Protein AF-H0EBG9-F1 (afdb_monomer)

Mean predicted aligned error: 19.07 Å

pLDDT: mean 79.38, std 17.19, range [32.97, 98.62]

Structure (mmCIF, N/CA/C/O backbone):
data_AF-H0EBG9-F1
#
_entry.id   AF-H0EBG9-F1
#
loop_
_atom_site.group_PDB
_atom_site.id
_atom_site.type_symbol
_atom_site.label_atom_id
_atom_site.label_alt_id
_atom_site.label_comp_id
_atom_site.label_asym_id
_atom_site.label_entity_id
_atom_site.label_seq_id
_atom_site.pdbx_PDB_ins_code
_atom_site.Cartn_x
_atom_site.Cartn_y
_atom_site.Cartn_z
_atom_site.occupancy
_atom_site.B_iso_or_equiv
_atom_site.auth_seq_id
_atom_site.auth_comp_id
_atom_site.auth_asym_id
_atom_site.auth_atom_id
_atom_site.pdbx_PDB_model_num
ATOM 1 N N . MET A 1 1 ? 38.542 3.034 49.130 1.00 46.50 1 MET A N 1
ATOM 2 C CA . MET A 1 1 ? 38.252 2.934 47.683 1.00 46.50 1 MET A CA 1
ATOM 3 C C . MET A 1 1 ? 37.625 4.247 47.239 1.00 46.50 1 MET A C 1
ATOM 5 O O . MET A 1 1 ? 36.569 4.598 47.739 1.00 46.50 1 MET A O 1
ATOM 9 N N . SER A 1 2 ? 38.348 5.032 46.435 1.00 40.81 2 SER A N 1
ATOM 10 C CA . SER A 1 2 ? 38.033 6.435 46.120 1.00 40.81 2 SER A CA 1
ATOM 11 C C . SER A 1 2 ? 37.365 6.543 44.747 1.00 40.81 2 SER A C 1
ATOM 13 O O . SER A 1 2 ? 37.958 6.170 43.734 1.00 40.81 2 SER A O 1
ATOM 15 N N . THR A 1 3 ? 36.125 7.029 44.707 1.00 46.25 3 THR A N 1
ATOM 16 C CA . THR A 1 3 ? 35.341 7.212 43.479 1.00 46.25 3 THR A CA 1
ATOM 17 C C . THR A 1 3 ? 35.641 8.572 42.847 1.00 46.25 3 THR A C 1
ATOM 19 O O . THR A 1 3 ? 35.152 9.610 43.297 1.00 46.25 3 THR A O 1
ATOM 22 N N . LYS A 1 4 ? 36.442 8.570 41.775 1.00 51.06 4 LYS A N 1
ATOM 23 C CA . LYS A 1 4 ? 36.721 9.745 40.932 1.00 51.06 4 LYS A CA 1
ATOM 24 C C . LYS A 1 4 ? 35.490 10.117 40.091 1.00 51.06 4 LYS A C 1
ATOM 26 O O . LYS A 1 4 ? 35.133 9.406 39.155 1.00 51.06 4 LYS A O 1
ATOM 31 N N . LYS A 1 5 ? 34.887 11.276 40.382 1.00 52.47 5 LYS A N 1
ATOM 32 C CA . LYS A 1 5 ? 33.926 11.967 39.504 1.00 52.47 5 LYS A CA 1
ATOM 33 C C . LYS A 1 5 ? 34.646 12.481 38.250 1.00 52.47 5 LYS A C 1
ATOM 35 O O . LYS A 1 5 ? 35.583 13.268 38.348 1.00 52.47 5 LYS A O 1
ATOM 40 N N . ARG A 1 6 ? 34.196 12.047 37.070 1.00 52.25 6 ARG A N 1
ATOM 41 C CA . ARG A 1 6 ? 34.634 12.557 35.760 1.00 52.25 6 ARG A CA 1
ATOM 42 C C . ARG A 1 6 ? 33.792 13.781 35.381 1.00 52.25 6 ARG A C 1
ATOM 44 O O . ARG A 1 6 ? 32.588 13.660 35.174 1.00 52.25 6 ARG A O 1
ATOM 51 N N . ASN A 1 7 ? 34.439 14.942 35.275 1.00 49.53 7 ASN A N 1
ATOM 52 C CA . ASN A 1 7 ? 33.859 16.171 34.731 1.00 49.53 7 ASN A CA 1
ATOM 53 C C . ASN A 1 7 ? 33.652 16.040 33.213 1.00 49.53 7 ASN A C 1
ATOM 55 O O . ASN A 1 7 ? 34.585 15.709 32.482 1.00 49.53 7 ASN A O 1
ATOM 59 N N . LYS A 1 8 ? 32.431 16.319 32.741 1.00 51.19 8 LYS A N 1
ATOM 60 C CA . LYS A 1 8 ? 32.075 16.392 31.315 1.00 51.19 8 LYS A CA 1
ATOM 61 C C . LYS A 1 8 ? 32.338 17.817 30.813 1.00 51.19 8 LYS A C 1
ATOM 63 O O . LYS A 1 8 ? 31.763 18.771 31.332 1.00 51.19 8 LYS A O 1
ATOM 68 N N . ALA A 1 9 ? 33.213 17.953 29.821 1.00 51.00 9 ALA A N 1
ATOM 69 C CA . ALA A 1 9 ? 33.536 19.222 29.176 1.00 51.00 9 ALA A CA 1
ATOM 70 C C . ALA A 1 9 ? 32.355 19.740 28.329 1.00 51.00 9 ALA A C 1
ATOM 72 O O . ALA A 1 9 ? 31.751 18.984 27.565 1.00 51.00 9 ALA A O 1
ATOM 73 N N . LYS A 1 10 ? 32.039 21.035 28.462 1.00 49.53 10 LYS A N 1
ATOM 74 C CA . LYS A 1 10 ? 31.090 21.769 27.607 1.00 49.53 10 LYS A CA 1
ATOM 75 C C . LYS A 1 10 ? 31.705 21.965 26.215 1.00 49.53 10 LYS A C 1
ATOM 77 O O . LYS A 1 10 ? 32.796 22.517 26.109 1.00 49.53 10 LYS A O 1
ATOM 82 N N . ARG A 1 11 ? 31.005 21.532 25.159 1.00 53.53 11 ARG A N 1
ATOM 83 C CA . ARG A 1 11 ? 31.353 21.844 23.758 1.00 53.53 11 ARG A CA 1
ATOM 84 C C . ARG A 1 11 ? 30.996 23.312 23.447 1.00 53.53 11 ARG A C 1
ATOM 86 O O . ARG A 1 11 ? 29.971 23.777 23.949 1.00 53.53 11 ARG A O 1
ATOM 93 N N . PRO A 1 12 ? 31.809 24.031 22.652 1.00 54.47 12 PRO A N 1
ATOM 94 C CA . PRO A 1 12 ? 31.533 25.408 22.254 1.00 54.47 12 PRO A CA 1
ATOM 95 C C . PRO A 1 12 ? 30.400 25.465 21.218 1.00 54.47 12 PRO A C 1
ATOM 97 O O . PRO A 1 12 ? 30.189 24.523 20.455 1.00 54.47 12 PRO A O 1
ATOM 100 N N . GLY A 1 13 ? 29.648 26.566 21.264 1.00 44.16 13 GLY A N 1
ATOM 101 C CA . GLY A 1 13 ? 28.402 26.787 20.536 1.00 44.16 13 GLY A CA 1
ATOM 102 C C . GLY A 1 13 ? 28.537 26.786 19.013 1.00 44.16 13 GLY A C 1
ATOM 103 O O . GLY A 1 13 ? 29.534 27.233 18.452 1.00 44.16 13 GLY A O 1
ATOM 104 N N . SER A 1 14 ? 27.481 26.288 18.370 1.00 43.62 14 SER A N 1
ATOM 105 C CA . SER A 1 14 ? 27.272 26.334 16.924 1.00 43.62 14 SER A CA 1
ATOM 106 C C . SER A 1 14 ? 26.961 27.768 16.472 1.00 43.62 14 SER A C 1
ATOM 108 O O . SER A 1 14 ? 26.198 28.454 17.160 1.00 43.62 14 SER A O 1
ATOM 110 N N . PRO A 1 15 ? 27.502 28.230 15.332 1.00 55.72 15 PRO A N 1
ATOM 111 C CA . PRO A 1 15 ? 27.234 29.561 14.808 1.00 55.72 15 PRO A CA 1
ATOM 112 C C . PRO A 1 15 ? 25.783 29.689 14.327 1.00 55.72 15 PRO A C 1
ATOM 114 O O . PRO A 1 15 ? 25.187 28.766 13.773 1.00 55.72 15 PRO A O 1
ATOM 117 N N . THR A 1 16 ? 25.218 30.863 14.578 1.00 47.03 16 THR A N 1
ATOM 118 C CA . THR A 1 16 ? 23.862 31.281 14.237 1.00 47.03 16 THR A CA 1
ATOM 119 C C . THR A 1 16 ? 23.699 31.432 12.724 1.00 47.03 16 THR A C 1
ATOM 121 O O . THR A 1 16 ? 24.185 32.387 12.120 1.00 47.03 16 THR A O 1
ATOM 124 N N . HIS A 1 17 ? 22.965 30.514 12.094 1.00 44.41 17 HIS A N 1
ATOM 125 C CA . HIS A 1 17 ? 22.485 30.714 10.729 1.00 44.41 17 HIS A CA 1
ATOM 126 C C . HIS A 1 17 ? 21.377 31.775 10.727 1.00 44.41 17 HIS A C 1
ATOM 128 O O . HIS A 1 17 ? 20.272 31.549 11.224 1.00 44.41 17 HIS A O 1
ATOM 134 N N . LYS A 1 18 ? 21.687 32.951 10.167 1.00 47.31 18 LYS A N 1
ATOM 135 C CA . LYS A 1 18 ? 20.694 33.958 9.781 1.00 47.31 18 LYS A CA 1
ATOM 136 C C . LYS A 1 18 ? 19.796 33.360 8.698 1.00 47.31 18 LYS A C 1
ATOM 138 O O . LYS A 1 18 ? 20.269 32.978 7.631 1.00 47.31 18 LYS A O 1
ATOM 143 N N . ARG A 1 19 ? 18.506 33.263 9.007 1.00 45.19 19 ARG A N 1
ATOM 144 C CA . ARG A 1 19 ? 17.447 32.819 8.099 1.00 45.19 19 ARG A CA 1
ATOM 145 C C . ARG A 1 19 ? 17.197 33.933 7.064 1.00 45.19 19 ARG A C 1
ATOM 147 O O . ARG A 1 19 ? 17.037 35.074 7.493 1.00 45.19 19 ARG A O 1
ATOM 154 N N . PRO A 1 20 ? 17.188 33.653 5.751 1.00 50.00 20 PRO A N 1
ATOM 155 C CA . PRO A 1 20 ? 16.813 34.651 4.755 1.00 50.00 20 PRO A CA 1
ATOM 156 C C . PRO A 1 20 ? 15.316 34.968 4.869 1.00 50.00 20 PRO A C 1
ATOM 158 O O . PRO A 1 20 ? 14.500 34.069 5.089 1.00 50.00 20 PRO A O 1
ATOM 161 N N . GLU A 1 21 ? 14.973 36.252 4.754 1.00 43.03 21 GLU A N 1
ATOM 162 C CA . GLU A 1 21 ? 13.586 36.710 4.692 1.00 43.03 21 GLU A CA 1
ATOM 163 C C . GLU A 1 21 ? 12.931 36.222 3.390 1.00 43.03 21 GLU A C 1
ATOM 165 O O . GLU A 1 21 ? 13.517 36.393 2.317 1.00 43.03 21 GLU A O 1
ATOM 170 N N . PRO A 1 22 ? 11.739 35.602 3.446 1.00 51.53 22 PRO A N 1
ATOM 171 C CA . PRO A 1 22 ? 11.028 35.221 2.240 1.00 51.53 22 PRO A CA 1
ATOM 172 C C . PRO A 1 22 ? 10.450 36.461 1.552 1.00 51.53 22 PRO A C 1
ATOM 174 O O . PRO A 1 22 ? 9.765 37.280 2.167 1.00 51.53 22 PRO A O 1
ATOM 177 N N . ALA A 1 23 ? 10.717 36.560 0.251 1.00 45.38 23 ALA A N 1
ATOM 178 C CA . ALA A 1 23 ? 10.122 37.541 -0.636 1.00 45.38 23 ALA A CA 1
ATOM 179 C C . ALA A 1 23 ? 8.586 37.442 -0.620 1.00 45.38 23 ALA A C 1
ATOM 181 O O . ALA A 1 23 ? 8.003 36.358 -0.630 1.00 45.38 23 ALA A O 1
ATOM 182 N N . SER A 1 24 ? 7.957 38.616 -0.597 1.00 47.62 24 SER A N 1
ATOM 183 C CA . SER A 1 24 ? 6.517 38.862 -0.637 1.00 47.62 24 SER A CA 1
ATOM 184 C C . SER A 1 24 ? 5.857 38.220 -1.866 1.00 47.62 24 SER A C 1
ATOM 186 O O . SER A 1 24 ? 5.798 38.829 -2.934 1.00 47.62 24 SER A O 1
ATOM 188 N N . ALA A 1 25 ? 5.317 37.012 -1.704 1.00 43.31 25 ALA A N 1
ATOM 189 C CA . ALA A 1 25 ? 4.398 36.402 -2.659 1.00 43.31 25 ALA A CA 1
ATOM 190 C C . ALA A 1 25 ? 2.977 36.935 -2.418 1.00 43.31 25 ALA A C 1
ATOM 192 O O . ALA A 1 25 ? 2.470 36.913 -1.293 1.00 43.31 25 ALA A O 1
ATOM 193 N N . ALA A 1 26 ? 2.349 37.434 -3.483 1.00 45.28 26 ALA A N 1
ATOM 194 C CA . ALA A 1 26 ? 0.981 37.927 -3.480 1.00 45.28 26 ALA A CA 1
ATOM 195 C C . ALA A 1 26 ? 0.015 36.834 -2.988 1.00 45.28 26 ALA A C 1
ATOM 197 O O . ALA A 1 26 ? -0.062 35.746 -3.556 1.00 45.28 26 ALA A O 1
ATOM 198 N N . ARG A 1 27 ? -0.711 37.130 -1.905 1.00 38.06 27 ARG A N 1
ATOM 199 C CA . ARG A 1 27 ? -1.770 36.273 -1.366 1.00 38.06 27 ARG A CA 1
ATOM 200 C C . ARG A 1 27 ? -2.948 36.267 -2.336 1.00 38.06 27 ARG A C 1
ATOM 202 O O . ARG A 1 27 ? -3.623 37.282 -2.476 1.00 38.06 27 ARG A O 1
ATOM 209 N N . ALA A 1 28 ? -3.221 35.120 -2.948 1.00 41.22 28 ALA A N 1
ATOM 210 C CA . ALA A 1 28 ? -4.543 34.839 -3.482 1.00 41.22 28 ALA A CA 1
ATOM 211 C C . ALA A 1 28 ? -5.514 34.718 -2.295 1.00 41.22 28 ALA A C 1
ATOM 213 O O . ALA A 1 28 ? -5.368 33.831 -1.450 1.00 41.22 28 ALA A O 1
ATOM 214 N N . GLU A 1 29 ? -6.463 35.647 -2.191 1.00 33.59 29 GLU A N 1
ATOM 215 C CA . GLU A 1 29 ? -7.595 35.537 -1.273 1.00 33.59 29 GLU A CA 1
ATOM 216 C C . GLU A 1 29 ? -8.476 34.369 -1.721 1.00 33.59 29 GLU A C 1
ATOM 218 O O . GLU A 1 29 ? -9.303 34.491 -2.622 1.00 33.59 29 GLU A O 1
ATOM 223 N N . VAL A 1 30 ? -8.300 33.214 -1.080 1.00 37.69 30 VAL A N 1
ATOM 224 C CA . VAL A 1 30 ? -9.325 32.172 -1.086 1.00 37.69 30 VAL A CA 1
ATOM 225 C C . VAL A 1 30 ? -10.453 32.672 -0.189 1.00 37.69 30 VAL A C 1
ATOM 227 O O . VAL A 1 30 ? -10.355 32.644 1.040 1.00 37.69 30 VAL A O 1
ATOM 230 N N . VAL A 1 31 ? -11.508 33.187 -0.817 1.00 32.97 31 VAL A N 1
ATOM 231 C CA . VAL A 1 31 ? -12.769 33.524 -0.157 1.00 32.97 31 VAL A CA 1
ATOM 232 C C . VAL A 1 31 ? -13.438 32.208 0.231 1.00 32.97 31 VAL A C 1
ATOM 234 O O . VAL A 1 31 ? -14.165 31.603 -0.548 1.00 32.97 31 VAL A O 1
ATOM 237 N N . PHE A 1 32 ? -13.147 31.727 1.437 1.00 37.56 32 PHE A N 1
ATOM 238 C CA . PHE A 1 32 ? -14.024 30.773 2.099 1.00 37.56 32 PHE A CA 1
ATOM 239 C C . PHE A 1 32 ? -15.287 31.533 2.484 1.00 37.56 32 PHE A C 1
ATOM 241 O O . PHE A 1 32 ? -15.201 32.499 3.251 1.00 37.56 32 PHE A O 1
ATOM 248 N N . ASP A 1 33 ? -16.437 31.107 1.958 1.00 44.72 33 ASP A N 1
ATOM 249 C CA . ASP A 1 33 ? -17.735 31.556 2.448 1.00 44.72 33 ASP A CA 1
ATOM 250 C C . ASP A 1 33 ? -17.757 31.340 3.959 1.00 44.72 33 ASP A C 1
ATOM 252 O O . ASP A 1 33 ? -17.757 30.218 4.475 1.00 44.72 33 ASP A O 1
ATOM 256 N N . ARG A 1 34 ? -17.655 32.455 4.684 1.00 45.50 34 ARG A N 1
ATOM 257 C CA . ARG A 1 34 ? -17.678 32.472 6.137 1.00 45.50 34 ARG A CA 1
ATOM 258 C C . ARG A 1 34 ? -19.066 32.011 6.535 1.00 45.50 34 ARG A C 1
ATOM 260 O O . ARG A 1 34 ? -19.999 32.808 6.497 1.00 45.50 34 ARG A O 1
ATOM 267 N N . ILE A 1 35 ? -19.178 30.753 6.956 1.00 49.94 35 ILE A N 1
ATOM 268 C CA . ILE A 1 35 ? -20.297 30.305 7.782 1.00 49.94 35 ILE A CA 1
ATOM 269 C C . ILE A 1 35 ? -20.419 31.349 8.893 1.00 49.94 35 ILE A C 1
ATOM 271 O O . ILE A 1 35 ? -19.482 31.568 9.670 1.00 49.94 35 ILE A O 1
ATOM 275 N N . GLY A 1 36 ? -21.515 32.106 8.871 1.00 62.75 36 GLY A N 1
ATOM 276 C CA . GLY A 1 36 ? -21.681 33.241 9.761 1.00 62.75 36 GLY A CA 1
ATOM 277 C C . GLY A 1 36 ? -21.609 32.766 11.209 1.00 62.75 36 GLY A C 1
ATOM 278 O O . GLY A 1 36 ? -22.071 31.673 11.528 1.00 62.75 36 GLY A O 1
ATOM 279 N N . ARG A 1 37 ? -21.088 33.603 12.116 1.00 57.38 37 ARG A N 1
ATOM 280 C CA . ARG A 1 37 ? -21.174 33.359 13.572 1.00 57.38 37 ARG A CA 1
ATOM 281 C C . ARG A 1 37 ? -22.546 32.829 14.033 1.00 57.38 37 ARG A C 1
ATOM 283 O O . ARG A 1 37 ? -22.543 31.904 14.835 1.00 57.38 37 ARG A O 1
ATOM 290 N N . PRO A 1 38 ? -23.694 33.311 13.506 1.00 66.06 38 PRO A N 1
ATOM 291 C CA . PRO A 1 38 ? -25.001 32.773 13.884 1.00 66.06 38 PRO A CA 1
ATOM 292 C C . PRO A 1 38 ? -25.193 31.291 13.539 1.00 66.06 38 PRO A C 1
ATOM 294 O O . PRO A 1 38 ? -25.897 30.579 14.247 1.00 66.06 38 PRO A O 1
ATOM 297 N N . GLU A 1 39 ? -24.575 30.823 12.459 1.00 61.94 39 GLU A N 1
ATOM 298 C CA . GLU A 1 39 ? -24.715 29.461 11.952 1.00 61.94 39 GLU A CA 1
ATOM 299 C C . GLU A 1 39 ? -23.739 28.506 12.650 1.00 61.94 39 GLU A C 1
ATOM 301 O O . GLU A 1 39 ? -24.121 27.391 12.997 1.00 61.94 39 GLU A O 1
ATOM 306 N N . ILE A 1 40 ? -22.549 28.992 13.024 1.00 58.47 40 ILE A N 1
ATOM 307 C CA . ILE A 1 40 ? -21.655 28.297 13.966 1.00 58.47 40 ILE A CA 1
ATOM 308 C C . ILE A 1 40 ? -22.323 28.170 15.346 1.00 58.47 40 ILE A C 1
ATOM 310 O O . ILE A 1 40 ? -22.340 27.084 15.917 1.00 58.47 40 ILE A O 1
ATOM 314 N N . ASP A 1 41 ? -22.947 29.235 15.857 1.00 53.22 41 ASP A N 1
ATOM 315 C CA . ASP A 1 41 ? -23.661 29.213 17.142 1.00 53.22 41 ASP A CA 1
ATOM 316 C C . ASP A 1 41 ? -24.912 28.320 17.1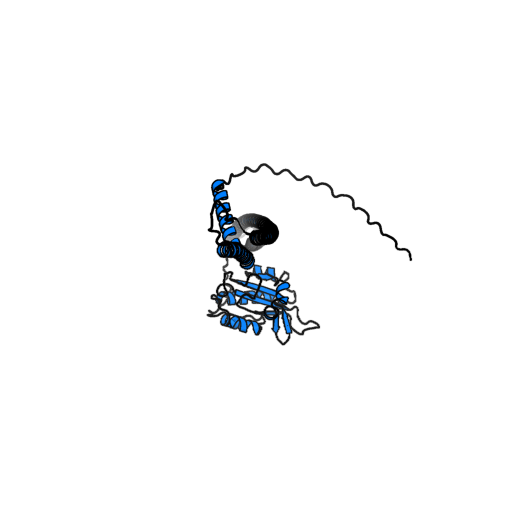14 1.00 53.22 41 ASP A C 1
ATOM 318 O O . ASP A 1 41 ? -25.315 27.797 18.159 1.00 53.22 41 ASP A O 1
ATOM 322 N N . ARG A 1 42 ? -25.538 28.137 15.941 1.00 75.12 42 ARG A N 1
ATOM 323 C CA . ARG A 1 42 ? -26.649 27.193 15.749 1.00 75.12 42 ARG A CA 1
ATOM 324 C C . ARG A 1 42 ? -26.150 25.752 15.749 1.00 75.12 42 ARG A C 1
ATOM 326 O O . ARG A 1 42 ? -26.684 24.949 16.505 1.00 75.12 42 ARG A O 1
ATOM 333 N N . ILE A 1 43 ? -25.098 25.451 14.983 1.00 67.38 43 ILE A N 1
ATOM 334 C CA . ILE A 1 43 ? -24.486 24.113 14.927 1.00 67.38 43 ILE A CA 1
ATOM 335 C C . ILE A 1 43 ? -23.954 23.712 16.306 1.00 67.38 43 ILE A C 1
ATOM 337 O O . ILE A 1 43 ? -24.178 22.587 16.744 1.00 67.38 43 ILE A O 1
ATOM 341 N N . LEU A 1 44 ? -23.321 24.635 17.036 1.00 57.53 44 LEU A N 1
ATOM 342 C CA . LEU A 1 44 ? -22.858 24.381 18.399 1.00 57.53 44 LEU A CA 1
ATOM 343 C C . LEU A 1 44 ? -24.024 24.176 19.371 1.00 57.53 44 LEU A C 1
ATOM 345 O O . LEU A 1 44 ? -23.953 23.266 20.186 1.00 57.53 44 LEU A O 1
ATOM 349 N N . ARG A 1 45 ? -25.124 24.939 19.280 1.00 60.47 45 ARG A N 1
ATOM 350 C CA . ARG A 1 45 ? -26.318 24.694 20.114 1.00 60.47 45 ARG A CA 1
ATOM 351 C C . ARG A 1 45 ? -27.012 23.373 19.791 1.00 60.47 45 ARG A C 1
ATOM 353 O O . ARG A 1 45 ? -27.441 22.692 20.716 1.00 60.47 45 ARG A O 1
ATOM 360 N N . GLU A 1 46 ? -27.088 22.989 18.521 1.00 69.12 46 GLU A N 1
ATOM 361 C CA . GLU A 1 46 ? -27.654 21.706 18.089 1.00 69.12 46 GLU A CA 1
ATOM 362 C C . GLU A 1 46 ? -26.764 20.530 18.519 1.00 69.12 46 GLU A C 1
ATOM 364 O O . GLU A 1 46 ? -27.272 19.539 19.039 1.00 69.12 46 GLU A O 1
ATOM 369 N N . GLN A 1 47 ? -25.436 20.648 18.402 1.00 66.25 47 GLN A N 1
ATOM 370 C CA . GLN A 1 47 ? -24.500 19.621 18.870 1.00 66.25 47 GLN A CA 1
ATOM 371 C C . GLN A 1 47 ? -24.424 19.540 20.397 1.00 66.25 47 GLN A C 1
ATOM 373 O O . GLN A 1 47 ? -24.384 18.437 20.937 1.00 66.25 47 GLN A O 1
ATOM 378 N N . ILE A 1 48 ? -24.447 20.669 21.112 1.00 62.34 48 ILE A N 1
ATOM 379 C CA . ILE A 1 48 ? -24.508 20.693 22.581 1.00 62.34 48 ILE A CA 1
ATOM 380 C C . ILE A 1 48 ? -25.850 20.124 23.050 1.00 62.34 48 ILE A C 1
ATOM 382 O O . ILE A 1 48 ? -25.855 19.318 23.972 1.00 62.34 48 ILE A O 1
ATOM 386 N N . GLY A 1 49 ? -26.963 20.461 22.391 1.00 61.00 49 GLY A N 1
ATOM 387 C CA . GLY A 1 49 ? -28.291 19.917 22.685 1.00 61.00 49 GLY A CA 1
ATOM 388 C C . GLY A 1 49 ? -28.380 18.407 22.457 1.00 61.00 49 GLY A C 1
ATOM 389 O O . GLY A 1 49 ? -28.868 17.691 23.327 1.00 61.00 49 GLY A O 1
ATOM 390 N N . MET A 1 50 ? -27.835 17.899 21.346 1.00 54.34 50 MET A N 1
ATOM 391 C CA . MET A 1 50 ? -27.749 16.456 21.087 1.00 54.34 50 MET A CA 1
ATOM 392 C C . MET A 1 50 ? -26.795 15.751 22.054 1.00 54.34 50 MET A C 1
ATOM 394 O O . MET A 1 50 ? -27.108 14.669 22.535 1.00 54.34 50 MET A O 1
ATOM 398 N N . SER A 1 51 ? -25.659 16.361 22.396 1.00 50.06 51 SER A N 1
ATOM 399 C CA . SER A 1 51 ? -24.708 15.781 23.348 1.00 50.06 51 SER A CA 1
ATOM 400 C C . SER A 1 51 ? -25.248 15.795 24.784 1.00 50.06 51 SER A C 1
ATOM 402 O O . SER A 1 51 ? -24.984 14.856 25.530 1.00 50.06 51 SER A O 1
ATOM 404 N N . LEU A 1 52 ? -26.065 16.789 25.165 1.00 46.91 52 LEU A N 1
ATOM 405 C CA . LEU A 1 52 ? -26.809 16.803 26.429 1.00 46.91 52 LEU A CA 1
ATOM 406 C C . LEU A 1 52 ? -27.940 15.775 26.432 1.00 46.91 52 LEU A C 1
ATOM 408 O O . LEU A 1 52 ? -28.048 15.046 27.404 1.00 46.91 52 LEU A O 1
ATOM 412 N N . ALA A 1 53 ? -28.730 15.655 25.363 1.00 50.47 53 ALA A N 1
ATOM 413 C CA . ALA A 1 53 ? -29.782 14.640 25.262 1.00 50.47 53 ALA A CA 1
ATOM 414 C C . ALA A 1 53 ? -29.201 13.217 25.331 1.00 50.47 53 ALA A C 1
ATOM 416 O O . ALA A 1 53 ? -29.655 12.403 26.129 1.00 50.47 53 ALA A O 1
ATOM 417 N N . ILE A 1 54 ? -28.110 12.956 24.602 1.00 52.50 54 ILE A N 1
ATOM 418 C CA . ILE A 1 54 ? -27.382 11.680 24.645 1.00 52.50 54 ILE A CA 1
ATOM 419 C C . ILE A 1 54 ? -26.684 11.490 25.999 1.00 52.50 54 ILE A C 1
ATOM 421 O O . ILE A 1 54 ? -26.583 10.368 26.487 1.00 52.50 54 ILE A O 1
ATOM 425 N N . SER A 1 55 ? -26.199 12.560 26.638 1.00 49.78 55 SER A N 1
ATOM 426 C CA . SER A 1 55 ? -25.610 12.483 27.981 1.00 49.78 55 SER A CA 1
ATOM 427 C C . SER A 1 55 ? -26.647 12.340 29.087 1.00 49.78 55 SER A C 1
ATOM 429 O O . SER A 1 55 ? -26.265 11.837 30.131 1.00 49.78 55 SER A O 1
ATOM 431 N N . VAL A 1 56 ? -27.907 12.725 28.880 1.00 49.19 56 VAL A N 1
ATOM 432 C CA . VAL A 1 56 ? -29.040 12.461 29.782 1.00 49.19 56 VAL A CA 1
ATOM 433 C C . VAL A 1 56 ? -29.558 11.034 29.571 1.00 49.19 56 VAL A C 1
ATOM 435 O O . VAL A 1 56 ? -29.793 10.324 30.541 1.00 49.19 56 VAL A O 1
ATOM 438 N N . GLU A 1 57 ? -29.605 10.547 28.326 1.00 50.47 57 GLU A N 1
ATOM 439 C CA . GLU A 1 57 ? -29.873 9.130 28.021 1.00 50.47 57 GLU A CA 1
ATOM 440 C C . GLU A 1 57 ? -28.752 8.189 28.501 1.00 50.47 57 GLU A C 1
ATOM 442 O O . GLU A 1 57 ? -28.998 7.016 28.782 1.00 50.47 57 GLU A O 1
ATOM 447 N N .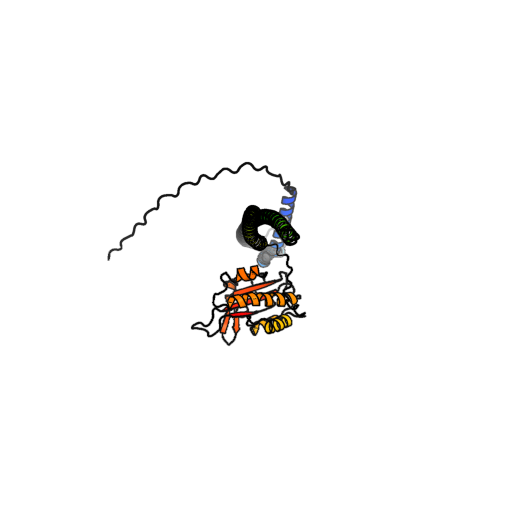 ARG A 1 58 ? -27.506 8.677 28.604 1.00 47.97 58 ARG A N 1
ATOM 448 C CA . ARG A 1 58 ? -26.330 7.894 29.039 1.00 47.97 58 ARG A CA 1
ATOM 449 C C . ARG A 1 58 ? -25.773 8.283 30.407 1.00 47.97 58 ARG A C 1
ATOM 451 O O . ARG A 1 58 ? -24.810 7.657 30.864 1.00 47.97 58 ARG A O 1
ATOM 458 N N . SER A 1 59 ? -26.314 9.299 31.078 1.00 47.16 59 SER A N 1
ATOM 459 C CA . SER A 1 59 ? -26.029 9.544 32.491 1.00 47.16 59 SER A CA 1
ATOM 460 C C . SER A 1 59 ? -26.702 8.414 33.232 1.00 47.16 59 SER A C 1
ATOM 462 O O . SER A 1 59 ? -27.922 8.388 33.325 1.00 47.16 59 SER A O 1
ATOM 464 N N . SER A 1 60 ? -25.881 7.443 33.630 1.00 50.09 60 SER A N 1
ATOM 465 C CA . SER A 1 60 ? -26.216 6.241 34.383 1.00 50.09 60 SER A CA 1
ATOM 466 C C . SER A 1 60 ? -27.632 6.294 34.956 1.00 50.09 60 SER A C 1
ATOM 468 O O . SER A 1 60 ? -27.851 6.976 35.958 1.00 50.09 60 SER A O 1
ATOM 470 N N . VAL A 1 61 ? -28.548 5.545 34.335 1.00 57.97 61 VAL A N 1
ATOM 471 C CA . VAL A 1 61 ? -29.892 5.233 34.847 1.00 57.97 61 VAL A CA 1
ATOM 472 C C . VAL A 1 61 ? -29.915 5.104 36.384 1.00 57.97 61 VAL A C 1
ATOM 474 O O . VAL A 1 61 ? -30.806 5.683 36.986 1.00 57.97 61 VAL A O 1
ATOM 477 N N . PRO A 1 62 ? -28.903 4.507 37.057 1.00 59.56 62 PRO A N 1
ATOM 478 C CA . PRO A 1 62 ? -28.828 4.480 38.520 1.00 59.56 62 PRO A CA 1
ATOM 479 C C . PRO A 1 62 ? -28.822 5.829 39.258 1.00 59.56 62 PRO A C 1
ATOM 481 O O . PRO A 1 62 ? -29.394 5.908 40.333 1.00 59.56 62 PRO A O 1
ATOM 484 N N . ALA A 1 63 ? -28.170 6.877 38.746 1.00 52.62 63 ALA A N 1
ATOM 485 C CA . ALA A 1 63 ? -28.070 8.165 39.448 1.00 52.62 63 ALA A CA 1
ATOM 486 C C . ALA A 1 63 ? -29.360 8.987 39.318 1.00 52.62 63 ALA A C 1
ATOM 488 O O . ALA A 1 63 ? -29.774 9.645 40.266 1.00 52.62 63 ALA A O 1
ATOM 489 N N . VAL A 1 64 ? -30.003 8.908 38.149 1.00 59.25 64 VAL A N 1
ATOM 490 C CA . VAL A 1 64 ? -31.329 9.493 37.911 1.00 59.25 64 VAL A CA 1
ATOM 491 C C . VAL A 1 64 ? -32.390 8.711 38.685 1.00 59.25 64 VAL A C 1
ATOM 493 O O . VAL A 1 64 ? -33.221 9.321 39.342 1.00 59.25 64 VAL A O 1
ATOM 496 N N . GLN A 1 65 ? -32.315 7.377 38.695 1.00 69.12 65 GLN A N 1
ATOM 497 C CA . GLN A 1 65 ? -33.216 6.534 39.480 1.00 69.12 65 GLN A CA 1
ATOM 498 C C . GLN A 1 65 ? -33.054 6.781 40.985 1.00 69.12 65 GLN A C 1
ATOM 500 O O . GLN A 1 65 ? -34.042 7.019 41.656 1.00 69.12 65 GLN A O 1
ATOM 505 N N . ALA A 1 66 ? -31.825 6.854 41.507 1.00 63.03 66 ALA A N 1
ATOM 506 C CA . ALA A 1 66 ? -31.587 7.160 42.921 1.00 63.03 66 ALA A CA 1
ATOM 507 C C . ALA A 1 66 ? -32.082 8.559 43.334 1.00 63.03 66 ALA A C 1
ATOM 509 O O . ALA A 1 66 ? -32.402 8.778 44.499 1.00 63.03 66 ALA A O 1
ATOM 510 N N . PHE A 1 67 ? -32.121 9.511 42.397 1.00 58.94 67 PHE A N 1
ATOM 511 C CA . PHE A 1 67 ? -32.730 10.823 42.613 1.00 58.94 67 PHE A CA 1
ATOM 512 C C . PHE A 1 67 ? -34.262 10.731 42.664 1.00 58.94 67 PHE A C 1
ATOM 514 O O . PHE A 1 67 ? -34.867 11.309 43.560 1.00 58.94 67 PHE A O 1
ATOM 521 N N . VAL A 1 68 ? -34.875 9.973 41.748 1.00 70.81 68 VAL A N 1
ATOM 522 C CA . VAL A 1 68 ? -36.324 9.708 41.740 1.00 70.81 68 VAL A CA 1
ATOM 523 C C . VAL A 1 68 ? -36.754 8.988 43.021 1.00 70.81 68 VAL A C 1
ATOM 525 O O . VAL A 1 68 ? -37.641 9.476 43.709 1.00 70.81 68 VAL A O 1
ATOM 528 N N . ASP A 1 69 ? -36.053 7.922 43.411 1.00 72.44 69 ASP A N 1
ATOM 529 C CA . ASP A 1 69 ? -36.332 7.162 44.636 1.00 72.44 69 ASP A CA 1
ATOM 530 C C . ASP A 1 69 ? -36.222 8.045 45.903 1.00 72.44 69 ASP A C 1
ATOM 532 O O . ASP A 1 69 ? -36.915 7.829 46.896 1.00 72.44 69 ASP A O 1
ATOM 536 N N . ALA A 1 70 ? -35.338 9.054 45.895 1.00 62.97 70 ALA A N 1
ATOM 537 C CA . ALA A 1 70 ? -35.189 9.992 47.009 1.00 62.97 70 ALA A CA 1
ATOM 538 C C . ALA A 1 70 ? -36.339 11.009 47.094 1.00 62.97 70 ALA A C 1
ATOM 540 O O . ALA A 1 70 ? -36.717 11.378 48.204 1.00 62.97 70 ALA A O 1
ATOM 541 N N . LEU A 1 71 ? -36.886 11.438 45.951 1.00 63.72 71 LEU A N 1
ATOM 542 C CA . LEU A 1 71 ? -38.072 12.298 45.897 1.00 63.72 71 LEU A CA 1
ATOM 543 C C . LEU A 1 71 ? -39.329 11.544 46.344 1.00 63.72 71 LEU A C 1
ATOM 545 O O . LEU A 1 71 ? -40.127 12.084 47.102 1.00 63.72 71 LEU A O 1
ATOM 549 N N . GLU A 1 72 ? -39.473 10.278 45.945 1.00 75.44 72 GLU A N 1
ATOM 550 C CA . GLU A 1 72 ? -40.587 9.428 46.390 1.00 75.44 72 GLU A CA 1
ATOM 551 C C . GLU A 1 72 ? -40.586 9.249 47.921 1.00 75.44 72 GLU A C 1
ATOM 553 O O . GLU A 1 72 ? -41.629 9.346 48.564 1.00 75.44 72 GLU A O 1
ATOM 558 N N . ALA A 1 73 ? -39.408 9.105 48.540 1.00 70.12 73 ALA A N 1
ATOM 559 C CA . ALA A 1 73 ? -39.286 9.031 49.998 1.00 70.12 73 ALA A CA 1
ATOM 560 C C . ALA A 1 73 ? -39.660 10.343 50.729 1.00 70.12 73 ALA A C 1
ATOM 562 O O . ALA A 1 73 ? -40.004 10.313 51.915 1.00 70.12 73 ALA A O 1
ATOM 563 N N . GLU A 1 74 ? -39.565 11.494 50.058 1.00 67.38 74 GLU A N 1
ATOM 564 C CA . GLU A 1 74 ? -39.993 12.790 50.595 1.00 67.38 74 GLU A CA 1
ATOM 565 C C . GLU A 1 74 ? -41.525 12.914 50.572 1.00 67.38 74 GLU A C 1
ATOM 567 O O . GLU A 1 74 ? -42.124 13.295 51.582 1.00 67.38 74 GLU A O 1
ATOM 572 N N . ASP A 1 75 ? -42.164 12.483 49.481 1.00 71.56 75 ASP A N 1
ATOM 573 C CA . ASP A 1 75 ? -43.628 12.405 49.364 1.00 71.56 75 ASP A CA 1
ATOM 574 C C . ASP A 1 75 ? -44.244 11.447 50.404 1.00 71.56 75 ASP A C 1
ATOM 576 O O . ASP A 1 75 ? -45.282 11.754 51.006 1.00 71.56 75 ASP A O 1
ATOM 580 N N . ASP A 1 76 ? -43.576 10.330 50.706 1.00 70.75 76 ASP A N 1
ATOM 581 C CA . ASP A 1 76 ? -43.979 9.410 51.777 1.00 70.75 76 ASP A CA 1
ATOM 582 C C . ASP A 1 76 ? -43.933 10.076 53.166 1.00 70.75 76 ASP A C 1
ATOM 584 O O . ASP A 1 76 ? -44.806 9.853 54.011 1.00 70.75 76 ASP A O 1
ATOM 588 N N . ALA A 1 77 ? -42.934 10.929 53.424 1.00 61.59 77 ALA A N 1
ATOM 589 C CA . ALA A 1 77 ? -42.816 11.650 54.692 1.00 61.59 77 ALA A CA 1
ATOM 590 C C . ALA A 1 77 ? -43.917 12.710 54.855 1.00 61.59 77 ALA A C 1
ATOM 592 O O . ALA A 1 77 ? -44.497 12.824 55.936 1.00 61.59 77 ALA A O 1
ATOM 593 N N . VAL A 1 78 ? -44.244 13.434 53.779 1.00 69.62 78 VAL A N 1
ATOM 594 C CA . VAL A 1 78 ? -45.369 14.384 53.745 1.00 69.62 78 VAL A CA 1
ATOM 595 C C . VAL A 1 78 ? -46.701 13.660 53.965 1.00 69.62 78 VAL A C 1
ATOM 597 O O . VAL A 1 78 ? -47.579 14.165 54.665 1.00 69.62 78 VAL A O 1
ATOM 600 N N . THR A 1 79 ? -46.849 12.456 53.412 1.00 74.69 79 THR A N 1
ATOM 601 C CA . THR A 1 79 ? -48.053 11.632 53.584 1.00 74.69 79 THR A CA 1
ATOM 602 C C . THR A 1 79 ? -48.230 11.182 55.037 1.00 74.69 79 THR A C 1
ATOM 604 O O . THR A 1 79 ? -49.326 11.308 55.576 1.00 74.69 79 THR A O 1
ATOM 607 N N . ALA A 1 80 ? -47.159 10.763 55.716 1.00 66.50 80 ALA A N 1
ATOM 608 C CA . ALA A 1 80 ? -47.218 10.351 57.121 1.00 66.50 80 ALA A CA 1
ATOM 609 C C . ALA A 1 80 ? -47.627 11.492 58.077 1.00 66.50 80 ALA A C 1
ATOM 611 O O . ALA A 1 80 ? -48.353 11.260 59.043 1.00 66.50 80 ALA A O 1
ATOM 612 N N . VAL A 1 81 ? -47.196 12.731 57.812 1.00 64.62 81 VAL A N 1
ATOM 613 C CA . VAL A 1 81 ? -47.623 13.908 58.596 1.00 64.62 81 VAL A CA 1
ATOM 614 C C . VAL A 1 81 ? -49.113 14.175 58.396 1.00 64.62 81 VAL A C 1
ATOM 616 O O . VAL A 1 81 ? -49.839 14.327 59.375 1.00 64.62 81 VAL A O 1
ATOM 619 N N . ARG A 1 82 ? -49.597 14.105 57.150 1.00 75.00 82 ARG A N 1
ATOM 620 C CA . ARG A 1 82 ? -51.029 14.240 56.834 1.00 75.00 82 ARG A CA 1
ATOM 621 C C . ARG A 1 82 ? -51.894 13.153 57.473 1.00 75.00 82 ARG A C 1
ATOM 623 O O . ARG A 1 82 ? -53.028 13.425 57.857 1.00 75.00 82 ARG A O 1
ATOM 630 N N . GLU A 1 83 ? -51.383 11.930 57.601 1.00 74.88 83 GLU A N 1
ATOM 631 C CA . GLU A 1 83 ? -52.076 10.857 58.325 1.00 74.88 83 GLU A CA 1
ATOM 632 C C . GLU A 1 83 ? -52.213 11.183 59.819 1.00 74.88 83 GLU A C 1
ATOM 634 O O . GLU A 1 83 ? -53.296 11.018 60.379 1.00 74.88 83 GLU A O 1
ATOM 639 N N . VAL A 1 84 ? -51.163 11.717 60.456 1.00 69.81 84 VAL A N 1
ATOM 640 C CA . VAL A 1 84 ? -51.206 12.147 61.866 1.00 69.81 84 VAL A CA 1
ATOM 641 C C . VAL A 1 84 ? -52.145 13.342 62.063 1.00 69.81 84 VAL A C 1
ATOM 643 O O . VAL A 1 84 ? -52.901 13.361 63.033 1.00 69.81 84 VAL A O 1
ATOM 646 N N . GLU A 1 85 ? -52.143 14.314 61.149 1.00 71.56 85 GLU A N 1
ATOM 647 C CA . GLU A 1 85 ? -53.111 15.422 61.144 1.00 71.56 85 GLU A CA 1
ATOM 648 C C . GLU A 1 85 ? -54.553 14.898 61.046 1.00 71.56 85 GLU A C 1
ATOM 650 O O . GLU A 1 85 ? -55.422 15.315 61.816 1.00 71.56 85 GLU A O 1
ATOM 655 N N . GLY A 1 86 ? -54.790 13.915 60.171 1.00 76.19 86 GLY A N 1
ATOM 656 C CA . GLY A 1 86 ? -56.077 13.236 60.028 1.00 76.19 86 GLY A CA 1
ATOM 657 C C . GLY A 1 86 ? -56.514 12.473 61.285 1.00 76.19 86 GLY A C 1
ATOM 658 O O . GLY A 1 86 ? -57.673 12.579 61.686 1.00 76.19 86 GLY A O 1
ATOM 659 N N . GLU A 1 87 ? -55.601 11.754 61.953 1.00 79.50 87 GLU A N 1
ATOM 660 C CA . GLU A 1 87 ? -55.862 11.092 63.245 1.00 79.50 87 GLU A CA 1
ATOM 661 C C . GLU A 1 87 ? -56.262 12.087 64.344 1.00 79.50 87 GLU A C 1
ATOM 663 O O . GLU A 1 87 ? -57.061 11.757 65.223 1.00 79.50 87 GLU A O 1
ATOM 668 N N . LEU A 1 88 ? -55.700 13.297 64.302 1.00 72.94 88 LEU A N 1
ATOM 669 C CA . LEU A 1 88 ? -55.971 14.373 65.254 1.00 72.94 88 LEU A CA 1
ATOM 670 C C . LEU A 1 88 ? -57.207 15.210 64.885 1.00 72.94 88 LEU A C 1
ATOM 672 O O . LEU A 1 88 ? -57.589 16.092 65.651 1.00 72.94 88 LEU A O 1
ATOM 676 N N . GLY A 1 89 ? -57.853 14.930 63.748 1.00 76.06 89 GLY A N 1
ATOM 677 C CA . GLY A 1 89 ? -59.027 15.667 63.276 1.00 76.06 89 GLY A CA 1
ATOM 678 C C . GLY A 1 89 ? -58.712 17.080 62.780 1.00 76.06 89 GLY A C 1
ATOM 679 O O . GLY A 1 89 ? -59.601 17.930 62.755 1.00 76.06 89 GLY A O 1
ATOM 680 N N . ILE A 1 90 ? -57.459 17.344 62.406 1.00 74.06 90 ILE A N 1
ATOM 681 C CA . ILE A 1 90 ? -57.027 18.624 61.846 1.00 74.06 90 ILE A CA 1
ATOM 682 C C . ILE A 1 90 ? -57.315 18.584 60.345 1.00 74.06 90 ILE A C 1
ATOM 684 O O . ILE A 1 90 ? -56.702 17.817 59.603 1.00 74.06 90 ILE A O 1
ATOM 688 N N . GLU A 1 91 ? -58.275 19.390 59.883 1.00 73.38 91 GLU A N 1
ATOM 689 C CA . GLU A 1 91 ? -58.543 19.483 58.448 1.00 73.38 91 GLU A CA 1
ATOM 690 C C . GLU A 1 91 ? -57.408 20.236 57.726 1.00 73.38 91 GLU A C 1
ATOM 692 O O . GLU A 1 91 ? -56.988 21.307 58.185 1.00 73.38 91 GLU A O 1
ATOM 697 N N . PRO A 1 92 ? -56.932 19.732 56.571 1.00 66.25 92 PRO A N 1
ATOM 698 C CA . PRO A 1 92 ? -55.893 20.396 55.793 1.00 66.25 92 PRO A CA 1
ATOM 699 C C . PRO A 1 92 ? -56.307 21.828 55.423 1.00 66.25 92 PRO A C 1
ATOM 701 O O . PRO A 1 92 ? -57.266 22.036 54.678 1.00 66.25 92 PRO A O 1
ATOM 704 N N . GLY A 1 93 ? -55.567 22.827 55.912 1.00 65.75 93 GLY A N 1
ATOM 705 C CA . GLY A 1 93 ? -55.813 24.242 55.605 1.00 65.75 93 GLY A CA 1
ATOM 706 C C . GLY A 1 93 ? -56.745 24.991 56.569 1.00 65.75 93 GLY A C 1
ATOM 707 O O . GLY A 1 93 ? -57.143 26.115 56.254 1.00 65.75 93 GLY A O 1
ATOM 708 N N . ALA A 1 94 ? -57.076 24.427 57.734 1.00 64.00 94 ALA A N 1
ATOM 709 C CA . ALA A 1 94 ? -57.749 25.170 58.800 1.00 64.00 94 ALA A CA 1
ATOM 710 C C . ALA A 1 94 ? -56.869 26.336 59.306 1.00 64.00 94 ALA A C 1
ATOM 712 O O . ALA A 1 94 ? -55.701 26.151 59.640 1.00 64.00 94 ALA A O 1
ATOM 713 N N . GLN A 1 95 ? -57.421 27.555 59.351 1.00 59.12 95 GLN A N 1
ATOM 714 C CA . GLN A 1 95 ? -56.697 28.759 59.802 1.00 59.12 95 GLN A CA 1
ATOM 715 C C . GLN A 1 95 ? -56.586 28.870 61.327 1.00 59.12 95 GLN A C 1
ATOM 717 O O . GLN A 1 95 ? -55.699 29.560 61.823 1.00 59.12 95 GLN A O 1
ATOM 722 N N . GLU A 1 96 ? -57.466 28.189 62.058 1.00 54.06 96 GLU A N 1
ATOM 723 C CA . GLU A 1 96 ? -57.428 28.089 63.513 1.00 54.06 96 GLU A CA 1
ATOM 724 C C . GLU A 1 96 ? -57.335 26.610 63.876 1.00 54.06 96 GLU A C 1
ATOM 726 O O . GLU A 1 96 ? -58.238 25.822 63.584 1.00 54.06 96 GLU A O 1
ATOM 731 N N . LEU A 1 97 ? -56.196 26.233 64.456 1.00 61.09 97 LEU A N 1
ATOM 732 C CA . LEU A 1 97 ? -55.982 24.891 64.975 1.00 61.09 97 LEU A CA 1
ATOM 733 C C . LEU A 1 97 ? -56.917 24.682 66.176 1.00 61.09 97 LEU A C 1
ATOM 735 O O . LEU A 1 97 ? -57.026 25.584 67.013 1.00 61.09 97 LEU A O 1
ATOM 739 N N . PRO A 1 98 ? -57.591 23.525 66.284 1.00 70.31 98 PRO A N 1
ATOM 740 C CA . PRO A 1 98 ? -58.325 23.191 67.498 1.00 70.31 98 PRO A CA 1
ATOM 741 C C . PRO A 1 98 ? -57.374 23.249 68.704 1.00 70.31 98 PRO A C 1
ATOM 743 O O . PRO A 1 98 ? -56.187 22.960 68.561 1.00 70.31 98 PRO A O 1
ATOM 746 N N . GLU A 1 99 ? -57.873 23.631 69.886 1.00 75.94 99 GLU A N 1
ATOM 747 C CA . GLU A 1 99 ? -57.081 23.558 71.121 1.00 75.94 99 GLU A CA 1
ATOM 748 C C . GLU A 1 99 ? -56.700 22.093 71.359 1.00 75.94 99 GLU A C 1
ATOM 750 O O . GLU A 1 99 ? -57.529 21.264 71.739 1.00 75.94 99 GLU A O 1
ATOM 755 N N . LEU A 1 100 ? -55.450 21.768 71.039 1.00 80.19 100 LEU A N 1
ATOM 756 C CA . LEU A 1 100 ? -54.888 20.439 71.196 1.00 80.19 100 LEU A CA 1
ATOM 757 C C . LEU A 1 100 ? -54.498 20.234 72.655 1.00 80.19 100 LEU A C 1
ATOM 759 O O . LEU A 1 100 ? -53.969 21.132 73.312 1.00 80.19 100 LEU A O 1
ATOM 763 N N . GLU A 1 101 ? -54.704 19.020 73.151 1.00 88.25 101 GLU A N 1
ATOM 764 C CA . GLU A 1 101 ? -54.153 18.642 74.446 1.00 88.25 101 GLU A CA 1
ATOM 765 C C . GLU A 1 101 ? -52.611 18.686 74.374 1.00 88.25 101 GLU A C 1
ATOM 767 O O . GLU A 1 101 ? -52.036 18.328 73.338 1.00 88.25 101 GLU A O 1
ATOM 772 N N . PRO A 1 102 ? -51.898 19.051 75.458 1.00 87.69 102 PRO A N 1
ATOM 773 C CA . PRO A 1 102 ? -50.438 19.215 75.443 1.00 87.69 102 PRO A CA 1
ATOM 774 C C . PRO A 1 102 ? -49.661 17.995 74.915 1.00 87.69 102 PRO A C 1
ATOM 776 O O . PRO A 1 102 ? -48.573 18.123 74.356 1.00 87.69 102 PRO A O 1
ATOM 779 N N . GLU A 1 103 ? -50.210 16.789 75.080 1.00 83.44 103 GLU A N 1
ATOM 780 C CA . GLU A 1 103 ? -49.620 15.554 74.552 1.00 83.44 103 GLU A CA 1
ATOM 781 C C . GLU A 1 103 ? -49.705 15.458 73.019 1.00 83.44 103 GLU A C 1
ATOM 783 O O . GLU A 1 103 ? -48.788 14.936 72.381 1.00 83.44 103 GLU A O 1
ATOM 788 N N . GLN A 1 104 ? -50.779 15.979 72.419 1.00 83.00 104 GLN A N 1
ATOM 789 C CA . GLN A 1 104 ? -50.981 16.021 70.969 1.00 83.00 104 GLN A CA 1
ATOM 790 C C . GLN A 1 104 ? -50.082 17.081 70.325 1.00 83.00 104 GLN A C 1
ATOM 792 O O . GLN A 1 104 ? -49.456 16.809 69.302 1.00 83.00 104 GLN A O 1
ATOM 797 N N . GLU A 1 105 ? -49.938 18.241 70.971 1.00 81.94 105 GLU A N 1
ATOM 798 C CA . GLU A 1 105 ? -49.002 19.290 70.551 1.00 81.94 105 GLU A CA 1
ATOM 799 C C . GLU A 1 105 ? -47.549 18.783 70.583 1.00 81.94 105 GLU A C 1
ATOM 801 O O . GLU A 1 105 ? -46.793 18.954 69.626 1.00 81.94 105 GLU A O 1
ATOM 806 N N . LEU A 1 106 ? -47.168 18.042 71.632 1.00 84.44 106 LEU A N 1
ATOM 807 C CA . LEU A 1 106 ? -45.854 17.399 71.715 1.00 84.44 106 LEU A CA 1
ATOM 808 C C . LEU A 1 106 ? -45.653 16.316 70.633 1.00 84.44 106 LEU A C 1
ATOM 810 O O . LEU A 1 106 ? -44.526 16.119 70.172 1.00 84.44 106 LEU A O 1
ATOM 814 N N . LYS A 1 107 ? -46.713 15.591 70.240 1.00 82.19 107 LYS A N 1
ATOM 815 C CA . LYS A 1 107 ? -46.670 14.582 69.162 1.00 82.19 107 LYS A CA 1
ATOM 816 C C . LYS A 1 107 ? -46.428 15.248 67.802 1.00 82.19 107 LYS A C 1
ATOM 818 O O . LYS A 1 107 ? -45.569 14.768 67.066 1.00 82.19 107 LYS A O 1
ATOM 823 N N . LEU A 1 108 ? -47.113 16.355 67.513 1.00 78.81 108 LEU A N 1
ATOM 824 C CA . LEU A 1 108 ? -46.921 17.151 66.293 1.00 78.81 108 LEU A CA 1
ATOM 825 C C . LEU A 1 108 ? -45.524 17.773 66.229 1.00 78.81 108 LEU A C 1
ATOM 827 O O . LEU A 1 108 ? -44.807 17.539 65.264 1.00 78.81 108 LEU A O 1
ATOM 831 N N . LEU A 1 109 ? -45.067 18.436 67.297 1.00 82.25 109 LEU A N 1
ATOM 832 C CA . LEU A 1 109 ? -43.720 19.023 67.343 1.00 82.25 109 LEU A CA 1
ATOM 833 C C . LEU A 1 109 ? -42.609 17.986 67.114 1.00 82.25 109 LEU A C 1
ATOM 835 O O . LEU A 1 109 ? -41.586 18.289 66.507 1.00 82.25 109 LEU A O 1
ATOM 839 N N . ARG A 1 110 ? -42.784 16.749 67.598 1.00 85.88 110 ARG A N 1
ATOM 840 C CA . ARG A 1 110 ? -41.836 15.657 67.319 1.00 85.88 110 ARG A CA 1
ATOM 841 C C . ARG A 1 110 ? -41.883 15.213 65.858 1.00 85.88 110 ARG A C 1
ATOM 843 O O . ARG A 1 110 ? -40.823 14.957 65.296 1.00 85.88 110 ARG A O 1
ATOM 850 N N . ALA A 1 111 ? -43.074 15.131 65.264 1.00 80.56 111 ALA A N 1
ATOM 851 C CA . ALA A 1 111 ? -43.241 14.787 63.855 1.00 80.56 111 ALA A CA 1
ATOM 852 C C . ALA A 1 111 ? -42.603 15.842 62.934 1.00 80.56 111 ALA A C 1
ATOM 854 O O . ALA A 1 111 ? -41.872 15.467 62.020 1.00 80.56 111 ALA A O 1
ATOM 855 N N . ASP A 1 112 ? -42.778 17.132 63.236 1.00 81.88 112 ASP A N 1
ATOM 856 C CA . ASP A 1 112 ? -42.169 18.240 62.489 1.00 81.88 112 ASP A CA 1
ATOM 857 C C . ASP A 1 112 ? -40.638 18.204 62.567 1.00 81.88 112 ASP A C 1
ATOM 859 O O . ASP A 1 112 ? -39.954 18.272 61.546 1.00 81.88 112 ASP A O 1
ATOM 863 N N . VAL A 1 113 ? -40.073 18.018 63.767 1.00 87.88 113 VAL A N 1
ATOM 864 C CA . VAL A 1 113 ? -38.613 17.901 63.947 1.00 87.88 113 VAL A CA 1
ATOM 865 C C . VAL A 1 113 ? -38.054 16.686 63.197 1.00 87.88 113 VAL A C 1
ATOM 867 O O . VAL A 1 113 ? -36.975 16.761 62.599 1.00 87.88 113 VAL A O 1
ATOM 870 N N . ASP A 1 114 ? -38.776 15.563 63.196 1.00 85.31 114 ASP A N 1
ATOM 871 C CA . ASP A 1 114 ? -38.392 14.381 62.426 1.00 85.31 114 ASP A CA 1
ATOM 872 C C . ASP A 1 114 ? -38.498 14.625 60.908 1.00 85.31 114 ASP A C 1
ATOM 874 O O . ASP A 1 114 ? -37.635 14.151 60.161 1.00 85.31 114 ASP A O 1
ATOM 878 N N . GLN A 1 115 ? -39.492 15.389 60.439 1.00 83.25 115 GLN A N 1
ATOM 879 C CA . GLN A 1 115 ? -39.626 15.788 59.035 1.00 83.25 115 GLN A CA 1
ATOM 880 C C . GLN A 1 115 ? -38.484 16.716 58.604 1.00 83.25 115 GLN A C 1
ATOM 882 O O . GLN A 1 115 ? -37.825 16.432 57.604 1.00 83.25 115 GLN A O 1
ATOM 887 N N . GLU A 1 116 ? -38.188 17.774 59.363 1.00 86.56 116 GLU A N 1
ATOM 888 C CA . GLU A 1 116 ? -37.069 18.683 59.079 1.00 86.56 116 GLU A CA 1
ATOM 889 C C . GLU A 1 116 ? -35.740 17.925 59.007 1.00 86.56 116 GLU A C 1
ATOM 891 O O . GLU A 1 116 ? -34.915 18.158 58.118 1.00 86.56 116 GLU A O 1
ATOM 896 N N . ARG A 1 117 ? -35.540 16.954 59.907 1.00 89.81 117 ARG A N 1
ATOM 897 C CA . ARG A 1 117 ? -34.361 16.090 59.880 1.00 89.81 117 ARG A CA 1
ATOM 898 C C . ARG A 1 117 ? -34.303 15.237 58.610 1.00 89.81 117 ARG A C 1
ATOM 900 O O . ARG A 1 117 ? -33.221 15.109 58.035 1.00 89.81 117 ARG A O 1
ATOM 907 N N . ARG A 1 118 ? -35.426 14.661 58.166 1.00 83.19 118 ARG A N 1
ATOM 908 C CA . ARG A 1 118 ? -35.493 13.885 56.914 1.00 83.19 118 ARG A CA 1
ATOM 909 C C . ARG A 1 118 ? -35.187 14.759 55.698 1.00 83.19 118 ARG A C 1
ATOM 911 O O . ARG A 1 118 ? -34.347 14.361 54.896 1.00 83.19 118 ARG A O 1
ATOM 918 N N . ILE A 1 119 ? -35.771 15.955 55.611 1.00 81.19 119 ILE A N 1
ATOM 919 C CA . ILE A 1 119 ? -35.503 16.923 54.532 1.00 81.19 119 ILE A CA 1
ATOM 920 C C . ILE A 1 119 ? -34.009 17.278 54.501 1.00 81.19 119 ILE A C 1
ATOM 922 O O . ILE A 1 119 ? -33.363 17.163 53.462 1.00 81.19 119 ILE A O 1
ATOM 926 N N . ALA A 1 120 ? -33.408 17.597 55.652 1.00 86.00 120 ALA A N 1
ATOM 927 C CA . ALA A 1 120 ? -31.978 17.903 55.732 1.00 86.00 120 ALA A CA 1
ATOM 928 C C . ALA A 1 120 ? -31.079 16.716 55.314 1.00 86.00 120 ALA A C 1
ATOM 930 O O . ALA A 1 120 ? -29.999 16.909 54.743 1.00 86.00 120 ALA A O 1
ATOM 931 N N . GLU A 1 121 ? -31.495 15.476 55.595 1.00 86.38 121 GLU A N 1
ATOM 932 C CA . GLU A 1 121 ? -30.796 14.271 55.139 1.00 86.38 121 GLU A CA 1
ATOM 933 C C . GLU A 1 121 ? -30.918 14.066 53.617 1.00 86.38 121 GLU A C 1
ATOM 935 O O . GLU A 1 121 ? -29.916 13.706 52.986 1.00 86.38 121 GLU A O 1
ATOM 940 N N . VAL A 1 122 ? -32.088 14.334 53.023 1.00 82.94 122 VAL A N 1
ATOM 941 C CA . VAL A 1 122 ? -32.309 14.312 51.564 1.00 82.94 122 VAL A CA 1
ATOM 942 C C . VAL A 1 122 ? -31.460 15.383 50.879 1.00 82.94 122 VAL A C 1
ATOM 944 O O . VAL A 1 122 ? -30.653 15.043 50.013 1.00 82.94 122 VAL A O 1
ATOM 947 N N . ASP A 1 123 ? -31.511 16.635 51.338 1.00 84.50 123 ASP A N 1
ATOM 948 C CA . ASP A 1 123 ? -30.707 17.746 50.807 1.00 84.50 123 ASP A CA 1
ATOM 949 C C . ASP A 1 123 ? -29.210 17.430 50.807 1.00 84.50 123 ASP A C 1
ATOM 951 O O . ASP A 1 123 ? -28.489 17.656 49.828 1.00 84.50 123 ASP A O 1
ATOM 955 N N . LYS A 1 124 ? -28.714 16.846 51.902 1.00 89.12 124 LYS A N 1
ATOM 956 C CA . LYS A 1 124 ? -27.313 16.433 52.005 1.00 89.12 124 LYS A CA 1
ATOM 957 C C . LYS A 1 124 ? -26.954 15.367 50.966 1.00 89.12 124 LYS A C 1
ATOM 959 O O . LYS A 1 124 ? -25.854 15.424 50.408 1.00 89.12 124 LYS A O 1
ATOM 964 N N . ARG A 1 125 ? -27.843 14.401 50.706 1.00 82.75 125 ARG A N 1
ATOM 965 C CA . ARG A 1 125 ? -27.645 13.374 49.667 1.00 82.75 125 ARG A CA 1
ATOM 966 C C . ARG A 1 125 ? -27.680 13.994 48.271 1.00 82.75 125 ARG A C 1
ATOM 968 O O . ARG A 1 125 ? -26.768 13.728 47.490 1.00 82.75 125 ARG A O 1
ATOM 975 N N . LEU A 1 126 ? -28.641 14.877 47.993 1.00 80.62 126 LEU A N 1
ATOM 976 C CA . LEU A 1 126 ? -28.762 15.596 46.721 1.00 80.62 126 LEU A CA 1
ATOM 977 C C . LEU A 1 126 ? -27.514 16.426 46.411 1.00 80.62 126 LEU A C 1
ATOM 979 O O . LEU A 1 126 ? -26.945 16.320 45.324 1.00 80.62 126 LEU A O 1
ATOM 983 N N . LEU A 1 127 ? -27.010 17.187 47.386 1.00 86.81 127 LEU A N 1
ATOM 984 C CA . LEU A 1 127 ? -25.759 17.935 47.241 1.00 86.81 127 LEU A CA 1
ATOM 985 C C . LEU A 1 127 ? -24.554 17.015 46.990 1.00 86.81 127 LEU A C 1
ATOM 987 O O . LEU A 1 127 ? -23.642 17.394 46.251 1.00 86.81 127 LEU A O 1
ATOM 991 N N . GLY A 1 128 ? -24.539 15.818 47.585 1.00 87.94 128 GLY A N 1
ATOM 992 C CA . GLY A 1 128 ? -23.537 14.786 47.311 1.00 87.94 128 GLY A CA 1
ATOM 993 C C . GLY A 1 128 ? -23.567 14.326 45.852 1.00 87.94 128 GLY A C 1
ATOM 994 O O . GLY A 1 128 ? -22.549 14.418 45.165 1.00 87.94 128 GLY A O 1
ATOM 995 N N . ILE A 1 129 ? -24.746 13.932 45.362 1.00 82.31 129 ILE A N 1
ATOM 996 C CA . ILE A 1 129 ? -24.966 13.489 43.975 1.00 82.31 129 ILE A CA 1
ATOM 997 C C . ILE A 1 129 ? -24.578 14.594 42.985 1.00 82.31 129 ILE A C 1
ATOM 999 O O . ILE A 1 129 ? -23.826 14.346 42.041 1.00 82.31 129 ILE A O 1
ATOM 1003 N N . CYS A 1 130 ? -25.010 15.836 43.223 1.00 81.56 130 CYS A N 1
ATOM 1004 C CA . CYS A 1 130 ? -24.670 16.978 42.371 1.00 81.56 130 CYS A CA 1
ATOM 1005 C C . CYS A 1 130 ? -23.155 17.223 42.301 1.00 81.56 130 CYS A C 1
ATOM 1007 O O . CYS A 1 130 ? -22.617 17.467 41.219 1.00 81.56 130 CYS A O 1
ATOM 1009 N N . ARG A 1 131 ? -22.433 17.125 43.427 1.00 90.94 131 ARG A N 1
ATOM 1010 C CA . ARG A 1 131 ? -20.965 17.267 43.441 1.00 90.94 131 ARG A CA 1
ATOM 1011 C C . ARG A 1 131 ? -20.275 16.145 42.668 1.00 90.94 131 ARG A C 1
ATOM 1013 O O . ARG A 1 131 ? -19.352 16.420 41.905 1.00 90.94 131 ARG A O 1
ATOM 1020 N N . GLU A 1 132 ? -20.711 14.900 42.836 1.00 87.75 132 GLU A N 1
ATOM 1021 C CA . GLU A 1 132 ? -20.155 13.757 42.100 1.00 87.75 132 GLU A CA 1
ATOM 1022 C C . GLU A 1 132 ? -20.425 13.849 40.592 1.00 87.75 132 GLU A C 1
ATOM 1024 O O . GLU A 1 132 ? -19.535 13.566 39.779 1.00 87.75 132 GLU A O 1
ATOM 1029 N N . ALA A 1 133 ? -21.618 14.312 40.209 1.00 81.31 133 ALA A N 1
ATOM 1030 C CA . ALA A 1 133 ? -21.975 14.574 38.822 1.00 81.31 133 ALA A CA 1
ATOM 1031 C C . ALA A 1 133 ? -21.078 15.661 38.208 1.00 81.31 133 ALA A C 1
ATOM 1033 O O . ALA A 1 133 ? -20.518 15.441 37.132 1.00 81.31 133 ALA A O 1
ATOM 1034 N N . LEU A 1 134 ? -20.857 16.780 38.911 1.00 87.12 134 LEU A N 1
ATOM 1035 C CA . LEU A 1 134 ? -19.958 17.851 38.462 1.00 87.12 134 LEU A CA 1
ATOM 1036 C C . LEU A 1 134 ? -18.518 17.353 38.270 1.00 87.12 134 LEU A C 1
ATOM 1038 O O . LEU A 1 134 ? -17.934 17.568 37.213 1.00 87.12 134 LEU A O 1
ATOM 1042 N N . VAL A 1 135 ? -17.969 16.594 39.226 1.00 91.94 135 VAL A N 1
ATOM 1043 C CA . VAL A 1 135 ? -16.617 16.010 39.097 1.00 91.94 135 VAL A CA 1
ATOM 1044 C C . VAL A 1 135 ? -16.532 15.045 37.910 1.00 91.94 135 VAL A C 1
ATOM 1046 O O . VAL A 1 135 ? -15.509 14.969 37.223 1.00 91.94 135 VAL A O 1
ATOM 1049 N N . THR A 1 136 ? -17.595 14.284 37.652 1.00 85.69 136 THR A N 1
ATOM 1050 C CA . THR A 1 136 ? -17.653 13.360 36.515 1.00 85.69 136 THR A CA 1
ATOM 1051 C C . THR A 1 136 ? -17.716 14.112 35.186 1.00 85.69 136 THR A C 1
ATOM 1053 O O . THR A 1 136 ? -17.030 13.715 34.239 1.00 85.69 136 THR A O 1
ATOM 1056 N N . LEU A 1 137 ? -18.483 15.203 35.113 1.00 84.25 137 LEU A N 1
ATOM 1057 C CA . LEU A 1 137 ? -18.552 16.077 33.942 1.00 84.25 137 LEU A CA 1
ATOM 1058 C C . LEU A 1 137 ? -17.211 16.765 33.671 1.00 84.25 137 LEU A C 1
ATOM 1060 O O . LEU A 1 137 ? -16.737 16.691 32.540 1.00 84.25 137 LEU A O 1
ATOM 1064 N N . ASP A 1 138 ? -16.538 17.301 34.690 1.00 91.56 138 ASP A N 1
ATOM 1065 C CA . ASP A 1 138 ? -15.204 17.900 34.547 1.00 91.56 138 ASP A CA 1
ATOM 1066 C C . ASP A 1 138 ? -14.185 16.885 34.017 1.00 91.56 138 ASP A C 1
ATOM 1068 O O . ASP A 1 138 ? -13.434 17.152 33.077 1.00 91.56 138 ASP A O 1
ATOM 1072 N N . ARG A 1 139 ? -14.189 15.657 34.555 1.00 91.69 139 ARG A N 1
ATOM 1073 C CA . ARG A 1 139 ? -13.316 14.581 34.057 1.00 91.69 139 ARG A CA 1
ATOM 1074 C C . ARG A 1 139 ? -13.607 14.225 32.600 1.00 91.69 139 ARG A C 1
ATOM 1076 O O . ARG A 1 139 ? -12.676 13.876 31.874 1.00 91.69 139 ARG A O 1
ATOM 1083 N N . ARG A 1 140 ? -14.873 14.265 32.175 1.00 85.31 140 ARG A N 1
ATOM 1084 C CA . ARG A 1 140 ? -15.262 14.032 30.776 1.00 85.31 140 ARG A CA 1
ATOM 1085 C C . ARG A 1 140 ? -14.830 15.190 29.880 1.00 85.31 140 ARG A C 1
ATOM 1087 O O . ARG A 1 140 ? -14.276 14.918 28.821 1.00 85.31 140 ARG A O 1
ATOM 1094 N N . ALA A 1 141 ? -14.995 16.435 30.322 1.00 88.69 141 ALA A N 1
ATOM 1095 C CA . ALA A 1 141 ? -14.547 17.622 29.598 1.00 88.69 141 ALA A CA 1
ATOM 1096 C C . ALA A 1 141 ? -13.032 17.581 29.344 1.00 88.69 141 ALA A C 1
ATOM 1098 O O . ALA A 1 141 ? -12.603 17.676 28.200 1.00 88.69 141 ALA A O 1
ATOM 1099 N N . VAL A 1 142 ? -12.229 17.283 30.372 1.00 93.94 142 VAL A N 1
ATOM 1100 C CA . VAL A 1 142 ? -10.765 17.148 30.235 1.00 93.94 142 VAL A CA 1
ATOM 1101 C C . VAL A 1 142 ? -10.372 16.020 29.270 1.00 93.94 142 VAL A C 1
ATOM 1103 O O . VAL A 1 142 ? -9.407 16.148 28.514 1.00 93.94 142 VAL A O 1
ATOM 1106 N N . ARG A 1 143 ? -11.098 14.892 29.266 1.00 91.00 143 ARG A N 1
ATOM 1107 C CA . ARG A 1 143 ? -10.857 13.811 28.290 1.00 91.00 143 ARG A CA 1
ATOM 1108 C C . ARG A 1 143 ? -11.190 14.257 26.868 1.00 91.00 143 ARG A C 1
ATOM 1110 O O . ARG A 1 143 ? -10.375 14.028 25.981 1.00 91.00 143 ARG A O 1
ATOM 1117 N N . ALA A 1 144 ? -12.329 14.919 26.675 1.00 85.31 144 ALA A N 1
ATOM 1118 C CA . ALA A 1 144 ? -12.749 15.431 25.376 1.00 85.31 144 ALA A CA 1
ATOM 1119 C C . ALA A 1 144 ? -11.770 16.486 24.830 1.00 85.31 144 ALA A C 1
ATOM 1121 O O . ALA A 1 144 ? -11.401 16.429 23.660 1.00 85.31 144 ALA A O 1
ATOM 1122 N N . GLU A 1 145 ? -11.272 17.392 25.677 1.00 93.25 145 GLU A N 1
ATOM 1123 C CA . GLU A 1 145 ? -10.227 18.356 25.305 1.00 93.25 145 GLU A CA 1
ATOM 1124 C C . GLU A 1 145 ? -8.943 17.654 24.852 1.00 93.25 145 GLU A C 1
ATOM 1126 O O . GLU A 1 145 ? -8.377 17.993 23.813 1.00 93.25 145 GLU A O 1
ATOM 1131 N N . LYS A 1 146 ? -8.509 16.621 25.584 1.00 94.25 146 LYS A N 1
ATOM 1132 C CA . LYS A 1 146 ? -7.321 15.837 25.223 1.00 94.25 146 LYS A CA 1
ATOM 1133 C C . LYS A 1 146 ? -7.503 15.074 23.908 1.00 94.25 146 LYS A C 1
ATOM 1135 O O . LYS A 1 146 ? -6.558 14.966 23.128 1.00 94.25 146 LYS A O 1
ATOM 1140 N N . GLU A 1 147 ? -8.688 14.526 23.658 1.00 87.19 147 GLU A N 1
ATOM 1141 C CA . GLU A 1 147 ? -9.021 13.861 22.393 1.00 87.19 147 GLU A CA 1
ATOM 1142 C C . GLU A 1 147 ? -9.028 14.853 21.223 1.00 87.19 147 GLU A C 1
ATOM 1144 O O . GLU A 1 147 ? -8.454 14.558 20.172 1.00 87.19 147 GLU A O 1
ATOM 1149 N N . LEU A 1 148 ? -9.585 16.052 21.423 1.00 90.19 148 LEU A N 1
ATOM 1150 C CA . LEU A 1 148 ? -9.567 17.129 20.434 1.00 90.19 148 LEU A CA 1
ATOM 1151 C C . LEU A 1 148 ? -8.133 17.579 20.118 1.00 90.19 148 LEU A C 1
ATOM 1153 O O . LEU A 1 148 ? -7.773 17.692 18.947 1.00 90.19 148 LEU A O 1
ATOM 1157 N N . GLU A 1 149 ? -7.290 17.763 21.136 1.00 95.25 149 GLU A N 1
ATOM 1158 C CA . GLU A 1 149 ? -5.875 18.114 20.963 1.00 95.25 149 GLU A CA 1
ATOM 1159 C C . GLU A 1 149 ? -5.118 17.029 20.174 1.00 95.25 149 GLU A C 1
ATOM 1161 O O . GLU A 1 149 ? -4.319 17.323 19.281 1.00 95.25 149 GLU A O 1
ATOM 1166 N N . GLN A 1 150 ? -5.381 15.748 20.456 1.00 90.81 150 GLN A N 1
ATOM 1167 C CA . GLN A 1 150 ? -4.793 14.640 19.699 1.00 90.81 150 GLN A CA 1
ATOM 1168 C C . GLN A 1 150 ? -5.272 14.612 18.246 1.00 90.81 150 GLN A C 1
ATOM 1170 O O . GLN A 1 150 ? -4.464 14.364 17.347 1.00 90.81 150 GLN A O 1
ATOM 1175 N N . ALA A 1 151 ? -6.557 14.870 18.002 1.00 79.06 151 ALA A N 1
ATOM 1176 C CA . ALA A 1 151 ? -7.107 14.959 16.656 1.00 79.06 151 ALA A CA 1
ATOM 1177 C C . ALA A 1 151 ? -6.462 16.112 15.870 1.00 79.06 151 ALA A C 1
ATOM 1179 O O . ALA A 1 151 ? -6.001 15.895 14.748 1.00 79.06 151 ALA A O 1
ATOM 1180 N N . GLN A 1 152 ? -6.319 17.288 16.487 1.00 93.31 152 GLN A N 1
ATOM 1181 C CA . GLN A 1 152 ? -5.635 18.442 15.895 1.00 93.31 152 GLN A CA 1
ATOM 1182 C C . GLN A 1 152 ? -4.187 18.105 15.517 1.00 93.31 152 GLN A C 1
ATOM 1184 O O . GLN A 1 152 ? -3.793 18.275 14.362 1.00 93.31 152 GLN A O 1
ATOM 1189 N N . ARG A 1 153 ? -3.417 17.498 16.430 1.00 94.00 153 ARG A N 1
ATOM 1190 C CA . ARG A 1 153 ? -2.039 17.061 16.141 1.00 94.00 153 ARG A CA 1
ATOM 1191 C C . ARG A 1 153 ? -1.961 16.073 14.976 1.00 94.00 153 ARG A C 1
ATOM 1193 O O . ARG A 1 153 ? -1.055 16.173 14.152 1.00 94.00 153 ARG A O 1
ATOM 1200 N N . ARG A 1 154 ? -2.903 15.127 14.873 1.00 82.50 154 ARG A N 1
ATOM 1201 C CA . ARG A 1 154 ? -2.970 14.194 13.732 1.00 82.50 154 ARG A CA 1
ATOM 1202 C C . ARG A 1 154 ? -3.249 14.930 12.422 1.00 82.50 154 ARG A C 1
ATOM 1204 O O . ARG A 1 154 ? -2.610 14.621 11.420 1.00 82.50 154 ARG A O 1
ATOM 1211 N N . THR A 1 155 ? -4.148 15.916 12.426 1.00 83.50 155 THR A N 1
ATOM 1212 C CA . THR A 1 155 ? -4.430 16.720 11.226 1.00 83.50 155 THR A CA 1
ATOM 1213 C C . THR A 1 155 ? -3.232 17.566 10.793 1.00 83.50 155 THR A C 1
ATOM 1215 O O . THR A 1 155 ? -2.904 17.577 9.610 1.00 83.50 155 THR A O 1
ATOM 1218 N N . GLU A 1 156 ? -2.504 18.184 11.727 1.00 93.69 156 GLU A N 1
ATOM 1219 C CA . GLU A 1 156 ? -1.280 18.948 11.432 1.00 93.69 156 GLU A CA 1
ATOM 1220 C C . GLU A 1 156 ? -0.162 18.058 10.866 1.00 93.69 156 GLU A C 1
ATOM 1222 O O . GLU A 1 156 ? 0.535 18.431 9.915 1.00 93.69 156 GLU A O 1
ATOM 1227 N N . GLN A 1 157 ? 0.004 16.852 11.421 1.00 88.44 157 GLN A N 1
ATOM 1228 C CA . GLN A 1 157 ? 0.953 15.861 10.910 1.00 88.44 157 GLN A CA 1
ATOM 1229 C C . GLN A 1 157 ? 0.583 15.413 9.494 1.00 88.44 157 GLN A C 1
ATOM 1231 O O . GLN A 1 157 ? 1.455 15.385 8.624 1.00 88.44 157 GLN A O 1
ATOM 1236 N N . ALA A 1 158 ? -0.697 15.124 9.246 1.00 73.94 158 ALA A N 1
ATOM 1237 C CA . ALA A 1 158 ? -1.192 14.746 7.927 1.00 73.94 158 ALA A CA 1
ATOM 1238 C C . ALA A 1 158 ? -0.987 15.868 6.896 1.00 73.94 158 ALA A C 1
ATOM 1240 O O . ALA A 1 158 ? -0.501 15.604 5.800 1.00 73.94 158 ALA A O 1
ATOM 1241 N N . GLN A 1 159 ? -1.264 17.125 7.258 1.00 89.25 159 GLN A N 1
ATOM 1242 C CA . GLN A 1 159 ? -1.008 18.289 6.401 1.00 89.25 159 GLN A CA 1
ATOM 1243 C C . GLN A 1 159 ? 0.485 18.467 6.103 1.00 89.25 159 GLN A C 1
ATOM 1245 O O . GLN A 1 159 ? 0.875 18.690 4.958 1.00 89.25 159 GLN A O 1
ATOM 1250 N N . THR A 1 160 ? 1.343 18.308 7.114 1.00 89.81 160 THR A N 1
ATOM 1251 C CA . THR A 1 160 ? 2.800 18.371 6.929 1.00 89.81 160 THR A CA 1
ATOM 1252 C C . THR A 1 160 ? 3.288 17.261 6.000 1.00 89.81 160 THR A C 1
ATOM 1254 O O . THR A 1 160 ? 4.163 17.490 5.165 1.00 89.81 160 THR A O 1
ATOM 1257 N N . GLN A 1 161 ? 2.741 16.053 6.138 1.00 77.12 161 GLN A N 1
ATOM 1258 C CA . GLN A 1 161 ? 3.077 14.924 5.280 1.00 77.12 161 GLN A CA 1
ATOM 1259 C C . GLN A 1 161 ? 2.594 15.155 3.843 1.00 77.12 161 GLN A C 1
ATOM 1261 O O . GLN A 1 161 ? 3.385 14.979 2.918 1.00 77.12 161 GLN A O 1
ATOM 1266 N N . ALA A 1 162 ? 1.355 15.614 3.653 1.00 77.69 162 ALA A N 1
ATOM 1267 C CA . ALA A 1 162 ? 0.811 15.980 2.348 1.00 77.69 162 ALA A CA 1
ATOM 1268 C C . ALA A 1 162 ? 1.688 17.029 1.648 1.00 77.69 162 ALA A C 1
ATOM 1270 O O . ALA A 1 162 ? 2.129 16.794 0.527 1.00 77.69 162 ALA A O 1
ATOM 1271 N N . GLY A 1 163 ? 2.072 18.103 2.348 1.00 90.00 163 GLY A N 1
ATOM 1272 C CA . GLY A 1 163 ? 2.962 19.126 1.791 1.00 90.00 163 GLY A CA 1
ATOM 1273 C C . GLY A 1 163 ? 4.365 18.610 1.436 1.00 90.00 163 GLY A C 1
ATOM 1274 O O . GLY A 1 163 ? 5.003 19.128 0.524 1.00 90.00 163 GLY A O 1
ATOM 127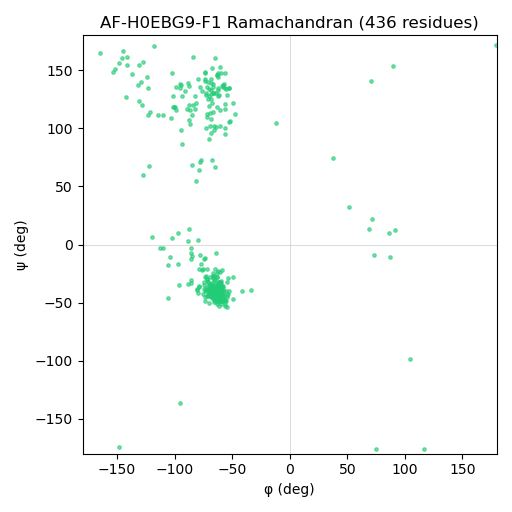5 N N . ARG A 1 164 ? 4.874 17.569 2.113 1.00 87.25 164 ARG A N 1
ATOM 1276 C CA . ARG A 1 164 ? 6.127 16.898 1.704 1.00 87.25 164 ARG A CA 1
ATOM 1277 C C . ARG A 1 164 ? 5.941 16.053 0.447 1.00 87.25 164 ARG A C 1
ATOM 1279 O O . ARG A 1 164 ? 6.852 16.004 -0.373 1.00 87.25 164 ARG A O 1
ATOM 1286 N N . HIS A 1 165 ? 4.807 15.367 0.312 1.00 72.38 165 HIS A N 1
ATOM 1287 C CA . HIS A 1 165 ? 4.506 14.577 -0.881 1.00 72.38 165 HIS A CA 1
ATOM 1288 C C . HIS A 1 165 ? 4.287 15.463 -2.107 1.00 72.38 165 HIS A C 1
ATOM 1290 O O . HIS A 1 165 ? 4.796 15.124 -3.169 1.00 72.38 165 HIS A O 1
ATOM 1296 N N . GLU A 1 166 ? 3.614 16.601 -1.941 1.00 85.88 166 GLU A N 1
ATOM 1297 C CA . GLU A 1 166 ? 3.421 17.603 -2.991 1.00 85.88 166 GLU A CA 1
ATOM 1298 C C . GLU A 1 166 ? 4.765 18.132 -3.504 1.00 85.88 166 GLU A C 1
ATOM 1300 O O . GLU A 1 166 ? 5.052 17.995 -4.687 1.00 85.88 166 GLU A O 1
ATOM 1305 N N . ARG A 1 167 ? 5.667 18.569 -2.612 1.00 90.12 167 ARG A N 1
ATOM 1306 C CA . ARG A 1 167 ? 7.021 19.004 -3.011 1.00 90.12 167 ARG A CA 1
ATOM 1307 C C . ARG A 1 167 ? 7.810 17.922 -3.742 1.00 90.12 167 ARG A C 1
ATOM 1309 O O . ARG A 1 167 ? 8.443 18.202 -4.747 1.00 90.12 167 ARG A O 1
ATOM 1316 N N . ARG A 1 168 ? 7.750 16.669 -3.277 1.00 84.62 168 ARG A N 1
ATOM 1317 C CA . ARG A 1 168 ? 8.402 15.540 -3.969 1.00 84.62 168 ARG A CA 1
ATOM 1318 C C . ARG A 1 168 ? 7.775 15.239 -5.331 1.00 84.62 168 ARG A C 1
ATOM 1320 O O . ARG A 1 168 ? 8.433 14.663 -6.191 1.00 84.62 168 ARG A O 1
ATOM 1327 N N . ALA A 1 169 ? 6.488 15.522 -5.512 1.00 79.44 169 ALA A N 1
ATOM 1328 C CA . ALA A 1 169 ? 5.832 15.386 -6.806 1.00 79.44 169 ALA A CA 1
ATOM 1329 C C . ALA A 1 169 ? 6.280 16.510 -7.749 1.00 79.44 169 ALA A C 1
ATOM 1331 O O . ALA A 1 169 ? 6.663 16.219 -8.875 1.00 79.44 169 ALA A O 1
ATOM 1332 N N . GLU A 1 170 ? 6.325 17.755 -7.270 1.00 89.75 170 GLU A N 1
ATOM 1333 C CA . GLU A 1 170 ? 6.853 18.903 -8.018 1.00 89.75 170 GLU A CA 1
ATOM 1334 C C . GLU A 1 170 ? 8.318 18.697 -8.431 1.00 89.75 170 GLU A C 1
ATOM 1336 O O . GLU A 1 170 ? 8.659 18.908 -9.592 1.00 89.75 170 GLU A O 1
ATOM 1341 N N . GLU A 1 171 ? 9.170 18.219 -7.516 1.00 88.94 171 GLU A N 1
ATOM 1342 C CA . GLU A 1 171 ? 10.575 17.883 -7.791 1.00 88.94 171 GLU A CA 1
ATOM 1343 C C . GLU A 1 171 ? 10.696 16.829 -8.901 1.00 88.94 171 GLU A C 1
ATOM 1345 O O . GLU A 1 171 ? 11.455 17.028 -9.847 1.00 88.94 171 GLU A O 1
ATOM 1350 N N . ARG A 1 172 ? 9.896 15.755 -8.848 1.00 83.38 172 ARG A N 1
ATOM 1351 C CA . ARG A 1 172 ? 9.887 14.710 -9.888 1.00 83.38 172 ARG A CA 1
ATOM 1352 C C . ARG A 1 172 ? 9.366 15.209 -11.233 1.00 83.38 172 ARG A C 1
ATOM 1354 O O . ARG A 1 172 ? 9.892 14.824 -12.272 1.00 83.38 172 ARG A O 1
ATOM 1361 N N . VAL A 1 173 ? 8.352 16.075 -11.237 1.00 86.62 173 VAL A N 1
ATOM 1362 C CA . VAL A 1 173 ? 7.859 16.703 -12.473 1.00 86.62 173 VAL A CA 1
ATOM 1363 C C . VAL A 1 173 ? 8.940 17.600 -13.081 1.00 86.62 173 VAL A C 1
ATOM 1365 O O . VAL A 1 173 ? 9.159 17.544 -14.290 1.00 86.62 173 VAL A O 1
ATOM 1368 N N . ALA A 1 174 ? 9.646 18.387 -12.265 1.00 90.50 174 ALA A N 1
ATOM 1369 C CA . ALA A 1 174 ? 10.749 19.225 -12.728 1.00 90.50 174 ALA A CA 1
ATOM 1370 C C . ALA A 1 174 ? 11.921 18.389 -13.275 1.00 90.50 174 ALA A C 1
ATOM 1372 O O . ALA A 1 174 ? 12.470 18.723 -14.323 1.00 90.50 174 ALA A O 1
ATOM 1373 N N . GLU A 1 175 ? 12.276 17.289 -12.608 1.00 85.19 175 GLU A N 1
ATOM 1374 C CA . GLU A 1 175 ? 13.301 16.343 -13.069 1.00 85.19 175 GLU A CA 1
ATOM 1375 C C . GLU A 1 175 ? 12.912 15.689 -14.403 1.00 85.19 175 GLU A C 1
ATOM 1377 O O . GLU A 1 175 ? 13.693 15.714 -15.353 1.00 85.19 175 GLU A O 1
ATOM 1382 N N . SER A 1 176 ? 11.671 15.209 -14.532 1.00 85.50 176 SER A N 1
ATOM 1383 C CA . SER A 1 176 ? 11.148 14.656 -15.788 1.00 85.50 176 SER A CA 1
ATOM 1384 C C . SER A 1 176 ? 11.176 15.682 -16.928 1.00 85.50 176 SER A C 1
ATOM 1386 O O . SER A 1 176 ? 11.600 15.364 -18.038 1.00 85.50 176 SER A O 1
ATOM 1388 N N . GLN A 1 177 ? 10.806 16.942 -16.666 1.00 92.06 177 GLN A N 1
ATOM 1389 C CA . GLN A 1 177 ? 10.909 18.017 -17.661 1.00 92.06 177 GLN A CA 1
ATOM 1390 C C . GLN A 1 177 ? 12.360 18.281 -18.087 1.00 92.06 177 GLN A C 1
ATOM 1392 O O . GLN A 1 177 ? 12.616 18.521 -19.267 1.00 92.06 177 GLN A O 1
ATOM 1397 N N . GLN A 1 178 ? 13.316 18.220 -17.155 1.00 91.06 178 GLN A N 1
ATOM 1398 C CA . GLN A 1 178 ? 14.738 18.354 -17.479 1.00 91.06 178 GLN A CA 1
ATOM 1399 C C . GLN A 1 178 ? 15.241 17.188 -18.333 1.00 91.06 178 GLN A C 1
ATOM 1401 O O . GLN A 1 178 ? 15.973 17.426 -19.293 1.00 91.06 178 GLN A O 1
ATOM 1406 N N . LEU A 1 179 ? 14.846 15.952 -18.015 1.00 86.50 179 LEU A N 1
ATOM 1407 C CA . LEU A 1 179 ? 15.205 14.767 -18.796 1.00 86.50 179 LEU A CA 1
ATOM 1408 C C . LEU A 1 179 ? 14.618 14.822 -20.209 1.00 86.50 179 LEU A C 1
ATOM 1410 O O . LEU A 1 179 ? 15.371 14.657 -21.166 1.00 86.50 179 LEU A O 1
ATOM 1414 N N . ARG A 1 180 ? 13.339 15.193 -20.358 1.00 88.38 180 ARG A N 1
ATOM 1415 C CA . ARG A 1 180 ? 12.717 15.433 -21.673 1.00 88.38 180 ARG A CA 1
ATOM 1416 C C . ARG A 1 180 ? 13.479 16.477 -22.485 1.00 88.38 180 ARG A C 1
ATOM 1418 O O . ARG A 1 180 ? 13.865 16.213 -23.612 1.00 88.38 180 ARG A O 1
ATOM 1425 N N . GLY A 1 181 ? 13.823 17.614 -21.878 1.00 91.62 181 GLY A N 1
ATOM 1426 C CA . GLY A 1 181 ? 14.614 18.640 -22.563 1.00 91.62 181 GLY A CA 1
ATOM 1427 C C . GLY A 1 181 ? 16.042 18.203 -22.933 1.00 91.62 181 GLY A C 1
ATOM 1428 O O . GLY A 1 181 ? 16.656 18.810 -23.810 1.00 91.62 181 GLY A O 1
ATOM 1429 N N . ARG A 1 182 ? 16.608 17.181 -22.273 1.00 90.94 182 ARG A N 1
ATOM 1430 C CA . ARG A 1 182 ? 17.882 16.556 -22.677 1.00 90.94 182 ARG A CA 1
ATOM 1431 C C . ARG A 1 182 ? 17.680 15.560 -23.814 1.00 90.94 182 ARG A C 1
ATOM 1433 O O . ARG A 1 182 ? 18.522 15.519 -24.705 1.00 90.94 182 ARG A O 1
ATOM 1440 N N . LEU A 1 183 ? 16.588 14.803 -23.780 1.00 88.75 183 LEU A N 1
ATOM 1441 C CA . LEU A 1 183 ? 16.198 13.875 -24.833 1.00 88.75 183 LEU A CA 1
ATOM 1442 C C . LEU A 1 183 ? 15.949 14.618 -26.151 1.00 88.75 183 LEU A C 1
ATOM 1444 O O . LEU A 1 183 ? 16.600 14.289 -27.135 1.00 88.75 183 LEU A O 1
ATOM 1448 N N . ASP A 1 184 ? 15.167 15.703 -26.136 1.00 91.44 184 ASP A N 1
ATOM 1449 C CA . ASP A 1 184 ? 14.907 16.534 -27.324 1.00 91.44 184 ASP A CA 1
ATOM 1450 C C . ASP A 1 184 ? 16.211 17.049 -27.966 1.00 91.44 184 ASP A C 1
ATOM 1452 O O . ASP A 1 184 ? 16.367 17.084 -29.187 1.00 91.44 184 ASP A O 1
ATOM 1456 N N . LYS A 1 185 ? 17.189 17.446 -27.138 1.00 92.56 185 LYS A N 1
ATOM 1457 C CA . LYS A 1 185 ? 18.508 17.894 -27.615 1.00 92.56 185 LYS A CA 1
ATOM 1458 C C . LYS A 1 185 ? 19.313 16.755 -28.230 1.00 92.56 185 LYS A C 1
ATOM 1460 O O . LYS A 1 185 ? 19.905 16.947 -29.287 1.00 92.56 185 LYS A O 1
ATOM 1465 N N . ALA A 1 186 ? 19.334 15.593 -27.581 1.00 87.56 186 ALA A N 1
ATOM 1466 C CA . ALA A 1 186 ? 20.042 14.421 -28.082 1.00 87.56 186 ALA A CA 1
ATOM 1467 C C . ALA A 1 186 ? 19.434 13.920 -29.404 1.00 87.56 186 ALA A C 1
ATOM 1469 O O . ALA A 1 186 ? 20.169 13.553 -30.317 1.00 87.56 186 ALA A O 1
ATOM 1470 N N . GLU A 1 187 ? 18.107 13.957 -29.545 1.00 88.56 187 GLU A N 1
ATOM 1471 C CA . GLU A 1 187 ? 17.419 13.625 -30.796 1.00 88.56 187 GLU A CA 1
ATOM 1472 C C . GLU A 1 187 ? 17.784 14.594 -31.928 1.00 88.56 187 GLU A C 1
ATOM 1474 O O . GLU A 1 187 ? 18.097 14.145 -33.033 1.00 88.56 187 GLU A O 1
ATOM 1479 N N . ALA A 1 188 ? 17.838 15.902 -31.649 1.00 93.06 188 ALA A N 1
ATOM 1480 C CA . ALA A 1 188 ? 18.270 16.904 -32.624 1.00 93.06 188 ALA A CA 1
ATOM 1481 C C . ALA A 1 188 ? 19.741 16.721 -33.054 1.00 93.06 188 ALA A C 1
ATOM 1483 O O . ALA A 1 188 ? 20.066 16.840 -34.238 1.00 93.06 188 ALA A O 1
ATOM 1484 N N . GLU A 1 189 ? 20.639 16.395 -32.118 1.00 90.50 189 GLU A N 1
ATOM 1485 C CA . GLU A 1 189 ? 22.037 16.061 -32.427 1.00 90.50 189 GLU A CA 1
ATOM 1486 C C . GLU A 1 189 ? 22.129 14.810 -33.313 1.00 90.50 189 GLU A C 1
ATOM 1488 O O . GLU A 1 189 ? 22.867 14.792 -34.301 1.00 90.50 189 GLU A O 1
ATOM 1493 N N . LEU A 1 190 ? 21.328 13.785 -33.015 1.00 88.44 190 LEU A N 1
ATOM 1494 C CA . LEU A 1 190 ? 21.269 12.548 -33.787 1.00 88.44 190 LEU A CA 1
ATOM 1495 C C . LEU A 1 190 ? 20.786 12.812 -35.222 1.00 88.44 190 LEU A C 1
ATOM 1497 O O . LEU A 1 190 ? 21.370 12.296 -36.179 1.00 88.44 190 LEU A O 1
ATOM 1501 N N . GLU A 1 191 ? 19.753 13.637 -35.395 1.00 94.00 191 GLU A N 1
ATOM 1502 C CA . GLU A 1 191 ? 19.273 14.052 -36.715 1.00 94.00 191 GLU A CA 1
ATOM 1503 C C . GLU A 1 191 ? 20.353 14.807 -37.507 1.00 94.00 191 GLU A C 1
ATOM 1505 O O . GLU A 1 191 ? 20.581 14.495 -38.680 1.00 94.00 191 GLU A O 1
ATOM 1510 N N . SER A 1 192 ? 21.084 15.720 -36.859 1.00 93.00 192 SER A N 1
ATOM 1511 C CA . SER A 1 192 ? 22.204 16.439 -37.478 1.00 93.00 192 SER A CA 1
ATOM 1512 C C . SER A 1 192 ? 23.302 15.486 -37.960 1.00 93.00 192 SER A C 1
ATOM 1514 O O . SER A 1 192 ? 23.711 15.553 -39.121 1.00 93.00 192 SER A O 1
ATOM 1516 N N . VAL A 1 193 ? 23.736 14.546 -37.111 1.00 90.44 193 VAL A N 1
ATOM 1517 C CA . VAL A 1 193 ? 24.766 13.553 -37.467 1.00 90.44 193 VAL A CA 1
ATOM 1518 C C . VAL A 1 193 ? 24.287 12.641 -38.599 1.00 90.44 193 VAL A C 1
ATOM 1520 O O . VAL A 1 193 ? 25.046 12.358 -39.525 1.00 90.44 193 VAL A O 1
ATOM 1523 N N . ARG A 1 194 ? 23.014 12.212 -38.598 1.00 90.44 194 ARG A N 1
ATOM 1524 C CA . ARG A 1 194 ? 22.435 11.436 -39.714 1.00 90.44 194 ARG A CA 1
ATOM 1525 C C . ARG A 1 194 ? 22.479 12.208 -41.029 1.00 90.44 194 ARG A C 1
ATOM 1527 O O . ARG A 1 194 ? 22.808 11.622 -42.062 1.00 90.44 194 ARG A O 1
ATOM 1534 N N . ALA A 1 195 ? 22.146 13.496 -41.002 1.00 93.00 195 ALA A N 1
ATOM 1535 C CA . ALA A 1 195 ? 22.168 14.341 -42.189 1.00 93.00 195 ALA A CA 1
ATOM 1536 C C . ALA A 1 195 ? 23.595 14.530 -42.730 1.00 93.00 195 ALA A C 1
ATOM 1538 O O . ALA A 1 195 ? 23.800 14.481 -43.943 1.00 93.00 195 ALA A O 1
ATOM 1539 N N . GLU A 1 196 ? 24.587 14.708 -41.856 1.00 91.25 196 GLU A N 1
ATOM 1540 C CA . GLU A 1 196 ? 26.001 14.775 -42.247 1.00 91.25 196 GLU A CA 1
ATOM 1541 C C . GLU A 1 196 ? 26.493 13.456 -42.845 1.00 91.25 196 GLU A C 1
ATOM 1543 O O . GLU A 1 196 ? 27.062 13.451 -43.936 1.00 91.25 196 GLU A O 1
ATOM 1548 N N . LEU A 1 197 ? 26.180 12.331 -42.202 1.00 88.00 197 LEU A N 1
ATOM 1549 C CA . LEU A 1 197 ? 26.541 10.999 -42.678 1.00 88.00 197 LEU A CA 1
ATOM 1550 C C . LEU A 1 197 ? 25.943 10.719 -44.068 1.00 88.00 197 LEU A C 1
ATOM 1552 O O . LEU A 1 197 ? 26.631 10.209 -44.951 1.00 88.00 197 LEU A O 1
ATOM 1556 N N . SER A 1 198 ? 24.692 11.126 -44.307 1.00 92.56 198 SER A N 1
ATOM 1557 C CA . SER A 1 198 ? 24.065 11.029 -45.631 1.00 92.56 198 SER A CA 1
ATOM 1558 C C . SER A 1 198 ? 24.796 11.850 -46.699 1.00 92.56 198 SER A C 1
ATOM 1560 O O . SER A 1 198 ? 24.896 11.392 -47.835 1.00 92.56 198 SER A O 1
ATOM 1562 N N . LYS A 1 199 ? 25.301 13.045 -46.364 1.00 93.62 199 LYS A N 1
ATOM 1563 C CA . LYS A 1 199 ? 26.070 13.879 -47.305 1.00 93.62 199 LYS A CA 1
ATOM 1564 C C . LYS A 1 199 ? 27.426 13.257 -47.625 1.00 93.62 199 LYS A C 1
ATOM 1566 O O . LYS A 1 199 ? 27.812 13.234 -48.790 1.00 93.62 199 LYS A O 1
ATOM 1571 N N . VAL A 1 200 ? 28.124 12.737 -46.613 1.00 90.19 200 VAL A N 1
ATOM 1572 C CA . VAL A 1 200 ? 29.420 12.061 -46.791 1.00 90.19 200 VAL A CA 1
ATOM 1573 C C . VAL A 1 200 ? 29.260 10.809 -47.654 1.00 90.19 200 VAL A C 1
ATOM 1575 O O . VAL A 1 200 ? 30.036 10.624 -48.586 1.00 90.19 200 VAL A O 1
ATOM 1578 N N . ARG A 1 201 ? 28.217 9.997 -47.420 1.00 88.38 201 ARG A N 1
ATOM 1579 C CA . ARG A 1 201 ? 27.914 8.826 -48.263 1.00 88.38 201 ARG A CA 1
ATOM 1580 C C . ARG A 1 201 ? 27.653 9.208 -49.720 1.00 88.38 201 ARG A C 1
ATOM 1582 O O . ARG A 1 201 ? 28.292 8.645 -50.598 1.00 88.38 201 ARG A O 1
ATOM 1589 N N . ALA A 1 202 ? 26.803 10.206 -49.970 1.00 90.62 202 ALA A N 1
ATOM 1590 C CA . ALA A 1 202 ? 26.526 10.675 -51.330 1.00 90.62 202 ALA A CA 1
ATOM 1591 C C . ALA A 1 202 ? 27.787 11.208 -52.039 1.00 90.62 202 ALA A C 1
ATOM 1593 O O . ALA A 1 202 ? 27.986 10.965 -53.225 1.00 90.62 202 ALA A O 1
ATOM 1594 N N . HIS A 1 203 ? 28.666 11.909 -51.314 1.00 88.31 203 HIS A N 1
ATOM 1595 C CA . HIS A 1 203 ? 29.936 12.373 -51.872 1.00 88.31 203 HIS A CA 1
ATOM 1596 C C . HIS A 1 203 ? 30.906 11.219 -52.174 1.00 88.31 203 HIS A C 1
ATOM 1598 O O . HIS A 1 203 ? 31.600 11.249 -53.188 1.00 88.31 203 HIS A O 1
ATOM 1604 N N . GLY A 1 204 ? 30.939 10.195 -51.315 1.00 85.25 204 GLY A N 1
ATOM 1605 C CA . GLY A 1 204 ? 31.711 8.973 -51.540 1.00 85.25 204 GLY A CA 1
ATOM 1606 C C . GLY A 1 204 ? 31.245 8.202 -52.777 1.00 85.25 204 GLY A C 1
ATOM 1607 O O . GLY A 1 204 ? 32.081 7.795 -53.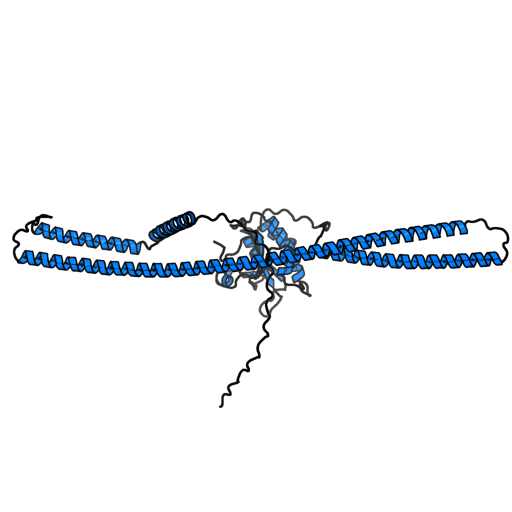578 1.00 85.25 204 GLY A O 1
ATOM 1608 N N . GLU A 1 205 ? 29.930 8.069 -52.972 1.00 88.12 205 GLU A N 1
ATOM 1609 C CA . GLU A 1 205 ? 29.332 7.476 -54.180 1.00 88.12 205 GLU A CA 1
ATOM 1610 C C . GLU A 1 205 ? 29.703 8.278 -55.438 1.00 88.12 205 GLU A C 1
ATOM 1612 O O . GLU A 1 205 ? 30.201 7.708 -56.402 1.00 88.12 205 GLU A O 1
ATOM 1617 N N . GLU A 1 206 ? 29.593 9.611 -55.404 1.00 89.06 206 GLU A N 1
ATOM 1618 C CA . GLU A 1 206 ? 29.982 10.469 -56.534 1.00 89.06 206 GLU A CA 1
ATOM 1619 C C . GLU A 1 206 ? 31.475 10.331 -56.898 1.00 89.06 206 GLU A C 1
ATOM 1621 O O . GLU A 1 206 ? 31.855 10.395 -58.070 1.00 89.06 206 GLU A O 1
ATOM 1626 N N . LEU A 1 207 ? 32.352 10.173 -55.900 1.00 82.88 207 LEU A N 1
ATOM 1627 C CA . LEU A 1 207 ? 33.778 9.929 -56.126 1.00 82.88 207 LEU A CA 1
ATOM 1628 C C . LEU A 1 207 ? 34.042 8.533 -56.701 1.00 82.88 207 LEU A C 1
ATOM 1630 O O . LEU A 1 207 ? 34.919 8.403 -57.557 1.00 82.88 207 LEU A O 1
ATOM 1634 N N . ALA A 1 208 ? 33.297 7.520 -56.253 1.00 81.38 208 ALA A N 1
ATOM 1635 C CA . ALA A 1 208 ? 33.394 6.155 -56.761 1.00 81.38 208 ALA A CA 1
ATOM 1636 C C . ALA A 1 208 ? 32.947 6.066 -58.229 1.00 81.38 208 ALA A C 1
ATOM 1638 O O . ALA A 1 208 ? 33.702 5.549 -59.052 1.00 81.38 208 ALA A O 1
ATOM 1639 N N . ASP A 1 209 ? 31.806 6.668 -58.580 1.00 83.75 209 ASP A N 1
ATOM 1640 C CA . ASP A 1 209 ? 31.300 6.718 -59.960 1.00 83.75 209 ASP A CA 1
ATOM 1641 C C . ASP A 1 209 ? 32.314 7.397 -60.900 1.00 83.75 209 ASP A C 1
ATOM 1643 O O . ASP A 1 209 ? 32.632 6.889 -61.975 1.00 83.75 209 ASP A O 1
ATOM 1647 N N . LYS A 1 210 ? 32.921 8.514 -60.464 1.00 81.44 210 LYS A N 1
ATOM 1648 C CA . LYS A 1 210 ? 33.970 9.209 -61.236 1.00 81.44 210 LYS A CA 1
ATOM 1649 C C . LYS A 1 210 ? 35.216 8.352 -61.471 1.00 81.44 210 LYS A C 1
ATOM 1651 O O . LYS A 1 210 ? 35.888 8.541 -62.483 1.00 81.44 210 LYS A O 1
ATOM 1656 N N . LEU A 1 211 ? 35.565 7.467 -60.536 1.00 76.69 211 LEU A N 1
ATOM 1657 C CA . LEU A 1 211 ? 36.697 6.550 -60.693 1.00 76.69 211 LEU A CA 1
ATOM 1658 C C . LEU A 1 211 ? 36.372 5.417 -61.668 1.00 76.69 211 LEU A C 1
ATOM 1660 O O . LEU A 1 211 ? 37.236 5.040 -62.458 1.00 76.69 211 LEU A O 1
ATOM 1664 N N . GLU A 1 212 ? 35.145 4.897 -61.641 1.00 80.81 212 GLU A N 1
ATOM 1665 C CA . GLU A 1 212 ? 34.698 3.854 -62.568 1.00 80.81 212 GLU A CA 1
ATOM 1666 C C . GLU A 1 212 ? 34.618 4.380 -64.012 1.00 80.81 212 GLU A C 1
ATOM 1668 O O . GLU A 1 212 ? 35.140 3.740 -64.929 1.00 80.81 212 GLU A O 1
ATOM 1673 N N . ASP A 1 213 ? 34.094 5.594 -64.209 1.00 77.19 213 ASP A N 1
ATOM 1674 C CA . ASP A 1 213 ? 34.048 6.265 -65.515 1.00 77.19 213 ASP A CA 1
ATOM 1675 C C . ASP A 1 213 ? 35.452 6.550 -66.087 1.00 77.19 213 ASP A C 1
ATOM 1677 O O . ASP A 1 213 ? 35.694 6.368 -67.285 1.00 77.19 213 ASP A O 1
ATOM 1681 N N . GLU A 1 214 ? 36.410 6.968 -65.248 1.00 67.12 214 GLU A N 1
ATOM 1682 C CA . GLU A 1 214 ? 37.806 7.178 -65.666 1.00 67.12 214 GLU A CA 1
ATOM 1683 C C . GLU A 1 214 ? 38.537 5.855 -65.958 1.00 67.12 214 GLU A C 1
ATOM 1685 O O . GLU A 1 214 ? 39.368 5.806 -66.867 1.00 67.12 214 GLU A O 1
ATOM 1690 N N . ALA A 1 215 ? 38.206 4.767 -65.252 1.00 63.38 215 ALA A N 1
ATOM 1691 C CA . ALA A 1 215 ? 38.752 3.433 -65.513 1.00 63.38 215 ALA A CA 1
ATOM 1692 C C . ALA A 1 215 ? 38.181 2.784 -66.791 1.00 63.38 215 ALA A C 1
ATOM 1694 O O . ALA A 1 215 ? 38.865 1.980 -67.429 1.00 63.38 215 ALA A O 1
ATOM 1695 N N . ALA A 1 216 ? 36.952 3.137 -67.186 1.00 63.16 216 ALA A N 1
ATOM 1696 C CA . ALA A 1 216 ? 36.276 2.632 -68.384 1.00 63.16 216 ALA A CA 1
ATOM 1697 C C . ALA A 1 216 ? 36.617 3.405 -69.679 1.00 63.16 216 ALA A C 1
ATOM 1699 O O . ALA A 1 216 ? 36.221 2.985 -70.774 1.00 63.16 216 ALA A O 1
ATOM 1700 N N . ALA A 1 217 ? 37.355 4.518 -69.591 1.00 59.50 217 ALA A N 1
ATOM 1701 C CA . ALA A 1 217 ? 37.763 5.300 -70.755 1.00 59.50 217 ALA A CA 1
ATOM 1702 C C . ALA A 1 217 ? 38.665 4.475 -71.709 1.00 59.50 217 ALA A C 1
ATOM 1704 O O . ALA A 1 217 ? 39.593 3.795 -71.262 1.00 59.50 217 ALA A O 1
ATOM 1705 N N . PRO A 1 218 ? 38.435 4.512 -73.041 1.00 50.44 218 PRO A N 1
ATOM 1706 C CA . PRO A 1 218 ? 39.206 3.716 -73.993 1.00 50.44 218 PRO A CA 1
ATOM 1707 C C . PRO A 1 218 ? 40.687 4.108 -73.963 1.00 50.44 218 PRO A C 1
ATOM 1709 O O . PRO A 1 218 ? 41.022 5.290 -74.026 1.00 50.44 218 PRO A O 1
ATOM 1712 N N . ALA A 1 219 ? 41.571 3.105 -73.912 1.00 50.78 219 ALA A N 1
ATOM 1713 C CA . ALA A 1 219 ? 43.020 3.285 -73.902 1.00 50.78 219 ALA A CA 1
ATOM 1714 C C . ALA A 1 219 ? 43.478 4.174 -75.075 1.00 50.78 219 ALA A C 1
ATOM 1716 O O . ALA A 1 219 ? 43.493 3.754 -76.235 1.00 50.78 219 ALA A O 1
ATOM 1717 N N . VAL A 1 220 ? 43.842 5.418 -74.761 1.00 53.47 220 VAL A N 1
ATOM 1718 C CA . VAL A 1 220 ? 44.396 6.381 -75.717 1.00 53.47 220 VAL A CA 1
ATOM 1719 C C . VAL A 1 220 ? 45.789 5.889 -76.145 1.00 53.47 220 VAL A C 1
ATOM 1721 O O . VAL A 1 220 ? 46.578 5.481 -75.288 1.00 53.47 220 VAL A O 1
ATOM 1724 N N . PRO A 1 221 ? 46.126 5.874 -77.448 1.00 48.81 221 PRO A N 1
ATOM 1725 C CA . PRO A 1 221 ? 47.406 5.345 -77.905 1.00 48.81 221 PRO A CA 1
ATOM 1726 C C . PRO A 1 221 ? 48.577 6.238 -77.465 1.00 48.81 221 PRO A C 1
ATOM 1728 O O . PRO A 1 221 ? 48.566 7.440 -77.707 1.00 48.81 221 PRO A O 1
ATOM 1731 N N . ALA A 1 222 ? 49.585 5.598 -76.857 1.00 51.03 222 ALA A N 1
ATOM 1732 C CA . ALA A 1 222 ? 50.934 6.087 -76.548 1.00 51.03 222 ALA A CA 1
ATOM 1733 C C . ALA A 1 222 ? 51.025 7.561 -76.108 1.00 51.03 222 ALA A C 1
ATOM 1735 O O . ALA A 1 222 ? 51.506 8.417 -76.852 1.00 51.03 222 ALA A O 1
ATOM 1736 N N . SER A 1 223 ? 50.612 7.834 -74.868 1.00 52.28 223 SER A N 1
ATOM 1737 C CA . SER A 1 223 ? 50.984 9.067 -74.176 1.00 52.28 223 SER A CA 1
ATOM 1738 C C . SER A 1 223 ? 52.450 8.998 -73.736 1.00 52.28 223 SER A C 1
ATOM 1740 O O . SER A 1 223 ? 52.991 7.931 -73.437 1.00 52.28 223 SER A O 1
ATOM 1742 N N . THR A 1 224 ? 53.107 10.148 -73.715 1.00 61.78 224 THR A N 1
ATOM 1743 C CA . THR A 1 224 ? 54.473 10.304 -73.216 1.00 61.78 224 THR A CA 1
ATOM 1744 C C . THR A 1 224 ? 54.570 9.918 -71.735 1.00 61.78 224 THR A C 1
ATOM 1746 O O . THR A 1 224 ? 53.601 10.065 -70.994 1.00 61.78 224 THR A O 1
ATOM 1749 N N . ASP A 1 225 ? 55.747 9.464 -71.278 1.00 61.06 225 ASP A N 1
ATOM 1750 C CA . ASP A 1 225 ? 56.010 9.087 -69.870 1.00 61.06 225 ASP A CA 1
ATOM 1751 C C . ASP A 1 225 ? 55.552 10.157 -68.854 1.00 61.06 225 ASP A C 1
ATOM 1753 O O . ASP A 1 225 ? 55.188 9.825 -67.727 1.00 61.06 225 ASP A O 1
ATOM 1757 N N . GLY A 1 226 ? 55.521 11.436 -69.253 1.00 66.75 226 GLY A N 1
ATOM 1758 C CA . GLY A 1 226 ? 55.016 12.541 -68.431 1.00 66.75 226 GLY A CA 1
ATOM 1759 C C . GLY A 1 226 ? 53.528 12.434 -68.079 1.00 66.75 226 GLY A C 1
ATOM 1760 O O . GLY A 1 226 ? 53.163 12.678 -66.932 1.00 66.75 226 GLY A O 1
ATOM 1761 N N . ASP A 1 227 ? 52.687 11.984 -69.010 1.00 66.56 227 ASP A N 1
ATOM 1762 C CA . ASP A 1 227 ? 51.235 11.893 -68.805 1.00 66.56 227 ASP A CA 1
ATOM 1763 C C . ASP A 1 227 ? 50.880 10.714 -67.882 1.00 66.56 227 ASP A C 1
ATOM 1765 O O . ASP A 1 227 ? 49.962 10.789 -67.068 1.00 66.56 227 ASP A O 1
ATOM 1769 N N . VAL A 1 228 ? 51.663 9.628 -67.942 1.00 72.75 228 VAL A N 1
ATOM 1770 C CA . VAL A 1 228 ? 51.525 8.475 -67.036 1.00 72.75 228 VAL A CA 1
ATOM 1771 C C . VAL A 1 228 ? 51.924 8.851 -65.607 1.00 72.75 228 VAL A C 1
ATOM 1773 O O . VAL A 1 228 ? 51.307 8.383 -64.649 1.00 72.75 228 VAL A O 1
ATOM 1776 N N . VAL A 1 229 ? 52.943 9.700 -65.443 1.00 79.12 229 VAL A N 1
ATOM 1777 C CA . VAL A 1 229 ? 53.347 10.220 -64.127 1.00 79.12 229 VAL A CA 1
ATOM 1778 C C . VAL A 1 229 ? 52.276 11.151 -63.555 1.00 79.12 229 VAL A C 1
ATOM 1780 O O . VAL A 1 229 ? 51.946 11.023 -62.376 1.00 79.12 229 VAL A O 1
ATOM 1783 N N . GLU A 1 230 ? 51.683 12.024 -64.372 1.00 78.81 230 GLU A N 1
ATOM 1784 C CA . GLU A 1 230 ? 50.597 12.914 -63.943 1.00 78.81 230 GLU A CA 1
ATOM 1785 C C . GLU A 1 230 ? 49.331 12.137 -63.549 1.00 78.81 230 GLU A C 1
ATOM 1787 O O . GLU A 1 230 ? 48.763 12.382 -62.484 1.00 78.81 230 GLU A O 1
ATOM 1792 N N . LEU A 1 231 ? 48.922 11.140 -64.342 1.00 75.62 231 LEU A N 1
ATOM 1793 C CA . LEU A 1 231 ? 47.770 10.291 -64.019 1.00 75.62 231 LEU A CA 1
ATOM 1794 C C . LEU A 1 231 ? 47.987 9.480 -62.736 1.00 75.62 231 LEU A C 1
ATOM 1796 O O . LEU A 1 231 ? 47.072 9.369 -61.924 1.00 75.62 231 LEU A O 1
ATOM 1800 N N . ARG A 1 232 ? 49.201 8.964 -62.500 1.00 78.94 232 ARG A N 1
ATOM 1801 C CA . ARG A 1 232 ? 49.539 8.278 -61.239 1.00 78.94 232 ARG A CA 1
ATOM 1802 C C . ARG A 1 232 ? 49.509 9.219 -60.039 1.00 78.94 232 ARG A C 1
ATOM 1804 O O . ARG A 1 232 ? 49.057 8.809 -58.976 1.00 78.94 232 ARG A O 1
ATOM 1811 N N . ALA A 1 233 ? 49.963 10.462 -60.200 1.00 82.12 233 ALA A N 1
ATOM 1812 C CA . ALA A 1 233 ? 49.890 11.463 -59.141 1.00 82.12 233 ALA A CA 1
ATOM 1813 C C . ALA A 1 233 ? 48.432 11.819 -58.801 1.00 82.12 233 ALA A C 1
ATOM 1815 O O . ALA A 1 233 ? 48.077 11.859 -57.626 1.00 82.12 233 ALA A O 1
ATOM 1816 N N . ARG A 1 234 ? 47.573 11.990 -59.816 1.00 79.94 234 ARG A N 1
ATOM 1817 C CA . ARG A 1 234 ? 46.135 12.260 -59.627 1.00 79.94 234 ARG A CA 1
ATOM 1818 C C . ARG A 1 234 ? 45.384 11.070 -59.026 1.00 79.94 234 ARG A C 1
ATOM 1820 O O . ARG A 1 234 ? 44.501 11.277 -58.198 1.00 79.94 234 ARG A O 1
ATOM 1827 N N . LEU A 1 235 ? 45.741 9.839 -59.404 1.00 81.69 235 LEU A N 1
ATOM 1828 C CA . LEU A 1 235 ? 45.190 8.626 -58.792 1.00 81.69 235 LEU A CA 1
ATOM 1829 C C . LEU A 1 235 ? 45.570 8.546 -57.308 1.00 81.69 235 LEU A C 1
ATOM 1831 O O . LEU A 1 235 ? 44.692 8.363 -56.475 1.00 81.69 235 LEU A O 1
ATOM 1835 N N . ALA A 1 236 ? 46.843 8.779 -56.971 1.00 84.06 236 ALA A N 1
ATOM 1836 C CA . ALA A 1 236 ? 47.313 8.771 -55.585 1.00 84.06 236 ALA A CA 1
ATOM 1837 C C . ALA A 1 236 ? 46.655 9.867 -54.723 1.00 84.06 236 ALA A C 1
ATOM 1839 O O . ALA A 1 236 ? 46.320 9.625 -53.565 1.00 84.06 236 ALA A O 1
ATOM 1840 N N . GLU A 1 237 ? 46.435 11.064 -55.277 1.00 85.69 237 GLU A N 1
ATOM 1841 C CA . GLU A 1 237 ? 45.710 12.147 -54.596 1.00 85.69 237 GLU A CA 1
ATOM 1842 C C . GLU A 1 237 ? 44.247 11.765 -54.318 1.00 85.69 237 GLU A C 1
ATOM 1844 O O . GLU A 1 237 ? 43.744 11.979 -53.215 1.00 85.69 237 GLU A O 1
ATOM 1849 N N . ARG A 1 238 ? 43.564 11.140 -55.285 1.00 73.38 238 ARG A N 1
ATOM 1850 C CA . ARG A 1 238 ? 42.187 10.658 -55.101 1.00 73.38 238 ARG A CA 1
ATOM 1851 C C . ARG A 1 238 ? 42.081 9.483 -54.133 1.00 73.38 238 ARG A C 1
ATOM 1853 O O . ARG A 1 238 ? 41.149 9.458 -53.335 1.00 73.38 238 ARG A O 1
ATOM 1860 N N . GLU A 1 239 ? 43.013 8.536 -54.179 1.00 84.88 239 GLU A N 1
ATOM 1861 C CA . GLU A 1 239 ? 43.077 7.428 -53.219 1.00 84.88 239 GLU A CA 1
ATOM 1862 C C . GLU A 1 239 ? 43.252 7.953 -51.787 1.00 84.88 239 GLU A C 1
ATOM 1864 O O . GLU A 1 239 ? 42.582 7.473 -50.873 1.00 84.88 239 GLU A O 1
ATOM 1869 N N . ALA A 1 240 ? 44.074 8.991 -51.591 1.00 84.25 240 ALA A N 1
ATOM 1870 C CA . ALA A 1 240 ? 44.211 9.654 -50.296 1.00 84.25 240 ALA A CA 1
ATOM 1871 C C . ALA A 1 240 ? 42.895 10.308 -49.834 1.00 84.25 240 ALA A C 1
ATOM 1873 O O . ALA A 1 240 ? 42.492 10.121 -48.688 1.00 84.25 240 ALA A O 1
ATOM 1874 N N . LEU A 1 241 ? 42.181 11.000 -50.730 1.00 82.25 241 LEU A N 1
ATOM 1875 C CA . LEU A 1 241 ? 40.875 11.596 -50.415 1.00 82.25 241 LEU A CA 1
ATOM 1876 C C . LEU A 1 241 ? 39.812 10.546 -50.053 1.00 82.25 241 LEU A C 1
ATOM 1878 O O . LEU A 1 241 ? 39.005 10.786 -49.156 1.00 82.25 241 LEU A O 1
ATOM 1882 N N . LEU A 1 242 ? 39.806 9.383 -50.714 1.00 75.81 242 LEU A N 1
ATOM 1883 C CA . LEU A 1 242 ? 38.897 8.284 -50.371 1.00 75.81 242 LEU A CA 1
ATOM 1884 C C . LEU A 1 242 ? 39.206 7.681 -49.000 1.00 75.81 242 LEU A C 1
ATOM 1886 O O . LEU A 1 242 ? 38.281 7.389 -48.243 1.00 75.81 242 LEU A O 1
ATOM 1890 N N . LEU A 1 243 ? 40.488 7.510 -48.668 1.00 79.88 243 LEU A N 1
ATOM 1891 C CA . LEU A 1 243 ? 40.900 7.038 -47.346 1.00 79.88 243 LEU A CA 1
ATOM 1892 C C . LEU A 1 243 ? 40.480 8.020 -46.246 1.00 79.88 243 LEU A C 1
ATOM 1894 O O . LEU A 1 243 ? 39.949 7.590 -45.223 1.00 79.88 243 LEU A O 1
ATOM 1898 N N . ASP A 1 244 ? 40.644 9.324 -46.475 1.00 82.69 244 ASP A N 1
ATOM 1899 C CA . ASP A 1 244 ? 40.200 10.361 -45.539 1.00 82.69 244 ASP A CA 1
ATOM 1900 C C . ASP A 1 244 ? 38.669 10.378 -45.389 1.00 82.69 244 ASP A C 1
ATOM 1902 O O . ASP A 1 244 ? 38.156 10.447 -44.269 1.00 82.69 244 ASP A O 1
ATOM 1906 N N . ALA A 1 245 ? 37.923 10.249 -46.493 1.00 77.44 245 ALA A N 1
ATOM 1907 C CA . ALA A 1 245 ? 36.462 10.172 -46.464 1.00 77.44 245 ALA A CA 1
ATOM 1908 C C . ALA A 1 245 ? 35.960 8.919 -45.724 1.00 77.44 245 ALA A C 1
ATOM 1910 O O . ALA A 1 245 ? 34.989 9.000 -44.970 1.00 77.44 245 ALA A O 1
ATOM 1911 N N . HIS A 1 246 ? 36.628 7.773 -45.895 1.00 76.31 246 HIS A N 1
ATOM 1912 C CA . HIS A 1 246 ? 36.290 6.541 -45.184 1.00 76.31 246 HIS A CA 1
ATOM 1913 C C . HIS A 1 246 ? 36.581 6.651 -43.683 1.00 76.31 246 HIS A C 1
ATOM 1915 O O . HIS A 1 246 ? 35.735 6.298 -42.865 1.00 76.31 246 HIS A O 1
ATOM 1921 N N . ALA A 1 247 ? 37.728 7.226 -43.312 1.00 81.88 247 ALA A N 1
ATOM 1922 C CA . ALA A 1 247 ? 38.067 7.470 -41.913 1.00 81.88 247 ALA A CA 1
ATOM 1923 C C . ALA A 1 247 ? 37.060 8.411 -41.226 1.00 81.88 247 ALA A C 1
ATOM 1925 O O . ALA A 1 247 ? 36.724 8.219 -40.056 1.00 81.88 247 ALA A O 1
ATOM 1926 N N . GLU A 1 248 ? 36.558 9.423 -41.936 1.00 82.31 248 GLU A N 1
ATOM 1927 C CA . GLU A 1 248 ? 35.527 10.317 -41.404 1.00 82.31 248 GLU A CA 1
ATOM 1928 C C . GLU A 1 248 ? 34.157 9.629 -41.299 1.00 82.31 248 GLU A C 1
ATOM 1930 O O . GLU A 1 248 ? 33.438 9.821 -40.316 1.00 82.31 248 GLU A O 1
ATOM 1935 N N . HIS A 1 249 ? 33.813 8.763 -42.257 1.00 80.81 249 HIS A N 1
ATOM 1936 C CA . HIS A 1 249 ? 32.600 7.944 -42.202 1.00 80.81 249 HIS A CA 1
ATOM 1937 C C . HIS A 1 249 ? 32.593 7.003 -40.986 1.00 80.81 249 HIS A C 1
ATOM 1939 O O . HIS A 1 249 ? 31.608 6.989 -40.246 1.00 80.81 249 HIS A O 1
ATOM 1945 N N . GLU A 1 250 ? 33.702 6.313 -40.703 1.00 82.50 250 GLU A N 1
ATOM 1946 C CA . GLU A 1 250 ? 33.833 5.469 -39.505 1.00 82.50 250 GLU A CA 1
ATOM 1947 C C . GLU A 1 250 ? 33.686 6.278 -38.205 1.00 82.50 250 GLU A C 1
ATOM 1949 O O . GLU A 1 250 ? 32.993 5.856 -37.273 1.00 82.50 250 GLU A O 1
ATOM 1954 N N . ARG A 1 251 ? 34.285 7.476 -38.131 1.00 86.62 251 ARG A N 1
ATOM 1955 C CA . ARG A 1 251 ? 34.146 8.362 -36.960 1.00 86.62 251 ARG A CA 1
ATOM 1956 C C . ARG A 1 251 ? 32.695 8.767 -36.717 1.00 86.62 251 ARG A C 1
ATOM 1958 O O . ARG A 1 251 ? 32.244 8.744 -35.569 1.00 86.62 251 ARG A O 1
ATOM 1965 N N . LEU A 1 252 ? 31.966 9.122 -37.775 1.00 79.81 252 LEU A N 1
ATOM 1966 C CA . LEU A 1 252 ? 30.558 9.505 -37.677 1.00 79.81 252 LEU A CA 1
ATOM 1967 C C . LEU A 1 252 ? 29.660 8.316 -37.310 1.00 79.81 252 LEU A C 1
ATOM 1969 O O . LEU A 1 252 ? 28.706 8.501 -36.556 1.00 79.81 252 LEU A O 1
ATOM 1973 N N . GLU A 1 253 ? 29.962 7.097 -37.770 1.00 79.69 253 GLU A N 1
ATOM 1974 C CA . GLU A 1 253 ? 29.224 5.895 -37.351 1.00 79.69 253 GLU A CA 1
ATOM 1975 C C . GLU A 1 253 ? 29.404 5.602 -35.857 1.00 79.69 253 GLU A C 1
ATOM 1977 O O . GLU A 1 253 ? 28.415 5.383 -35.151 1.00 79.69 253 GLU A O 1
ATOM 1982 N N . VAL A 1 254 ? 30.631 5.707 -35.340 1.00 83.94 254 VAL A N 1
ATOM 1983 C CA . VAL A 1 254 ? 30.899 5.572 -33.898 1.00 83.94 254 VAL A CA 1
ATOM 1984 C C . VAL A 1 254 ? 30.163 6.651 -33.093 1.00 83.94 254 VAL A C 1
ATOM 1986 O O . VAL A 1 254 ? 29.566 6.349 -32.054 1.00 83.94 254 VAL A O 1
ATOM 1989 N N . ALA A 1 255 ? 30.150 7.898 -33.575 1.00 80.31 255 ALA A N 1
ATOM 1990 C CA . ALA A 1 255 ? 29.421 8.993 -32.936 1.00 80.31 255 ALA A CA 1
ATOM 1991 C C . ALA A 1 255 ? 27.894 8.770 -32.947 1.00 80.31 255 ALA A C 1
ATOM 1993 O O . ALA A 1 255 ? 27.234 8.984 -31.929 1.00 80.31 255 ALA A O 1
ATOM 1994 N N . LEU A 1 256 ? 27.331 8.275 -34.056 1.00 81.00 256 LEU A N 1
ATOM 1995 C CA . LEU A 1 256 ? 25.910 7.935 -34.175 1.00 81.00 256 LEU A CA 1
ATOM 1996 C C . LEU A 1 256 ? 25.511 6.830 -33.189 1.00 81.00 256 LEU A C 1
ATOM 1998 O O . LEU A 1 256 ? 24.459 6.910 -32.552 1.00 81.00 256 LEU A O 1
ATOM 2002 N N . GLU A 1 257 ? 26.328 5.785 -33.056 1.00 81.25 257 GLU A N 1
ATOM 2003 C CA . GLU A 1 257 ? 26.068 4.728 -32.083 1.00 81.25 257 GLU A CA 1
ATOM 2004 C C . GLU A 1 257 ? 26.134 5.234 -30.640 1.00 81.25 257 GLU A C 1
ATOM 2006 O O . GLU A 1 257 ? 25.310 4.835 -29.816 1.00 81.25 257 GLU A O 1
ATOM 2011 N N . ALA A 1 258 ? 27.089 6.110 -30.318 1.00 82.44 258 ALA A N 1
ATOM 2012 C CA . ALA A 1 258 ? 27.166 6.739 -29.002 1.00 82.44 258 ALA A CA 1
ATOM 2013 C C . ALA A 1 258 ? 25.902 7.565 -28.707 1.00 82.44 258 ALA A C 1
ATOM 2015 O O . ALA A 1 258 ? 25.267 7.350 -27.674 1.00 82.44 258 ALA A O 1
ATOM 2016 N N . ALA A 1 259 ? 25.465 8.397 -29.657 1.00 78.44 259 ALA A N 1
ATOM 2017 C CA . ALA A 1 259 ? 24.240 9.185 -29.533 1.00 78.44 259 ALA A CA 1
ATOM 2018 C C . ALA A 1 259 ? 22.986 8.305 -29.364 1.00 78.44 259 ALA A C 1
ATOM 2020 O O . ALA A 1 259 ? 22.137 8.585 -28.521 1.00 78.44 259 ALA A O 1
ATOM 2021 N N . ARG A 1 260 ? 22.878 7.187 -30.102 1.00 80.31 260 ARG A N 1
ATOM 2022 C CA . ARG A 1 260 ? 21.780 6.212 -29.937 1.00 80.31 260 ARG A CA 1
ATOM 2023 C C . ARG A 1 260 ? 21.741 5.604 -28.533 1.00 80.31 260 ARG A C 1
ATOM 2025 O O . ARG A 1 260 ? 20.659 5.466 -27.968 1.00 80.31 260 ARG A O 1
ATOM 2032 N N . ARG A 1 261 ? 22.900 5.246 -27.968 1.00 83.19 261 ARG A N 1
ATOM 2033 C CA . ARG A 1 261 ? 22.989 4.717 -26.593 1.00 83.19 261 ARG A CA 1
ATOM 2034 C C . ARG A 1 261 ? 22.569 5.766 -25.564 1.00 83.19 261 ARG A C 1
ATOM 2036 O O . ARG A 1 261 ? 21.878 5.426 -24.607 1.00 83.19 261 ARG A O 1
ATOM 2043 N N . ASP A 1 262 ? 22.946 7.025 -25.770 1.00 76.88 262 ASP A N 1
ATOM 2044 C CA . ASP A 1 262 ? 22.558 8.120 -24.881 1.00 76.88 262 ASP A CA 1
ATOM 2045 C C . ASP A 1 262 ? 21.048 8.398 -24.922 1.00 76.88 262 ASP A C 1
ATOM 2047 O O . ASP A 1 262 ? 20.447 8.571 -23.861 1.00 76.88 262 ASP A O 1
ATOM 2051 N N . VAL A 1 263 ? 20.422 8.362 -26.106 1.00 75.56 263 VAL A N 1
ATOM 2052 C CA . VAL A 1 263 ? 18.958 8.461 -26.253 1.00 75.56 263 VAL A CA 1
ATOM 2053 C C . VAL A 1 263 ? 18.258 7.300 -25.546 1.00 75.56 263 VAL A C 1
ATOM 2055 O O . VAL A 1 263 ? 17.356 7.545 -24.753 1.00 75.56 263 VAL A O 1
ATOM 2058 N N . ALA A 1 264 ? 18.706 6.056 -25.747 1.00 72.19 264 ALA A N 1
ATOM 2059 C CA . ALA A 1 264 ? 18.114 4.888 -25.089 1.00 72.19 264 ALA A CA 1
ATOM 2060 C C . ALA A 1 264 ? 18.217 4.961 -23.553 1.00 72.19 264 ALA A C 1
ATOM 2062 O O . ALA A 1 264 ? 17.255 4.661 -22.846 1.00 72.19 264 ALA A O 1
ATOM 2063 N N . ARG A 1 265 ? 19.361 5.419 -23.022 1.00 84.69 265 ARG A N 1
ATOM 2064 C CA . ARG A 1 265 ? 19.528 5.653 -21.579 1.00 84.69 265 ARG A CA 1
ATOM 2065 C C . ARG A 1 265 ? 18.555 6.720 -21.073 1.00 84.69 265 ARG A C 1
ATOM 2067 O O . ARG A 1 265 ? 17.899 6.501 -20.062 1.00 84.69 265 ARG A O 1
ATOM 2074 N N . LEU A 1 266 ? 18.447 7.854 -21.770 1.00 75.94 266 LEU A N 1
ATOM 2075 C CA . LEU A 1 266 ? 17.545 8.939 -21.376 1.00 75.94 266 LEU A CA 1
ATOM 2076 C C . LEU A 1 266 ? 16.071 8.521 -21.474 1.00 75.94 266 LEU A C 1
ATOM 2078 O O . LEU A 1 266 ? 15.298 8.866 -20.589 1.00 75.94 266 LEU A O 1
ATOM 2082 N N . GLN A 1 267 ? 15.678 7.741 -22.483 1.00 71.19 267 GLN A N 1
ATOM 2083 C CA . GLN A 1 267 ? 14.321 7.189 -22.604 1.00 71.19 267 GLN A CA 1
ATOM 2084 C C . GLN A 1 267 ? 13.967 6.304 -21.403 1.00 71.19 267 GLN A C 1
ATOM 2086 O O . GLN A 1 267 ? 12.917 6.498 -20.791 1.00 71.19 267 GLN A O 1
ATOM 2091 N N . HIS A 1 268 ? 14.884 5.422 -20.997 1.00 68.69 268 HIS A N 1
ATOM 2092 C CA . HIS A 1 268 ? 14.717 4.596 -19.801 1.00 68.69 268 HIS A CA 1
ATOM 2093 C C . HIS A 1 268 ? 14.637 5.437 -18.511 1.00 68.69 268 HIS A C 1
ATOM 2095 O O . HIS A 1 268 ? 13.797 5.182 -17.654 1.00 68.69 268 HIS A O 1
ATOM 2101 N N . GLU A 1 269 ? 15.453 6.491 -18.387 1.00 72.19 269 GLU A N 1
ATOM 2102 C CA . GLU A 1 269 ? 15.429 7.413 -17.238 1.00 72.19 269 GLU A CA 1
ATOM 2103 C C . GLU A 1 269 ? 14.160 8.290 -17.182 1.00 72.19 269 GLU A C 1
ATOM 2105 O O . GLU A 1 269 ? 13.735 8.690 -16.098 1.00 72.19 269 GLU 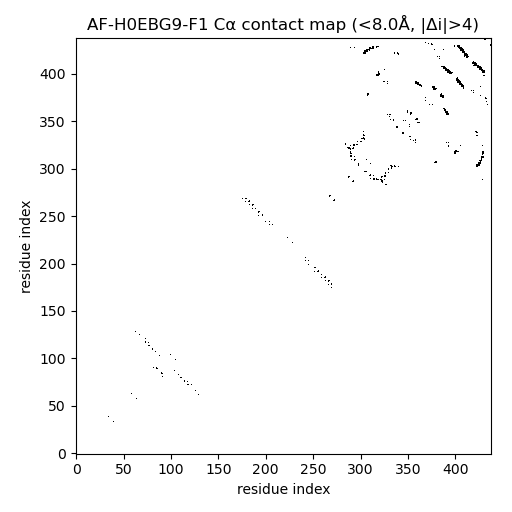A O 1
ATOM 2110 N N . THR A 1 270 ? 13.534 8.597 -18.325 1.00 67.44 270 THR A N 1
ATOM 2111 C CA . THR A 1 270 ? 12.363 9.495 -18.398 1.00 67.44 270 THR A CA 1
ATOM 2112 C C . THR A 1 270 ? 11.037 8.765 -18.136 1.00 67.44 270 THR A C 1
ATOM 2114 O O . THR A 1 270 ? 10.007 9.418 -17.957 1.00 67.44 270 THR A O 1
ATOM 2117 N N . GLY A 1 271 ? 11.049 7.427 -18.072 1.00 56.91 271 GLY A N 1
ATOM 2118 C CA . GLY A 1 271 ? 9.864 6.611 -17.791 1.00 56.91 271 GLY A CA 1
ATOM 2119 C C . GLY A 1 271 ? 8.816 6.607 -18.908 1.00 56.91 271 GLY A C 1
ATOM 2120 O O . GLY A 1 271 ? 7.700 6.148 -18.680 1.00 56.91 271 GLY A O 1
ATOM 2121 N N . ASP A 1 272 ? 9.163 7.095 -20.104 1.00 44.75 272 ASP A N 1
ATOM 2122 C CA . ASP A 1 272 ? 8.398 6.849 -21.332 1.00 44.75 272 ASP A CA 1
ATOM 2123 C C . ASP A 1 272 ? 8.747 5.433 -21.821 1.00 44.75 272 ASP A C 1
ATOM 2125 O O . ASP A 1 272 ? 9.344 5.216 -22.874 1.00 44.75 272 ASP A O 1
ATOM 2129 N N . GLU A 1 273 ? 8.389 4.434 -21.015 1.00 43.66 273 GLU A N 1
ATOM 2130 C CA . GLU A 1 273 ? 8.094 3.123 -21.570 1.00 43.66 273 GLU A CA 1
ATOM 2131 C C . GLU A 1 273 ? 6.805 3.294 -22.375 1.00 43.66 273 GLU A C 1
ATOM 2133 O O . GLU A 1 273 ? 5.689 3.238 -21.853 1.00 43.66 273 GLU A O 1
ATOM 2138 N N . ILE A 1 274 ? 6.954 3.498 -23.686 1.00 41.75 274 ILE A N 1
ATOM 2139 C CA . ILE A 1 274 ? 6.001 2.890 -24.606 1.00 41.75 274 ILE A CA 1
ATOM 2140 C C . ILE A 1 274 ? 6.068 1.406 -24.264 1.00 41.75 274 ILE A C 1
ATOM 2142 O O . ILE A 1 274 ? 7.029 0.721 -24.608 1.00 41.75 274 ILE A O 1
ATOM 2146 N N . VAL A 1 275 ? 5.084 0.947 -23.496 1.00 40.41 275 VAL A N 1
ATOM 2147 C CA . VAL A 1 275 ? 4.831 -0.466 -23.247 1.00 40.41 275 VAL A CA 1
ATOM 2148 C C . VAL A 1 275 ? 4.363 -1.066 -24.574 1.00 40.41 275 VAL A C 1
ATOM 2150 O O . VAL A 1 275 ? 3.191 -1.369 -24.751 1.00 40.41 275 VAL A O 1
ATOM 2153 N N . ASP A 1 276 ? 5.287 -1.222 -25.518 1.00 38.97 276 ASP A N 1
ATOM 2154 C CA . ASP A 1 276 ? 5.259 -2.333 -26.462 1.00 38.97 276 ASP A CA 1
ATOM 2155 C C . ASP A 1 276 ? 5.944 -3.503 -25.754 1.00 38.97 276 ASP A C 1
ATOM 2157 O O . ASP A 1 276 ? 7.059 -3.920 -26.055 1.00 38.97 276 ASP A O 1
ATOM 2161 N N . GLY A 1 277 ? 5.254 -3.998 -24.726 1.00 37.06 277 GLY A N 1
ATOM 2162 C CA . GLY A 1 277 ? 5.538 -5.284 -24.116 1.00 37.06 277 GLY A CA 1
ATOM 2163 C C . GLY A 1 277 ? 4.966 -6.388 -24.995 1.00 37.06 277 GLY A C 1
ATOM 2164 O O . GLY A 1 277 ? 3.989 -7.026 -24.618 1.00 37.06 277 GLY A O 1
ATOM 2165 N N . GLU A 1 278 ? 5.573 -6.619 -26.159 1.00 36.41 278 GLU A N 1
ATOM 2166 C CA . GLU A 1 278 ? 5.572 -7.935 -26.807 1.00 36.41 278 GLU A CA 1
ATOM 2167 C C . GLU A 1 278 ? 6.661 -8.813 -26.163 1.00 36.41 278 GLU A C 1
ATOM 2169 O O . GLU A 1 278 ? 7.528 -9.362 -26.833 1.00 36.41 278 GLU A O 1
ATOM 2174 N N . ASP A 1 279 ? 6.612 -8.969 -24.842 1.00 39.84 279 ASP A N 1
ATOM 2175 C CA . ASP A 1 279 ? 7.131 -10.176 -24.212 1.00 39.84 279 ASP A CA 1
ATOM 2176 C C . ASP A 1 279 ? 5.907 -11.045 -23.950 1.00 39.84 279 ASP A C 1
ATOM 2178 O O . ASP A 1 279 ? 4.970 -10.619 -23.278 1.00 39.84 279 ASP A O 1
ATOM 2182 N N . GLY A 1 280 ? 5.870 -12.231 -24.561 1.00 40.75 280 GLY A N 1
ATOM 2183 C CA . GLY A 1 280 ? 4.736 -13.155 -24.551 1.00 40.75 280 GLY A CA 1
ATOM 2184 C C . GLY A 1 280 ? 4.403 -13.719 -23.167 1.00 40.75 280 GLY A C 1
ATOM 2185 O O . GLY A 1 280 ? 4.537 -14.922 -22.945 1.00 40.75 280 GLY A O 1
ATOM 2186 N N . GLU A 1 281 ? 3.950 -12.871 -22.242 1.00 53.75 281 GLU A N 1
ATOM 2187 C CA . GLU A 1 281 ? 3.284 -13.284 -21.014 1.00 53.75 281 GLU A CA 1
ATOM 2188 C C . GLU A 1 281 ? 1.987 -13.983 -21.420 1.00 53.75 281 GLU A C 1
ATOM 2190 O O . GLU A 1 281 ? 0.989 -13.371 -21.805 1.00 53.75 281 GLU A O 1
ATOM 2195 N N . GLU A 1 282 ? 2.039 -15.314 -21.385 1.00 68.81 282 GLU A N 1
ATOM 2196 C CA . GLU A 1 282 ? 0.882 -16.171 -21.571 1.00 68.81 282 GLU A CA 1
ATOM 2197 C C . GLU A 1 282 ? -0.249 -15.670 -20.658 1.00 68.81 282 GLU A C 1
ATOM 2199 O O . GLU A 1 282 ? -0.044 -15.586 -19.434 1.00 68.81 282 GLU A O 1
ATOM 2204 N N . PRO A 1 283 ? -1.419 -15.315 -21.225 1.00 81.50 283 PRO A N 1
ATOM 2205 C CA . PRO A 1 283 ? -2.491 -14.683 -20.473 1.00 81.50 283 PRO A CA 1
ATOM 2206 C C . PRO A 1 283 ? -2.820 -15.511 -19.232 1.00 81.50 283 PRO A C 1
ATOM 2208 O O . PRO A 1 283 ? -2.892 -16.742 -19.282 1.00 81.50 283 PRO A O 1
ATOM 2211 N N . LEU A 1 284 ? -2.971 -14.835 -18.089 1.00 88.19 284 LEU A N 1
ATOM 2212 C CA . LEU A 1 284 ? -3.336 -15.511 -16.848 1.00 88.19 284 LEU A CA 1
ATOM 2213 C C . LEU A 1 284 ? -4.674 -16.241 -17.056 1.00 88.19 284 LEU A C 1
ATOM 2215 O O . LEU A 1 284 ? -5.592 -15.653 -17.632 1.00 88.19 284 LEU A O 1
ATOM 2219 N N . PRO A 1 285 ? -4.803 -17.499 -16.601 1.00 90.69 285 PRO A N 1
ATOM 2220 C CA . PRO A 1 285 ? -6.067 -18.209 -16.696 1.00 90.69 285 PRO A CA 1
ATOM 2221 C C . PRO A 1 285 ? -7.138 -17.483 -15.879 1.00 90.69 285 PRO A C 1
ATOM 2223 O O . PRO A 1 285 ? -6.853 -16.889 -14.834 1.00 90.69 285 PRO A O 1
ATOM 2226 N N . GLU A 1 286 ? -8.376 -17.555 -16.353 1.00 92.88 286 GLU A N 1
ATOM 2227 C CA . GLU A 1 286 ? -9.528 -17.068 -15.604 1.00 92.88 286 GLU A CA 1
ATOM 2228 C C . GLU A 1 286 ? -9.733 -17.939 -14.358 1.00 92.88 286 GLU A C 1
ATOM 2230 O O . GLU A 1 286 ? -9.574 -19.157 -14.408 1.00 92.88 286 GLU A O 1
ATOM 2235 N N . VAL A 1 287 ? -10.045 -17.298 -13.231 1.00 96.19 287 VAL A N 1
ATOM 2236 C CA . VAL A 1 287 ? -10.269 -17.954 -11.938 1.00 96.19 287 VAL A CA 1
ATOM 2237 C C . VAL A 1 287 ? -11.559 -17.429 -11.323 1.00 96.19 287 VAL A C 1
ATOM 2239 O O . VAL A 1 287 ? -11.823 -16.227 -11.346 1.00 96.19 287 VAL A O 1
ATOM 2242 N N . GLU A 1 288 ? -12.363 -18.321 -10.755 1.00 95.06 288 GLU A N 1
ATOM 2243 C CA . GLU A 1 288 ? -13.695 -18.011 -10.228 1.00 95.06 288 GLU A CA 1
ATOM 2244 C C . GLU A 1 288 ? -13.687 -17.756 -8.716 1.00 95.06 288 GLU A C 1
ATOM 2246 O O . GLU A 1 288 ? -14.619 -17.167 -8.164 1.00 95.06 288 GLU A O 1
ATOM 2251 N N . SER A 1 289 ? -12.625 -18.168 -8.017 1.00 98.00 289 SER A N 1
ATOM 2252 C CA . SER A 1 289 ? -12.507 -18.019 -6.564 1.00 98.00 289 SER A CA 1
ATOM 2253 C C . SER A 1 289 ? -11.075 -17.762 -6.100 1.00 98.00 289 SER A C 1
ATOM 2255 O O . SER A 1 289 ? -10.105 -18.055 -6.798 1.00 98.00 289 SER A O 1
ATOM 2257 N N . VAL A 1 290 ? -10.92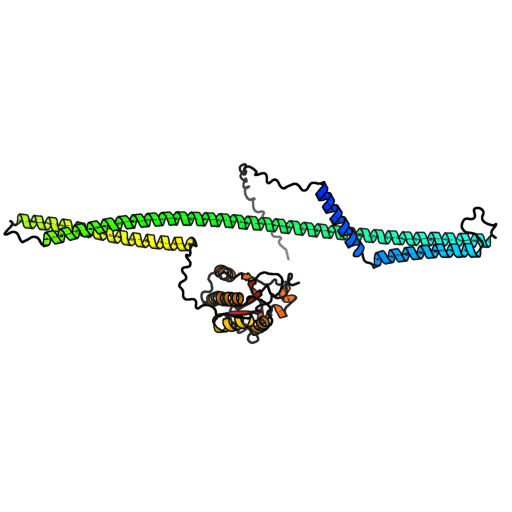4 -17.221 -4.885 1.00 98.25 290 VAL A N 1
ATOM 2258 C CA . VAL A 1 290 ? -9.599 -17.006 -4.277 1.00 98.25 290 VAL A CA 1
ATOM 2259 C C . VAL A 1 290 ? -8.880 -18.340 -4.076 1.00 98.25 290 VAL A C 1
ATOM 2261 O O . VAL A 1 290 ? -7.681 -18.426 -4.317 1.00 98.25 290 VAL A O 1
ATOM 2264 N N . ALA A 1 291 ? -9.611 -19.390 -3.696 1.00 98.56 291 ALA A N 1
ATOM 2265 C CA . ALA A 1 291 ? -9.075 -20.743 -3.596 1.00 98.56 291 ALA A CA 1
ATOM 2266 C C . ALA A 1 291 ? -8.455 -21.203 -4.917 1.00 98.56 291 ALA A C 1
ATOM 2268 O O . ALA A 1 291 ? -7.325 -21.687 -4.932 1.00 98.56 291 ALA A O 1
ATOM 2269 N N . GLU A 1 292 ? -9.167 -21.020 -6.028 1.00 98.38 292 GLU A N 1
ATOM 2270 C CA . GLU A 1 292 ? -8.667 -21.372 -7.354 1.00 98.38 292 GLU A CA 1
ATOM 2271 C C . GLU A 1 292 ? -7.442 -20.537 -7.738 1.00 98.38 292 GLU A C 1
ATOM 2273 O O . GLU A 1 292 ? -6.439 -21.102 -8.169 1.00 98.38 292 GLU A O 1
ATOM 2278 N N . ALA A 1 293 ? -7.467 -19.224 -7.480 1.00 98.44 293 ALA A N 1
ATOM 2279 C CA . ALA A 1 293 ? -6.320 -18.342 -7.693 1.00 98.44 293 ALA A CA 1
ATOM 2280 C C . ALA A 1 293 ? -5.060 -18.840 -6.963 1.00 98.44 293 ALA A C 1
ATOM 2282 O O . ALA A 1 293 ? -3.988 -18.902 -7.565 1.00 98.44 293 ALA A O 1
ATOM 2283 N N . VAL A 1 294 ? -5.184 -19.259 -5.697 1.00 98.62 294 VAL A N 1
ATOM 2284 C CA . VAL A 1 294 ? -4.061 -19.818 -4.926 1.00 98.62 294 VAL A CA 1
ATOM 2285 C C . VAL A 1 294 ? -3.585 -21.156 -5.503 1.00 98.62 294 VAL A C 1
ATOM 2287 O O . VAL A 1 294 ? -2.382 -21.358 -5.635 1.00 98.62 294 VAL A O 1
ATOM 2290 N N . HIS A 1 295 ? -4.488 -22.053 -5.914 1.00 98.50 295 HIS A N 1
ATOM 2291 C CA . HIS A 1 295 ? -4.099 -23.332 -6.528 1.00 98.50 295 HIS A CA 1
ATOM 2292 C C . HIS A 1 295 ? -3.409 -23.156 -7.885 1.00 98.50 295 HIS A C 1
ATOM 2294 O O . HIS A 1 295 ? -2.469 -23.888 -8.197 1.00 98.50 295 HIS A O 1
ATOM 2300 N N . VAL A 1 296 ? -3.869 -22.207 -8.702 1.00 98.06 296 VAL A N 1
ATOM 2301 C CA . VAL A 1 296 ? -3.228 -21.862 -9.975 1.00 98.06 296 VAL A CA 1
ATOM 2302 C C . VAL A 1 296 ? -1.851 -21.259 -9.717 1.00 98.06 296 VAL A C 1
ATOM 2304 O O . VAL A 1 296 ? -0.873 -21.696 -10.326 1.00 98.06 296 VAL A O 1
ATOM 2307 N N . ALA A 1 297 ? -1.750 -20.304 -8.789 1.00 98.12 297 ALA A N 1
ATOM 2308 C CA . ALA A 1 297 ? -0.481 -19.684 -8.431 1.00 98.12 297 ALA A CA 1
ATOM 2309 C C . ALA A 1 297 ? 0.525 -20.721 -7.915 1.00 98.12 297 ALA A C 1
ATOM 2311 O O . ALA A 1 297 ? 1.643 -20.754 -8.409 1.00 98.12 297 ALA A O 1
ATOM 2312 N N . ALA A 1 298 ? 0.116 -21.636 -7.032 1.00 98.25 298 ALA A N 1
ATOM 2313 C CA . ALA A 1 298 ? 0.976 -22.697 -6.501 1.00 98.25 298 ALA A CA 1
ATOM 2314 C C . ALA A 1 298 ? 1.539 -23.649 -7.572 1.00 98.25 298 ALA A C 1
ATOM 2316 O O . ALA A 1 298 ? 2.571 -24.275 -7.353 1.00 98.25 298 ALA A O 1
ATOM 2317 N N . LYS A 1 299 ? 0.883 -23.765 -8.734 1.00 97.81 299 LYS A N 1
ATOM 2318 C CA . LYS A 1 299 ? 1.391 -24.546 -9.874 1.00 97.81 299 LYS A CA 1
ATOM 2319 C C . LYS A 1 299 ? 2.345 -23.754 -10.770 1.00 97.81 299 LYS A C 1
ATOM 2321 O O . LYS A 1 299 ? 3.188 -24.366 -11.418 1.00 97.81 299 LYS A O 1
ATOM 2326 N N . ARG A 1 300 ? 2.173 -22.429 -10.867 1.00 96.69 300 ARG A N 1
ATOM 2327 C CA . ARG A 1 300 ? 2.939 -21.560 -11.784 1.00 96.69 300 ARG A CA 1
ATOM 2328 C C . ARG A 1 300 ? 4.141 -20.883 -11.123 1.00 96.69 300 ARG A C 1
ATOM 2330 O O . ARG A 1 300 ? 5.145 -20.671 -11.786 1.00 96.69 300 ARG A O 1
ATOM 2337 N N . CYS A 1 301 ? 4.019 -20.525 -9.851 1.00 97.81 301 CYS A N 1
ATOM 2338 C CA . CYS A 1 301 ? 5.008 -19.766 -9.092 1.00 97.81 301 CYS A CA 1
ATOM 2339 C C . CYS A 1 301 ? 6.017 -20.739 -8.477 1.00 97.81 301 CYS A C 1
ATOM 2341 O O . CYS A 1 301 ? 5.676 -21.472 -7.549 1.00 97.81 301 CYS A O 1
ATOM 2343 N N . SER A 1 302 ? 7.239 -20.783 -9.009 1.00 97.62 302 SER A N 1
ATOM 2344 C CA . SER A 1 302 ? 8.274 -21.728 -8.566 1.00 97.62 302 SER A CA 1
ATOM 2345 C C . SER A 1 302 ? 9.093 -21.236 -7.373 1.00 97.62 302 SER A C 1
ATOM 2347 O O . SER A 1 302 ? 9.844 -22.017 -6.791 1.00 97.62 302 SER A O 1
ATOM 2349 N N . HIS A 1 303 ? 8.986 -19.954 -7.022 1.00 98.06 303 HIS A N 1
ATOM 2350 C CA . HIS A 1 303 ? 9.803 -19.310 -5.992 1.00 98.06 303 HIS A CA 1
ATOM 2351 C C . HIS A 1 303 ? 9.026 -19.063 -4.693 1.00 98.06 303 HIS A C 1
ATOM 2353 O O . HIS A 1 303 ? 9.628 -18.859 -3.636 1.00 98.06 303 HIS A O 1
ATOM 2359 N N . LEU A 1 304 ? 7.693 -19.100 -4.756 1.00 98.38 304 LEU A N 1
ATOM 2360 C CA . LEU A 1 304 ? 6.807 -19.034 -3.597 1.00 98.38 304 LEU A CA 1
ATOM 2361 C C . LEU A 1 304 ? 6.545 -20.413 -2.990 1.00 98.38 304 LEU A C 1
ATOM 2363 O O . LEU A 1 304 ? 6.215 -21.370 -3.684 1.00 98.38 304 LEU A O 1
ATOM 2367 N N . VAL A 1 305 ? 6.593 -20.483 -1.659 1.00 98.31 305 VAL A N 1
ATOM 2368 C CA . VAL A 1 305 ? 6.212 -21.678 -0.898 1.00 98.31 305 VAL A CA 1
ATOM 2369 C C . VAL A 1 305 ? 4.834 -21.458 -0.284 1.00 98.31 305 VAL A C 1
ATOM 2371 O O . VAL A 1 305 ? 4.674 -20.664 0.641 1.00 98.31 305 VAL A O 1
ATOM 2374 N N . PHE A 1 306 ? 3.817 -22.150 -0.794 1.00 98.31 306 PHE A N 1
ATOM 2375 C CA . PHE A 1 306 ? 2.448 -22.042 -0.284 1.00 98.31 306 PHE A CA 1
ATOM 2376 C C . PHE A 1 306 ? 2.243 -22.967 0.916 1.00 98.31 306 PHE A C 1
ATOM 2378 O O . PHE A 1 306 ? 2.389 -24.183 0.804 1.00 98.31 306 PHE A O 1
ATOM 2385 N N . THR A 1 307 ? 1.892 -22.396 2.068 1.00 97.94 307 THR A N 1
ATOM 2386 C CA . THR A 1 307 ? 1.606 -23.174 3.283 1.00 97.94 307 THR A CA 1
ATOM 2387 C C . THR A 1 307 ? 0.166 -23.679 3.308 1.00 97.94 307 THR A C 1
ATOM 2389 O O . THR A 1 307 ? -0.699 -23.128 2.630 1.00 97.94 307 THR A O 1
ATOM 2392 N N . GLU A 1 308 ? -0.125 -24.690 4.133 1.00 97.50 308 GLU A N 1
ATOM 2393 C CA . GLU A 1 308 ? -1.491 -25.212 4.322 1.00 97.50 308 GLU A CA 1
ATOM 2394 C C . GLU A 1 308 ? -2.480 -24.089 4.677 1.00 97.50 308 GLU A C 1
ATOM 2396 O O . GLU A 1 308 ? -3.561 -23.980 4.097 1.00 97.50 308 GLU A O 1
ATOM 2401 N N . ARG A 1 309 ? -2.036 -23.150 5.522 1.00 97.12 309 ARG A N 1
ATOM 2402 C CA . ARG A 1 309 ? -2.823 -21.988 5.938 1.00 97.12 309 ARG A CA 1
ATOM 2403 C C . ARG A 1 309 ? -3.236 -21.077 4.777 1.00 97.12 309 ARG A C 1
ATOM 2405 O O . ARG A 1 309 ? -4.305 -20.462 4.840 1.00 97.12 309 ARG A O 1
ATOM 2412 N N . ALA A 1 310 ? -2.418 -20.977 3.728 1.00 98.12 310 ALA A N 1
ATOM 2413 C CA . ALA A 1 310 ? -2.759 -20.213 2.529 1.00 98.12 310 ALA A CA 1
ATOM 2414 C C . ALA A 1 310 ? -3.984 -20.797 1.829 1.00 98.12 310 ALA A C 1
ATOM 2416 O O . ALA A 1 310 ? -4.905 -20.060 1.482 1.00 98.12 310 ALA A O 1
ATOM 2417 N N . PHE A 1 311 ? -4.021 -22.122 1.681 1.00 98.44 311 PHE A N 1
ATOM 2418 C CA . PHE A 1 311 ? -5.126 -22.826 1.038 1.00 98.44 311 PHE A CA 1
ATOM 2419 C C . PHE A 1 311 ? -6.403 -22.776 1.884 1.00 98.44 311 PHE A C 1
ATOM 2421 O O . PHE A 1 311 ? -7.466 -22.466 1.347 1.00 98.44 311 PHE A O 1
ATOM 2428 N N . GLU A 1 312 ? -6.301 -23.006 3.197 1.00 97.44 312 GLU A N 1
ATOM 2429 C CA . GLU A 1 312 ? -7.441 -22.931 4.125 1.00 97.44 312 GLU A CA 1
ATOM 2430 C C . GLU A 1 312 ? -8.139 -21.567 4.065 1.00 97.44 312 GLU A C 1
ATOM 2432 O O . GLU A 1 312 ? -9.343 -21.460 3.847 1.00 97.44 312 GLU A O 1
ATOM 2437 N N . THR A 1 313 ? -7.367 -20.493 4.229 1.00 97.50 313 THR A N 1
ATOM 2438 C CA . THR A 1 313 ? -7.925 -19.135 4.301 1.00 97.50 313 THR A CA 1
ATOM 2439 C C . THR A 1 313 ? -8.425 -18.633 2.948 1.00 97.50 313 THR A C 1
ATOM 2441 O O . THR A 1 313 ? -9.405 -17.884 2.898 1.00 97.50 313 THR A O 1
ATOM 2444 N N . ALA A 1 314 ? -7.811 -19.089 1.851 1.00 98.06 314 ALA A N 1
ATOM 2445 C CA . ALA A 1 314 ? -8.289 -18.825 0.503 1.00 98.06 314 ALA A CA 1
ATOM 2446 C C . ALA A 1 314 ? -9.647 -19.491 0.230 1.00 98.06 314 ALA A C 1
ATOM 2448 O O . ALA A 1 314 ? -10.494 -18.871 -0.418 1.00 98.06 314 ALA A O 1
ATOM 2449 N N . ALA A 1 315 ? -9.876 -20.706 0.748 1.00 98.00 315 ALA A N 1
ATOM 2450 C CA . ALA A 1 315 ? -11.153 -21.417 0.635 1.00 98.00 315 ALA A CA 1
ATOM 2451 C C . ALA A 1 315 ? -12.312 -20.651 1.292 1.00 98.00 315 ALA A C 1
ATOM 2453 O O . ALA A 1 315 ? -13.399 -20.565 0.723 1.00 98.00 315 ALA A O 1
ATOM 2454 N N . ASP A 1 316 ? -12.057 -20.012 2.434 1.00 96.38 316 ASP A N 1
ATOM 2455 C CA . ASP A 1 316 ? -13.065 -19.261 3.194 1.00 96.38 316 ASP A CA 1
ATOM 2456 C C . ASP A 1 316 ? -13.209 -17.784 2.766 1.00 96.38 316 ASP A C 1
ATOM 2458 O O . ASP A 1 316 ? -13.948 -16.997 3.388 1.00 96.38 316 ASP A O 1
ATOM 2462 N N . SER A 1 317 ? -12.477 -17.352 1.738 1.00 96.38 317 SER A N 1
ATOM 2463 C CA . SER A 1 317 ? -12.404 -15.944 1.349 1.00 96.38 317 SER A CA 1
ATOM 2464 C C . SER A 1 317 ? -13.602 -15.515 0.488 1.00 96.38 317 SER A C 1
ATOM 2466 O O . SER A 1 317 ? -13.782 -16.031 -0.612 1.00 96.38 317 SER A O 1
ATOM 2468 N N . PRO A 1 318 ? -14.394 -14.507 0.910 1.00 94.81 318 PRO A N 1
ATOM 2469 C CA . PRO A 1 318 ? -15.539 -14.015 0.147 1.00 94.81 318 PRO A CA 1
ATOM 2470 C C . PRO A 1 318 ? -15.147 -12.923 -0.867 1.00 94.81 318 PRO A C 1
ATOM 2472 O O . PRO A 1 318 ? -16.007 -12.173 -1.328 1.00 94.81 318 PRO A O 1
ATOM 2475 N N . PHE A 1 319 ? -13.855 -12.744 -1.147 1.00 96.75 319 PHE A N 1
ATOM 2476 C CA . PHE A 1 319 ? -13.371 -11.667 -2.004 1.00 96.75 319 PHE A CA 1
ATOM 2477 C C . PHE A 1 319 ? -13.793 -11.880 -3.465 1.00 96.75 319 PHE A C 1
ATOM 2479 O O . PHE A 1 319 ? -13.500 -12.909 -4.063 1.00 96.75 319 PHE A O 1
ATOM 2486 N N . TRP A 1 320 ? -14.463 -10.880 -4.039 1.00 94.31 320 TRP A N 1
ATOM 2487 C CA . TRP A 1 320 ? -15.146 -10.967 -5.339 1.00 94.31 320 TRP A CA 1
ATOM 2488 C C . TRP A 1 320 ? -14.251 -10.876 -6.585 1.00 94.31 320 TRP A C 1
ATOM 2490 O O . TRP A 1 320 ? -14.750 -11.062 -7.690 1.00 94.31 320 TRP A O 1
ATOM 2500 N N . ARG A 1 321 ? -12.961 -10.551 -6.429 1.00 95.81 321 ARG A N 1
ATOM 2501 C CA . ARG A 1 321 ? -12.010 -10.354 -7.539 1.00 95.81 321 ARG A CA 1
ATOM 2502 C C . ARG A 1 321 ? -10.791 -11.273 -7.442 1.00 95.81 321 ARG A C 1
ATOM 2504 O O . ARG A 1 321 ? -9.683 -10.813 -7.157 1.00 95.81 321 ARG A O 1
ATOM 2511 N N . PRO A 1 322 ? -10.978 -12.589 -7.613 1.00 97.12 322 PRO A N 1
ATOM 2512 C CA . PRO A 1 322 ? -9.888 -13.559 -7.515 1.00 97.12 322 PRO A CA 1
ATOM 2513 C C . PRO A 1 322 ? -8.790 -13.362 -8.576 1.00 97.12 322 PRO A C 1
ATOM 2515 O O . PRO A 1 322 ? -7.635 -13.690 -8.312 1.00 97.12 322 PRO A O 1
ATOM 2518 N N . ASP A 1 323 ? -9.113 -12.740 -9.713 1.00 97.12 323 ASP A N 1
ATOM 2519 C CA . ASP A 1 323 ? -8.170 -12.328 -10.762 1.00 97.12 323 ASP A CA 1
ATOM 2520 C C . ASP A 1 323 ? -7.026 -11.459 -10.215 1.00 97.12 323 ASP A C 1
ATOM 2522 O O . ASP A 1 323 ? -5.856 -11.673 -10.537 1.00 97.12 323 ASP A O 1
ATOM 2526 N N . MET A 1 324 ? -7.349 -10.514 -9.324 1.00 96.75 324 MET A N 1
ATOM 2527 C CA . MET A 1 324 ? -6.349 -9.638 -8.712 1.00 96.75 324 MET A CA 1
ATOM 2528 C C . MET A 1 324 ? -5.408 -10.404 -7.782 1.00 96.75 324 MET A C 1
ATOM 2530 O O . MET A 1 324 ? -4.223 -10.097 -7.729 1.00 96.75 324 MET A O 1
ATOM 2534 N N . ILE A 1 325 ? -5.923 -11.408 -7.064 1.00 98.12 325 ILE A N 1
ATOM 2535 C CA . ILE A 1 325 ? -5.106 -12.249 -6.180 1.00 98.12 325 ILE A CA 1
ATOM 2536 C C . ILE A 1 325 ? -4.098 -13.040 -7.007 1.00 98.12 325 ILE A C 1
ATOM 2538 O O . ILE A 1 325 ? -2.920 -13.066 -6.659 1.00 98.12 325 ILE A O 1
ATOM 2542 N N . LEU A 1 326 ? -4.544 -13.660 -8.104 1.00 98.19 326 LEU A N 1
ATOM 2543 C CA . LEU A 1 326 ? -3.656 -14.416 -8.984 1.00 98.19 326 LEU A CA 1
ATOM 2544 C C . LEU A 1 326 ? -2.570 -13.513 -9.578 1.00 98.19 326 LEU A C 1
ATOM 2546 O O . LEU A 1 326 ? -1.395 -13.873 -9.537 1.00 98.19 326 LEU A O 1
ATOM 2550 N N . LYS A 1 327 ? -2.948 -12.328 -10.073 1.00 97.50 327 LYS A N 1
ATOM 2551 C CA . LYS A 1 327 ? -1.996 -11.341 -10.595 1.00 97.50 327 LYS A CA 1
ATOM 2552 C C . LYS A 1 327 ? -0.945 -10.964 -9.547 1.00 97.50 327 LYS A C 1
ATOM 2554 O O . LYS A 1 327 ? 0.246 -11.043 -9.830 1.00 97.50 327 LYS A O 1
ATOM 2559 N N . ASP A 1 328 ? -1.375 -10.596 -8.343 1.00 98.19 328 ASP A N 1
ATOM 2560 C CA . ASP A 1 328 ? -0.463 -10.172 -7.279 1.00 98.19 328 ASP A CA 1
ATOM 2561 C C . ASP A 1 328 ? 0.441 -11.319 -6.802 1.00 98.19 328 ASP A C 1
ATOM 2563 O O . ASP A 1 328 ? 1.603 -11.071 -6.496 1.00 98.19 328 ASP A O 1
ATOM 2567 N N . LEU A 1 329 ? -0.042 -12.569 -6.775 1.00 98.50 329 LEU A N 1
ATOM 2568 C CA . LEU A 1 329 ? 0.782 -13.745 -6.457 1.00 98.50 329 LEU A CA 1
ATOM 2569 C C . LEU A 1 329 ? 1.859 -14.000 -7.518 1.00 98.50 329 LEU A C 1
ATOM 2571 O O . LEU A 1 329 ? 3.005 -14.254 -7.161 1.00 98.50 329 LEU A O 1
ATOM 2575 N N . VAL A 1 330 ? 1.522 -13.885 -8.805 1.00 98.06 330 VAL A N 1
ATOM 2576 C CA . VAL A 1 330 ? 2.498 -14.027 -9.900 1.00 98.06 330 VAL A CA 1
ATOM 2577 C C . VAL A 1 330 ? 3.548 -12.916 -9.842 1.00 98.06 330 VAL A C 1
ATOM 2579 O O . VAL A 1 330 ? 4.742 -13.177 -9.974 1.00 98.06 330 VAL A O 1
ATOM 2582 N N . THR A 1 331 ? 3.139 -11.677 -9.571 1.00 97.75 331 THR A N 1
ATOM 2583 C CA . THR A 1 331 ? 4.084 -10.571 -9.369 1.00 97.75 331 THR A CA 1
ATOM 2584 C C . THR A 1 331 ? 4.932 -10.768 -8.107 1.00 97.75 331 THR A C 1
ATOM 2586 O O . THR A 1 331 ? 6.127 -10.476 -8.111 1.00 97.75 331 THR A O 1
ATOM 2589 N N . LEU A 1 332 ? 4.351 -11.302 -7.027 1.00 98.00 332 LEU A N 1
ATOM 2590 C CA . LEU A 1 332 ? 5.074 -11.633 -5.799 1.00 98.00 332 LEU A CA 1
ATOM 2591 C C . LEU A 1 332 ? 6.115 -12.741 -6.023 1.00 98.00 332 LEU A C 1
ATOM 2593 O O . LEU A 1 332 ? 7.159 -12.717 -5.374 1.00 98.00 332 LEU A O 1
ATOM 2597 N N . ASP A 1 333 ? 5.888 -13.663 -6.961 1.00 98.38 333 ASP A N 1
ATOM 2598 C CA . ASP A 1 333 ? 6.878 -14.678 -7.339 1.00 98.38 333 ASP A CA 1
ATOM 2599 C C . ASP A 1 333 ? 8.144 -14.052 -7.935 1.00 98.38 333 ASP A C 1
ATOM 2601 O O . ASP A 1 333 ? 9.241 -14.478 -7.590 1.00 98.38 333 ASP A O 1
ATOM 2605 N N . LYS A 1 334 ? 8.028 -12.955 -8.700 1.00 97.62 334 LYS A N 1
ATOM 2606 C CA . LYS A 1 334 ? 9.189 -12.181 -9.189 1.00 97.62 334 LYS A CA 1
ATOM 2607 C C . LYS A 1 334 ? 9.997 -11.571 -8.027 1.00 97.62 334 LYS A C 1
ATOM 2609 O O . LYS A 1 334 ? 11.228 -11.529 -8.061 1.00 97.62 334 LYS A O 1
ATOM 2614 N N . VAL A 1 335 ? 9.323 -11.138 -6.953 1.00 97.12 335 VAL A N 1
ATOM 2615 C CA . VAL A 1 335 ? 9.991 -10.678 -5.715 1.00 97.12 335 VAL A CA 1
ATOM 2616 C C . VAL A 1 335 ? 10.681 -11.845 -5.006 1.00 97.12 335 VAL A C 1
ATOM 2618 O O . VAL A 1 335 ? 11.806 -11.695 -4.526 1.00 97.12 335 VAL A O 1
ATOM 2621 N N . ALA A 1 336 ? 10.023 -13.003 -4.935 1.00 97.56 336 ALA A N 1
ATOM 2622 C CA . ALA A 1 336 ? 10.575 -14.201 -4.317 1.00 97.56 336 ALA A CA 1
ATOM 2623 C C . ALA A 1 336 ? 11.788 -14.738 -5.085 1.00 97.56 336 ALA A C 1
ATOM 2625 O O . ALA A 1 336 ? 12.797 -15.061 -4.463 1.00 97.56 336 ALA A O 1
ATOM 2626 N N . GLU A 1 337 ? 11.744 -14.734 -6.416 1.00 97.56 337 GLU A N 1
ATOM 2627 C CA . GLU A 1 337 ? 12.877 -15.056 -7.281 1.00 97.56 337 GLU A CA 1
ATOM 2628 C C . GLU A 1 337 ? 14.085 -14.180 -6.929 1.00 97.56 337 GLU A C 1
ATOM 2630 O O . GLU A 1 337 ? 15.156 -14.691 -6.598 1.00 97.56 337 GLU A O 1
ATOM 2635 N N . ALA A 1 338 ? 13.904 -12.855 -6.912 1.00 96.31 338 ALA A N 1
ATOM 2636 C CA . ALA A 1 338 ? 14.963 -11.922 -6.545 1.00 96.31 338 ALA A CA 1
ATOM 2637 C C . ALA A 1 338 ? 15.459 -12.139 -5.104 1.00 96.31 338 ALA A C 1
ATOM 2639 O O . ALA A 1 338 ? 16.652 -12.002 -4.828 1.00 96.31 338 ALA A O 1
ATOM 2640 N N . TYR A 1 339 ? 14.568 -12.507 -4.178 1.00 96.44 339 TYR A N 1
ATOM 2641 C CA . TYR A 1 339 ? 14.934 -12.830 -2.800 1.00 96.44 339 TYR A CA 1
ATOM 2642 C C . TYR A 1 339 ? 15.766 -14.108 -2.684 1.00 96.44 339 TYR A C 1
ATOM 2644 O O . TYR A 1 339 ? 16.616 -14.181 -1.798 1.00 96.44 339 TYR A O 1
ATOM 2652 N N . LEU A 1 340 ? 15.546 -15.103 -3.541 1.00 96.25 340 LEU A N 1
ATOM 2653 C CA . LEU A 1 340 ? 16.272 -16.374 -3.522 1.00 96.25 340 LEU A CA 1
ATOM 2654 C C . LEU A 1 340 ? 17.678 -16.279 -4.125 1.00 96.25 340 LEU A C 1
ATOM 2656 O O . LEU A 1 340 ? 18.512 -17.148 -3.864 1.00 96.25 340 LEU A O 1
ATOM 2660 N N . ARG A 1 341 ? 17.972 -15.217 -4.882 1.00 94.44 341 ARG A N 1
ATOM 2661 C CA . ARG A 1 341 ? 19.290 -15.002 -5.487 1.00 94.44 341 ARG A CA 1
ATOM 2662 C C . ARG A 1 341 ? 20.411 -14.963 -4.429 1.00 94.44 341 ARG A C 1
ATOM 2664 O O . ARG A 1 341 ? 20.244 -14.319 -3.380 1.00 94.44 341 ARG A O 1
ATOM 2671 N N . PRO A 1 342 ? 21.569 -15.610 -4.678 1.00 88.75 342 PRO A N 1
ATOM 2672 C CA . PRO A 1 342 ? 22.698 -15.615 -3.745 1.00 88.75 342 PRO A CA 1
ATOM 2673 C C . PRO A 1 342 ? 23.217 -14.212 -3.421 1.00 88.75 342 PRO A C 1
ATOM 2675 O O . PRO A 1 342 ? 23.588 -13.942 -2.280 1.00 88.75 342 PRO A O 1
ATOM 2678 N N . GLU A 1 343 ? 23.191 -13.310 -4.404 1.00 89.25 343 GLU A N 1
ATOM 2679 C CA . GLU A 1 343 ? 23.650 -11.922 -4.277 1.00 89.25 343 GLU A CA 1
ATOM 2680 C C . GLU A 1 343 ? 22.653 -11.054 -3.486 1.00 89.25 343 GLU A C 1
ATOM 2682 O O . GLU A 1 343 ? 22.981 -9.949 -3.049 1.00 89.25 343 GLU A O 1
ATOM 2687 N N . GLY A 1 344 ? 21.439 -11.573 -3.267 1.00 85.81 344 GLY A N 1
ATOM 2688 C CA . GLY A 1 344 ? 20.309 -10.848 -2.705 1.00 85.81 344 GLY A CA 1
ATOM 2689 C C . GLY A 1 344 ? 19.675 -9.872 -3.697 1.00 85.81 344 GLY A C 1
ATOM 2690 O O . GLY A 1 344 ? 20.045 -9.786 -4.863 1.00 85.81 344 GLY A O 1
ATOM 2691 N N . ILE A 1 345 ? 18.693 -9.114 -3.212 1.00 90.50 345 ILE A N 1
ATOM 2692 C CA . ILE A 1 345 ? 17.891 -8.201 -4.043 1.00 90.50 345 ILE A CA 1
ATOM 2693 C C . ILE A 1 345 ? 18.665 -6.921 -4.417 1.00 90.50 345 ILE A C 1
ATOM 2695 O O . ILE A 1 345 ? 18.299 -6.226 -5.358 1.00 90.50 345 ILE A O 1
ATOM 2699 N N . GLY A 1 346 ? 19.708 -6.557 -3.661 1.00 88.38 346 GLY A N 1
ATOM 2700 C CA . GLY A 1 346 ? 20.426 -5.283 -3.824 1.00 88.38 346 GLY A CA 1
ATOM 2701 C C . GLY A 1 346 ? 19.656 -4.044 -3.335 1.00 88.38 346 GLY A C 1
ATOM 2702 O O . GLY A 1 346 ? 20.241 -2.972 -3.206 1.00 88.38 346 GLY A O 1
ATOM 2703 N N . GLN A 1 347 ? 18.376 -4.196 -2.986 1.00 92.38 347 GLN A N 1
ATOM 2704 C CA . GLN A 1 347 ? 17.521 -3.166 -2.396 1.00 92.38 347 GLN A CA 1
ATOM 2705 C C . GLN A 1 347 ? 16.537 -3.762 -1.368 1.00 92.38 347 GLN A C 1
ATOM 2707 O O . GLN A 1 347 ? 16.393 -4.987 -1.298 1.00 92.38 347 GLN A O 1
ATOM 2712 N N . PRO A 1 348 ? 15.866 -2.944 -0.527 1.00 93.19 348 PRO A N 1
ATOM 2713 C CA . PRO A 1 348 ? 14.851 -3.445 0.398 1.00 93.19 348 PRO A CA 1
ATOM 2714 C C . PRO A 1 348 ? 13.710 -4.163 -0.341 1.00 93.19 348 PRO A C 1
ATOM 2716 O O . PRO A 1 348 ? 13.188 -3.638 -1.320 1.00 93.19 348 PRO A O 1
ATOM 2719 N N . VAL A 1 349 ? 13.274 -5.322 0.170 1.00 94.75 349 VAL A N 1
ATOM 2720 C CA . VAL A 1 349 ? 12.195 -6.152 -0.416 1.00 94.75 349 VAL A CA 1
ATOM 2721 C C . VAL A 1 349 ? 10.950 -5.323 -0.741 1.00 94.75 349 VAL A C 1
ATOM 2723 O O . VAL A 1 349 ? 10.417 -5.406 -1.843 1.00 94.75 349 VAL A O 1
ATOM 2726 N N . GLY A 1 350 ? 10.513 -4.489 0.206 1.00 94.12 350 GLY A N 1
ATOM 2727 C CA . GLY A 1 350 ? 9.323 -3.662 0.027 1.00 94.12 350 GLY A CA 1
ATOM 2728 C C . GLY A 1 350 ? 9.458 -2.601 -1.066 1.00 94.12 350 GLY A C 1
ATOM 2729 O O . GLY A 1 350 ? 8.446 -2.247 -1.660 1.00 94.12 350 GLY A O 1
ATOM 2730 N N . GLN A 1 351 ? 10.677 -2.126 -1.358 1.00 93.88 351 GLN A N 1
ATOM 2731 C CA . GLN A 1 351 ? 10.918 -1.208 -2.475 1.00 93.88 351 GLN A CA 1
ATOM 2732 C C . GLN A 1 351 ? 10.752 -1.950 -3.803 1.00 93.88 351 GLN A C 1
ATOM 2734 O O . GLN A 1 351 ? 9.940 -1.529 -4.614 1.00 93.88 351 GLN A O 1
ATOM 2739 N N . LEU A 1 352 ? 11.406 -3.108 -3.966 1.00 96.25 352 LEU A N 1
ATOM 2740 C CA . LEU A 1 352 ? 11.253 -3.932 -5.172 1.00 96.25 352 LEU A CA 1
ATOM 2741 C C . LEU A 1 352 ? 9.788 -4.320 -5.417 1.00 96.25 352 LEU A C 1
ATOM 2743 O O . LEU A 1 352 ? 9.305 -4.243 -6.540 1.00 96.25 352 LEU A O 1
ATOM 2747 N N . ALA A 1 353 ? 9.070 -4.728 -4.369 1.00 96.31 353 ALA A N 1
ATOM 2748 C CA . ALA A 1 353 ? 7.657 -5.069 -4.484 1.00 96.31 353 ALA A CA 1
ATOM 2749 C C . ALA A 1 353 ? 6.818 -3.881 -4.991 1.00 96.31 353 ALA A C 1
ATOM 2751 O O . ALA A 1 353 ? 5.954 -4.064 -5.846 1.00 96.31 353 ALA A O 1
ATOM 2752 N N . GLN A 1 354 ? 7.087 -2.668 -4.495 1.00 95.25 354 GLN A N 1
ATOM 2753 C CA . GLN A 1 354 ? 6.417 -1.446 -4.951 1.00 95.25 354 GLN A CA 1
ATOM 2754 C C . GLN A 1 354 ? 6.806 -1.060 -6.380 1.00 95.25 354 GLN A C 1
ATOM 2756 O O . GLN A 1 354 ? 5.928 -0.650 -7.135 1.00 95.25 354 GLN A O 1
ATOM 2761 N N . ASP A 1 355 ? 8.076 -1.228 -6.762 1.00 94.44 355 ASP A N 1
ATOM 2762 C CA . ASP A 1 355 ? 8.559 -0.992 -8.129 1.00 94.44 355 ASP A CA 1
ATOM 2763 C C . ASP A 1 355 ? 7.853 -1.926 -9.130 1.00 94.44 355 ASP A C 1
ATOM 2765 O O . ASP A 1 355 ? 7.504 -1.513 -10.230 1.00 94.44 355 ASP A O 1
ATOM 2769 N N . LEU A 1 356 ? 7.549 -3.161 -8.713 1.00 94.25 356 LEU A N 1
ATOM 2770 C CA . LEU A 1 356 ? 6.755 -4.132 -9.479 1.00 94.25 356 LEU A CA 1
ATOM 2771 C C . LEU A 1 356 ? 5.232 -3.897 -9.398 1.00 94.25 356 LEU A C 1
ATOM 2773 O O . LEU A 1 356 ? 4.450 -4.690 -9.923 1.00 94.25 356 LEU A O 1
ATOM 2777 N N . GLY A 1 357 ? 4.790 -2.824 -8.739 1.00 95.44 357 GLY A N 1
ATOM 2778 C CA . GLY A 1 357 ? 3.387 -2.417 -8.676 1.00 95.44 357 GLY A CA 1
ATOM 2779 C C . GLY A 1 357 ? 2.552 -3.064 -7.564 1.00 95.44 357 GLY A C 1
ATOM 2780 O O . GLY A 1 357 ? 1.333 -2.886 -7.554 1.00 95.44 357 GLY A O 1
ATOM 2781 N N . LEU A 1 358 ? 3.158 -3.781 -6.611 1.00 96.44 358 LEU A N 1
ATOM 2782 C CA . LEU A 1 358 ? 2.438 -4.335 -5.458 1.00 96.44 358 LEU A CA 1
ATOM 2783 C C . LEU A 1 358 ? 2.162 -3.247 -4.406 1.00 96.44 358 LEU A C 1
ATOM 2785 O O . LEU A 1 358 ? 3.055 -2.497 -4.006 1.00 96.44 358 LEU A O 1
ATOM 2789 N N . ASP A 1 359 ? 0.942 -3.207 -3.857 1.00 96.25 359 ASP A N 1
ATOM 2790 C CA . ASP A 1 359 ? 0.599 -2.361 -2.698 1.00 96.25 359 ASP A CA 1
ATOM 2791 C C . ASP A 1 359 ? 1.143 -2.998 -1.403 1.00 96.25 359 ASP A C 1
ATOM 2793 O O . ASP A 1 359 ? 0.419 -3.587 -0.592 1.00 96.25 359 ASP A O 1
ATOM 2797 N N . TRP A 1 360 ? 2.465 -2.925 -1.256 1.00 96.62 360 TRP A N 1
ATOM 2798 C CA . TRP A 1 360 ? 3.240 -3.565 -0.198 1.00 96.62 360 TRP A CA 1
ATOM 2799 C C . TRP A 1 360 ? 3.079 -2.892 1.167 1.00 96.62 360 TRP A C 1
ATOM 2801 O O . TRP A 1 360 ? 3.115 -1.660 1.294 1.00 96.62 360 TRP A O 1
ATOM 2811 N N . ARG A 1 361 ? 3.001 -3.703 2.226 1.00 94.44 361 ARG A N 1
ATOM 2812 C CA . ARG A 1 361 ? 3.035 -3.250 3.617 1.00 94.44 361 ARG A CA 1
ATOM 2813 C C . ARG A 1 361 ? 4.025 -4.053 4.437 1.00 94.44 361 ARG A C 1
ATOM 2815 O O . ARG A 1 361 ? 3.900 -5.268 4.575 1.00 94.44 361 ARG A O 1
ATOM 2822 N N . SER A 1 362 ? 4.955 -3.311 5.028 1.00 89.31 362 SER A N 1
ATOM 2823 C CA . SER A 1 362 ? 5.982 -3.855 5.897 1.00 89.31 362 SER A CA 1
ATOM 2824 C C . SER A 1 362 ? 5.568 -3.887 7.350 1.00 89.31 362 SER A C 1
ATOM 2826 O O . SER A 1 362 ? 5.133 -2.862 7.888 1.00 89.31 362 SER A O 1
ATOM 2828 N N . GLY A 1 363 ? 5.786 -5.033 7.983 1.00 79.06 363 GLY A N 1
ATOM 2829 C CA . GLY A 1 363 ? 5.452 -5.275 9.374 1.00 79.06 363 GLY A CA 1
ATOM 2830 C C . GLY A 1 363 ? 3.948 -5.379 9.642 1.00 79.06 363 GLY A C 1
ATOM 2831 O O . GLY A 1 363 ? 3.124 -4.586 9.183 1.00 79.06 363 GLY A O 1
ATOM 2832 N N . VAL A 1 364 ? 3.593 -6.313 10.516 1.00 79.25 364 VAL A N 1
ATOM 2833 C CA . VAL A 1 364 ? 2.394 -6.209 11.357 1.00 79.25 364 VAL A CA 1
ATOM 2834 C C . VAL A 1 364 ? 2.828 -5.635 12.706 1.00 79.25 364 VAL A C 1
ATOM 2836 O O . VAL A 1 364 ? 3.884 -6.007 13.223 1.00 79.25 364 VAL A O 1
ATOM 2839 N N . GLY A 1 365 ? 2.048 -4.710 13.275 1.00 70.62 365 GLY A N 1
ATOM 2840 C CA . GLY A 1 365 ? 2.364 -4.101 14.572 1.00 70.62 365 GLY A CA 1
ATOM 2841 C C . GLY A 1 365 ? 2.562 -5.152 15.672 1.00 70.62 365 GLY A C 1
ATOM 2842 O O . GLY A 1 365 ? 1.746 -6.059 15.802 1.00 70.62 365 GLY A O 1
ATOM 2843 N N . GLU A 1 366 ? 3.621 -5.014 16.481 1.00 75.19 366 GLU A N 1
ATOM 2844 C CA . GLU A 1 366 ? 4.036 -6.029 17.470 1.00 75.19 366 GLU A CA 1
ATOM 2845 C C . GLU A 1 366 ? 2.935 -6.442 18.455 1.00 75.19 366 GLU A C 1
ATOM 2847 O O . GLU A 1 366 ? 2.859 -7.592 18.881 1.00 75.19 366 GLU A O 1
ATOM 2852 N N . VAL A 1 367 ? 2.045 -5.507 18.782 1.00 7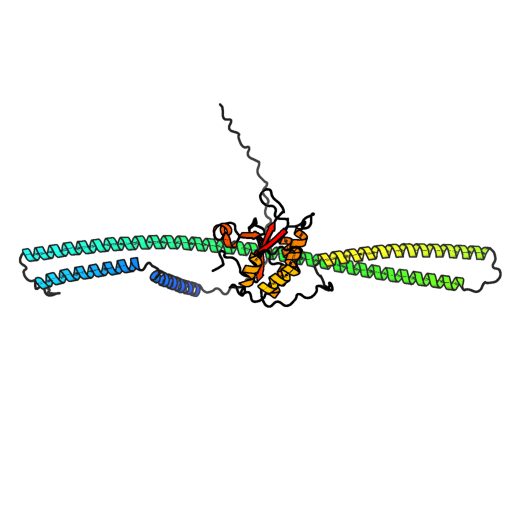7.31 367 VAL A N 1
ATOM 2853 C CA . VAL A 1 367 ? 0.920 -5.734 19.693 1.00 77.31 367 VAL A CA 1
ATOM 2854 C C . VAL A 1 367 ? -0.014 -6.837 19.175 1.00 77.31 367 VAL A C 1
ATOM 2856 O O . VAL A 1 367 ? -0.560 -7.603 19.966 1.00 77.31 367 VAL A O 1
ATOM 2859 N N . TRP A 1 368 ? -0.163 -6.972 17.854 1.00 80.06 368 TRP A N 1
ATOM 2860 C CA . TRP A 1 368 ? -1.104 -7.917 17.251 1.00 80.06 368 TRP A CA 1
ATOM 2861 C C . TRP A 1 368 ? -0.678 -9.372 17.383 1.00 80.06 368 TRP A C 1
ATOM 2863 O O . TRP A 1 368 ? -1.545 -10.226 17.544 1.00 80.06 368 TRP A O 1
ATOM 2873 N N . TYR A 1 369 ? 0.624 -9.661 17.430 1.00 83.62 369 TYR A N 1
ATOM 2874 C CA . TYR A 1 369 ? 1.094 -11.029 17.669 1.00 83.62 369 TYR A CA 1
ATOM 2875 C C . TYR A 1 369 ? 0.728 -11.529 19.068 1.00 83.62 369 TYR A C 1
ATOM 2877 O O . TYR A 1 369 ? 0.522 -12.723 19.247 1.00 83.62 369 TYR A O 1
ATOM 2885 N N . GLY A 1 370 ? 0.636 -10.630 20.054 1.00 82.50 370 GLY A N 1
ATOM 2886 C CA . GLY A 1 370 ? 0.224 -10.985 21.413 1.00 82.50 370 GLY A CA 1
ATOM 2887 C C . GLY A 1 370 ? -1.289 -11.152 21.560 1.00 82.50 370 GLY A C 1
ATOM 2888 O O . GLY A 1 370 ? -1.736 -12.012 22.312 1.00 82.50 370 GLY A O 1
ATOM 2889 N N . ILE A 1 371 ? -2.076 -10.341 20.845 1.00 86.75 371 ILE A N 1
ATOM 2890 C CA . ILE A 1 371 ? -3.547 -10.377 20.917 1.00 86.75 371 ILE A CA 1
ATOM 2891 C C . ILE A 1 371 ? -4.115 -11.528 20.073 1.00 86.75 371 ILE A C 1
ATOM 2893 O O . ILE A 1 371 ? -5.027 -12.223 20.516 1.00 86.75 371 ILE A O 1
ATOM 2897 N N . HIS A 1 372 ? -3.568 -11.737 18.874 1.00 87.06 372 HIS A N 1
ATOM 2898 C CA . HIS A 1 372 ? -4.054 -12.700 17.885 1.00 87.06 372 HIS A CA 1
ATOM 2899 C C . HIS A 1 372 ? -2.929 -13.641 17.413 1.00 87.06 372 HIS A C 1
ATOM 2901 O O . HIS A 1 372 ? -2.602 -13.680 16.223 1.00 87.06 372 HIS A O 1
ATOM 2907 N N . PRO A 1 373 ? -2.303 -14.415 18.320 1.00 87.50 373 PRO A N 1
ATOM 2908 C CA . PRO A 1 373 ? -1.159 -15.256 17.969 1.00 87.50 373 PRO A CA 1
ATOM 2909 C C . PRO A 1 373 ? -1.496 -16.283 16.883 1.00 87.50 373 PRO A C 1
ATOM 2911 O O . PRO A 1 373 ? -0.681 -16.496 15.993 1.00 87.50 373 PRO A O 1
ATOM 2914 N N . ASN A 1 374 ? -2.705 -16.849 16.907 1.00 89.19 374 ASN A N 1
ATOM 2915 C CA . ASN A 1 374 ? -3.152 -17.868 15.950 1.00 89.19 374 ASN A CA 1
ATOM 2916 C C . ASN A 1 374 ? -3.424 -17.313 14.542 1.00 89.19 374 ASN A C 1
ATOM 2918 O O . ASN A 1 374 ? -3.453 -18.074 13.581 1.00 89.19 374 ASN A O 1
ATOM 2922 N N . ASP A 1 375 ? -3.654 -16.005 14.418 1.00 91.12 375 ASP A N 1
ATOM 2923 C CA . ASP A 1 375 ? -3.933 -15.364 13.132 1.00 91.12 375 ASP A CA 1
ATOM 2924 C C . ASP A 1 375 ? -2.640 -14.924 12.433 1.00 91.12 375 ASP A C 1
ATOM 2926 O O . ASP A 1 375 ? -2.541 -14.984 11.209 1.00 91.12 375 ASP A O 1
ATOM 2930 N N . TYR A 1 376 ? -1.632 -14.514 13.212 1.00 93.06 376 TYR A N 1
ATOM 2931 C CA . TYR A 1 376 ? -0.362 -13.968 12.714 1.00 93.06 376 TYR A CA 1
ATOM 2932 C C . TYR A 1 376 ? 0.816 -14.950 12.743 1.00 93.06 376 TYR A C 1
ATOM 2934 O O . TYR A 1 376 ? 1.945 -14.564 12.420 1.00 93.06 376 TYR A O 1
ATOM 2942 N N . HIS A 1 377 ? 0.566 -16.208 13.095 1.00 94.12 377 HIS A N 1
ATOM 2943 C CA . HIS A 1 377 ? 1.520 -17.300 12.943 1.00 94.12 377 HIS A CA 1
ATOM 2944 C C . HIS A 1 377 ? 0.894 -18.417 12.118 1.00 94.12 377 HIS A C 1
ATOM 2946 O O . HIS A 1 377 ? -0.300 -18.690 12.216 1.00 94.12 377 HIS A O 1
ATOM 2952 N N . PHE A 1 378 ? 1.713 -19.067 11.307 1.00 95.00 378 PHE A N 1
ATOM 2953 C CA . PHE A 1 378 ? 1.333 -20.253 10.554 1.00 95.00 378 PHE A CA 1
ATOM 2954 C C . PHE A 1 378 ? 2.505 -21.228 10.541 1.00 95.00 378 PHE A C 1
ATOM 2956 O O . PHE A 1 378 ? 3.651 -20.818 10.708 1.00 95.00 378 PHE A O 1
ATOM 2963 N N . SER A 1 379 ? 2.228 -22.517 10.383 1.00 94.56 379 SER A N 1
ATOM 2964 C CA . SER A 1 379 ? 3.263 -23.549 10.377 1.00 94.56 379 SER A CA 1
ATOM 2965 C C . SER A 1 379 ? 3.587 -24.033 8.969 1.00 94.56 379 SER A C 1
ATOM 2967 O O . SER A 1 379 ? 2.703 -24.118 8.115 1.00 94.56 379 SER A O 1
ATOM 2969 N N . HIS A 1 380 ? 4.845 -24.398 8.748 1.00 96.19 380 HIS A N 1
ATOM 2970 C CA . HIS A 1 380 ? 5.300 -25.117 7.563 1.00 96.19 380 HIS A CA 1
ATOM 2971 C C . HIS A 1 380 ? 6.366 -26.127 7.982 1.00 96.19 380 HIS A C 1
ATOM 2973 O O . HIS A 1 380 ? 7.287 -25.759 8.698 1.00 96.19 380 HIS A O 1
ATOM 2979 N N . ASP A 1 381 ? 6.199 -27.397 7.610 1.00 93.94 381 ASP A N 1
ATOM 2980 C CA . ASP A 1 381 ? 7.108 -28.496 7.972 1.00 93.94 381 ASP A CA 1
ATOM 2981 C C . ASP A 1 381 ? 7.430 -28.604 9.479 1.00 93.94 381 ASP A C 1
ATOM 2983 O O . ASP A 1 381 ? 8.498 -29.043 9.888 1.00 93.94 381 ASP A O 1
ATOM 2987 N N . GLY A 1 382 ? 6.461 -28.237 10.327 1.00 92.50 382 GLY A N 1
ATOM 2988 C CA . GLY A 1 382 ? 6.594 -28.255 11.790 1.00 92.50 382 GLY A CA 1
ATOM 2989 C C . GLY A 1 382 ? 7.195 -26.980 12.389 1.00 92.50 382 GLY A C 1
ATOM 2990 O O . GLY A 1 382 ? 7.088 -26.771 13.598 1.00 92.50 382 GLY A O 1
ATOM 2991 N N . ASP A 1 383 ? 7.732 -26.089 11.559 1.00 93.50 383 ASP A N 1
ATOM 2992 C CA . ASP A 1 383 ? 8.282 -24.807 11.974 1.00 93.50 383 ASP A CA 1
ATOM 2993 C C . ASP A 1 383 ? 7.215 -23.714 11.999 1.00 93.50 383 ASP A C 1
ATOM 2995 O O . ASP A 1 383 ? 6.366 -23.611 11.112 1.00 93.50 383 ASP A O 1
ATOM 2999 N N . THR A 1 384 ? 7.256 -22.868 13.030 1.00 94.06 384 THR A N 1
ATOM 3000 C CA . THR A 1 384 ? 6.327 -21.740 13.169 1.00 94.06 384 THR A CA 1
ATOM 3001 C C . THR A 1 384 ? 6.896 -20.502 12.490 1.00 94.06 384 THR A C 1
ATOM 3003 O O . THR A 1 384 ? 7.908 -19.945 12.914 1.00 94.06 384 THR A O 1
ATOM 3006 N N . LEU A 1 385 ? 6.199 -20.029 11.464 1.00 94.25 385 LEU A N 1
ATOM 3007 C CA . LEU A 1 385 ? 6.503 -18.812 10.733 1.00 94.25 385 LEU A CA 1
ATOM 3008 C C . LEU A 1 385 ? 5.634 -17.661 11.235 1.00 94.25 385 LEU A C 1
ATOM 3010 O O . LEU A 1 385 ? 4.423 -17.786 11.428 1.00 94.25 385 LEU A O 1
ATOM 3014 N N . ARG A 1 386 ? 6.269 -16.508 11.430 1.00 93.19 386 ARG A N 1
ATOM 3015 C CA . ARG A 1 386 ? 5.600 -15.265 11.810 1.00 93.19 386 ARG A CA 1
ATOM 3016 C C . ARG A 1 386 ? 5.272 -14.464 10.557 1.00 93.19 386 ARG A C 1
ATOM 3018 O O . ARG A 1 386 ? 6.161 -14.171 9.759 1.00 93.19 386 ARG A O 1
ATOM 3025 N N . VAL A 1 387 ? 4.012 -14.056 10.421 1.00 91.81 387 VAL A N 1
ATOM 3026 C CA . VAL A 1 387 ? 3.581 -13.123 9.373 1.00 91.81 387 VAL A CA 1
ATOM 3027 C C . VAL A 1 387 ? 4.338 -11.811 9.553 1.00 91.81 387 VAL A C 1
ATOM 3029 O O . VAL A 1 387 ? 4.158 -11.142 10.565 1.00 91.81 387 VAL A O 1
ATOM 3032 N N . ALA A 1 388 ? 5.175 -11.434 8.592 1.00 82.94 388 ALA A N 1
ATOM 3033 C CA . ALA A 1 388 ? 5.954 -10.199 8.671 1.00 82.94 388 ALA A CA 1
ATOM 3034 C C . ALA A 1 388 ? 5.392 -9.136 7.730 1.00 82.94 388 ALA A C 1
ATOM 3036 O O . ALA A 1 388 ? 5.175 -7.996 8.133 1.00 82.94 388 ALA A O 1
ATOM 3037 N N . GLU A 1 389 ? 5.100 -9.531 6.497 1.00 93.44 389 GLU A N 1
ATOM 3038 C CA . GLU A 1 389 ? 4.811 -8.627 5.394 1.00 93.44 389 GLU A CA 1
ATOM 3039 C C . GLU A 1 389 ? 3.482 -9.011 4.738 1.00 93.44 389 GLU A C 1
ATOM 3041 O O . GLU A 1 389 ? 3.011 -10.148 4.867 1.00 93.44 389 GLU A O 1
ATOM 3046 N N . HIS A 1 390 ? 2.845 -8.062 4.053 1.00 96.06 390 HIS A N 1
ATOM 3047 C CA . HIS A 1 390 ? 1.654 -8.373 3.269 1.00 96.06 390 HIS A CA 1
ATOM 3048 C C . HIS A 1 390 ? 1.442 -7.457 2.068 1.00 96.06 390 HIS A C 1
ATOM 3050 O O . HIS A 1 390 ? 1.775 -6.271 2.088 1.00 96.06 390 HIS A O 1
ATOM 3056 N N . VAL A 1 391 ? 0.795 -8.008 1.042 1.00 97.38 391 VAL A N 1
ATOM 3057 C CA . VAL A 1 391 ? 0.299 -7.271 -0.124 1.00 97.38 391 VAL A CA 1
ATOM 3058 C C . VAL A 1 391 ? -1.166 -6.906 0.091 1.00 97.38 391 VAL A C 1
ATOM 3060 O O . VAL A 1 391 ? -1.979 -7.732 0.524 1.00 97.38 391 VAL A O 1
ATOM 3063 N N . ARG A 1 392 ? -1.524 -5.656 -0.208 1.00 96.19 392 ARG A N 1
ATOM 3064 C CA . ARG A 1 392 ? -2.906 -5.173 -0.195 1.00 96.19 392 ARG A CA 1
ATOM 3065 C C . ARG A 1 392 ? -3.527 -5.263 -1.585 1.00 96.19 392 ARG A C 1
ATOM 3067 O O . ARG A 1 392 ? -3.395 -4.350 -2.380 1.00 96.19 392 ARG A O 1
ATOM 3074 N N . VAL A 1 393 ? -4.297 -6.312 -1.834 1.00 93.25 393 VAL A N 1
ATOM 3075 C CA . VAL A 1 393 ? -4.882 -6.539 -3.168 1.00 93.25 393 VAL A CA 1
ATOM 3076 C C . VAL A 1 393 ? -6.014 -5.549 -3.468 1.00 93.25 393 VAL A C 1
ATOM 3078 O O . VAL A 1 393 ? -6.147 -5.031 -4.570 1.00 93.25 393 VAL A O 1
ATOM 3081 N N . ALA A 1 394 ? -6.836 -5.229 -2.467 1.00 88.31 394 ALA A N 1
ATOM 3082 C CA . ALA A 1 394 ? -7.897 -4.232 -2.599 1.00 88.31 394 ALA A CA 1
ATOM 3083 C C . ALA A 1 394 ? -8.152 -3.497 -1.283 1.00 88.31 394 ALA A C 1
ATOM 3085 O O . ALA A 1 394 ? -7.872 -4.008 -0.194 1.00 88.31 394 ALA A O 1
ATOM 3086 N N . ASN A 1 395 ? -8.703 -2.288 -1.381 1.00 81.31 395 ASN A N 1
ATOM 3087 C CA . ASN A 1 395 ? -9.041 -1.448 -0.238 1.00 81.31 395 ASN A CA 1
ATOM 3088 C C . ASN A 1 395 ? -10.537 -1.108 -0.290 1.00 81.31 395 ASN A C 1
ATOM 3090 O O . ASN A 1 395 ? -10.991 -0.370 -1.160 1.00 81.31 395 ASN A O 1
ATOM 3094 N N . GLY A 1 396 ? -11.307 -1.653 0.649 1.00 80.81 396 GLY A N 1
ATOM 3095 C CA . GLY A 1 396 ? -12.742 -1.415 0.775 1.00 80.81 396 GLY A CA 1
ATOM 3096 C C . GLY A 1 396 ? -13.260 -1.867 2.137 1.00 80.81 396 GLY A C 1
ATOM 3097 O O . GLY A 1 396 ? -12.574 -2.588 2.859 1.00 80.81 396 GLY A O 1
ATOM 3098 N N . ALA A 1 397 ? -14.461 -1.427 2.509 1.00 76.19 397 ALA A N 1
ATOM 3099 C CA . ALA A 1 397 ? -15.118 -1.912 3.718 1.00 76.19 397 ALA A CA 1
ATOM 3100 C C . ALA A 1 397 ? -15.694 -3.320 3.478 1.00 76.19 397 ALA A C 1
ATOM 3102 O O . ALA A 1 397 ? -16.377 -3.551 2.478 1.00 76.19 397 ALA A O 1
ATOM 3103 N N . GLY A 1 398 ? -15.425 -4.239 4.408 1.00 83.38 398 GLY A N 1
ATOM 3104 C CA . GLY A 1 398 ? -15.915 -5.618 4.381 1.00 83.38 398 GLY A CA 1
ATOM 3105 C C . GLY A 1 398 ? -14.997 -6.612 3.660 1.00 83.38 398 GLY A C 1
ATOM 3106 O O . GLY A 1 398 ? -14.250 -6.269 2.743 1.00 83.38 398 GLY A O 1
ATOM 3107 N N . ALA A 1 399 ? -15.095 -7.881 4.066 1.00 87.31 399 ALA A N 1
ATOM 3108 C CA . ALA A 1 399 ? -14.265 -8.978 3.559 1.00 87.31 399 ALA A CA 1
ATOM 3109 C C . ALA A 1 399 ? -14.448 -9.248 2.054 1.00 87.31 399 ALA A C 1
ATOM 3111 O O . ALA A 1 399 ? -13.552 -9.781 1.411 1.00 87.31 399 ALA A O 1
ATOM 3112 N N . GLN A 1 400 ? -15.584 -8.848 1.473 1.00 90.00 400 GLN A N 1
ATOM 3113 C CA . GLN A 1 400 ? -15.805 -8.967 0.033 1.00 90.00 400 GLN A CA 1
ATOM 3114 C C . GLN A 1 400 ? -14.984 -7.966 -0.777 1.00 90.00 400 GLN A C 1
ATOM 3116 O O . GLN A 1 400 ? -14.690 -8.256 -1.921 1.00 90.00 400 GLN A O 1
ATOM 3121 N N . ARG A 1 401 ? -14.611 -6.799 -0.230 1.00 89.44 401 ARG A N 1
ATOM 3122 C CA . ARG A 1 401 ? -13.941 -5.711 -0.978 1.00 89.44 401 ARG A CA 1
A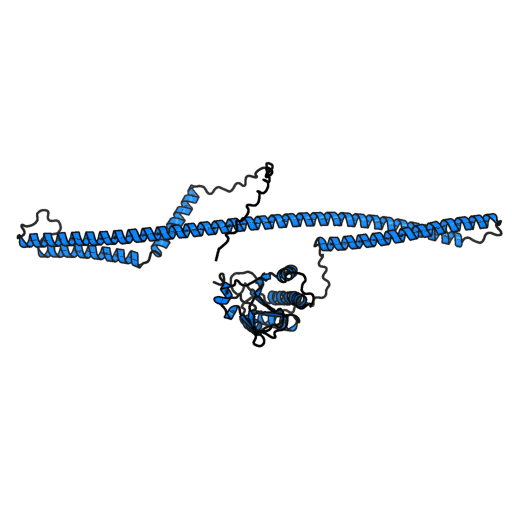TOM 3123 C C . ARG A 1 401 ? -12.497 -5.462 -0.548 1.00 89.44 401 ARG A C 1
ATOM 3125 O O . ARG A 1 401 ? -11.829 -4.603 -1.117 1.00 89.44 401 ARG A O 1
ATOM 3132 N N . CYS A 1 402 ? -12.029 -6.182 0.463 1.00 92.69 402 CYS A N 1
ATOM 3133 C CA . CYS A 1 402 ? -10.691 -6.057 1.013 1.00 92.69 402 CYS A CA 1
ATOM 3134 C C . CYS A 1 402 ? -10.054 -7.435 1.069 1.00 92.69 402 CYS A C 1
ATOM 3136 O O . CYS A 1 402 ? -10.566 -8.312 1.765 1.00 92.69 402 CYS A O 1
ATOM 3138 N N . ALA A 1 403 ? -8.928 -7.586 0.373 1.00 96.12 403 ALA A N 1
ATOM 3139 C CA . ALA A 1 403 ? -8.132 -8.793 0.451 1.00 96.12 403 ALA A CA 1
ATOM 3140 C C . ALA A 1 403 ? -6.649 -8.519 0.687 1.00 96.12 403 ALA A C 1
ATOM 3142 O O . ALA A 1 403 ? -6.136 -7.428 0.398 1.00 96.12 403 ALA A O 1
ATOM 3143 N N . ARG A 1 404 ? -5.981 -9.509 1.276 1.00 96.88 404 ARG A N 1
ATOM 3144 C CA . ARG A 1 404 ? -4.572 -9.472 1.664 1.00 96.88 404 ARG A CA 1
ATOM 3145 C C . ARG A 1 404 ? -3.889 -10.789 1.300 1.00 96.88 404 ARG A C 1
ATOM 3147 O O . ARG A 1 404 ? -4.516 -11.843 1.371 1.00 96.88 404 ARG A O 1
ATOM 3154 N N . ILE A 1 405 ? -2.614 -10.706 0.940 1.00 98.06 405 ILE A N 1
ATOM 3155 C CA . ILE A 1 405 ? -1.712 -11.858 0.817 1.00 98.06 405 ILE A CA 1
ATOM 3156 C C . ILE A 1 405 ? -0.649 -11.666 1.891 1.00 98.06 405 ILE A C 1
ATOM 3158 O O . ILE A 1 405 ? 0.129 -10.715 1.807 1.00 98.06 405 ILE A O 1
ATOM 3162 N N . TYR A 1 406 ? -0.652 -12.511 2.916 1.00 97.44 406 TYR A N 1
ATOM 3163 C CA . TYR A 1 406 ? 0.321 -12.458 4.002 1.00 97.44 406 TYR A CA 1
ATOM 3164 C C . TYR A 1 406 ? 1.479 -13.406 3.715 1.00 97.44 406 TYR A C 1
ATOM 3166 O O . TYR A 1 406 ? 1.270 -14.542 3.289 1.00 97.44 406 TYR A O 1
ATOM 3174 N N . CYS A 1 407 ? 2.704 -12.957 3.972 1.00 97.12 407 CYS A N 1
ATOM 3175 C CA . CYS A 1 407 ? 3.890 -13.772 3.753 1.00 97.12 407 CYS A CA 1
ATOM 3176 C C . CYS A 1 407 ? 4.958 -13.582 4.837 1.00 97.12 407 CYS A C 1
ATOM 3178 O O . CYS A 1 407 ? 4.974 -12.609 5.603 1.00 97.12 407 CYS A O 1
ATOM 3180 N N . ALA A 1 408 ? 5.852 -14.564 4.904 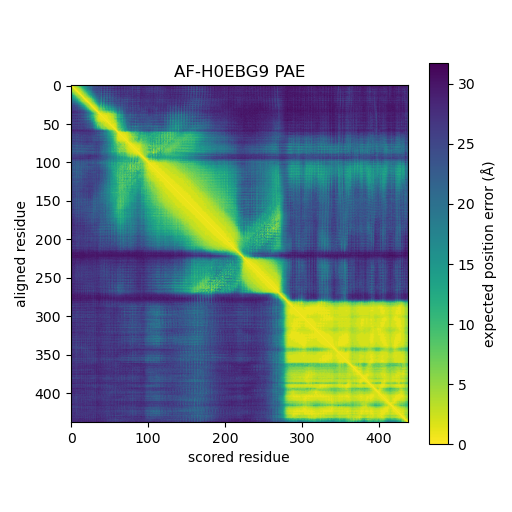1.00 96.38 408 ALA A N 1
ATOM 3181 C CA . ALA A 1 408 ? 7.038 -14.564 5.744 1.00 96.38 408 ALA A CA 1
ATOM 3182 C C . ALA A 1 408 ? 8.284 -14.758 4.873 1.00 96.38 408 ALA A C 1
ATOM 3184 O O . ALA A 1 408 ? 8.316 -15.627 4.003 1.00 96.38 408 ALA A O 1
ATOM 3185 N N . PHE A 1 409 ? 9.317 -13.957 5.127 1.00 95.12 409 PHE A N 1
ATOM 3186 C CA . PHE A 1 409 ? 10.627 -14.099 4.496 1.00 95.12 409 PHE A CA 1
ATOM 3187 C C . PHE A 1 409 ? 11.540 -14.835 5.464 1.00 95.12 409 PHE A C 1
ATOM 3189 O O . PHE A 1 409 ? 11.831 -14.322 6.546 1.00 95.12 409 PHE A O 1
ATOM 3196 N N . HIS A 1 410 ? 11.980 -16.029 5.081 1.00 94.88 410 HIS A N 1
ATOM 3197 C CA . HIS A 1 410 ? 12.895 -16.824 5.884 1.00 94.88 410 HIS A CA 1
ATOM 3198 C C . HIS A 1 410 ? 14.319 -16.698 5.329 1.00 94.88 410 HIS A C 1
ATOM 3200 O O . HIS A 1 410 ? 14.515 -16.935 4.133 1.00 94.88 410 HIS A O 1
ATOM 3206 N N . PRO A 1 411 ? 15.326 -16.359 6.156 1.00 93.56 411 PRO A N 1
ATOM 3207 C CA . PRO A 1 411 ? 16.700 -16.156 5.694 1.00 93.56 411 PRO A CA 1
ATOM 3208 C C . PRO A 1 411 ? 17.431 -17.461 5.344 1.00 93.56 411 PRO A C 1
ATOM 3210 O O . PRO A 1 411 ? 18.500 -17.412 4.736 1.00 93.56 411 PRO A O 1
ATOM 3213 N N . GLY A 1 412 ? 16.860 -18.611 5.704 1.00 93.25 412 GLY A N 1
ATOM 3214 C CA . GLY A 1 412 ? 17.472 -19.929 5.576 1.00 93.25 412 GLY A CA 1
ATOM 3215 C C . GLY A 1 412 ? 17.692 -20.595 6.927 1.00 93.25 412 GLY A C 1
ATOM 3216 O O . GLY A 1 412 ? 17.272 -20.027 7.937 1.00 93.25 412 GLY A O 1
ATOM 3217 N N . PRO A 1 413 ? 18.332 -21.776 6.942 1.00 93.50 413 PRO A N 1
ATOM 3218 C CA . PRO A 1 413 ? 18.471 -22.573 8.151 1.00 93.50 413 PRO A CA 1
ATOM 3219 C C . PRO A 1 413 ? 19.139 -21.783 9.277 1.00 93.50 413 PRO A C 1
ATOM 3221 O O . PRO A 1 413 ? 20.146 -21.096 9.070 1.00 93.50 413 PRO A O 1
ATOM 3224 N N . THR A 1 414 ? 18.573 -21.885 10.473 1.00 90.75 414 THR A N 1
ATOM 3225 C CA . THR A 1 414 ? 19.097 -21.297 11.707 1.00 90.75 414 THR A CA 1
ATOM 3226 C C . THR A 1 414 ? 19.418 -22.412 12.712 1.00 90.75 414 THR A C 1
ATOM 3228 O O . THR A 1 414 ? 19.069 -23.564 12.483 1.00 90.75 414 THR A O 1
ATOM 3231 N N . PRO A 1 415 ? 20.085 -22.133 13.847 1.00 89.69 415 PRO A N 1
ATOM 3232 C CA . PRO A 1 415 ? 20.292 -23.153 14.879 1.00 89.69 415 PRO A CA 1
ATOM 3233 C C . PRO A 1 415 ? 18.993 -23.750 15.445 1.00 89.69 415 PRO A C 1
ATOM 3235 O O . PRO A 1 415 ? 19.032 -24.845 15.998 1.00 89.69 415 PRO A O 1
ATOM 3238 N N . ASP A 1 416 ? 17.878 -23.022 15.322 1.00 86.94 416 ASP A N 1
ATOM 3239 C CA . ASP A 1 416 ? 16.582 -23.383 15.896 1.00 86.94 416 ASP A CA 1
ATOM 3240 C C . ASP A 1 416 ? 15.591 -23.937 14.853 1.00 86.94 416 ASP A C 1
ATOM 3242 O O . ASP A 1 416 ? 14.548 -24.453 15.248 1.00 86.94 416 ASP A O 1
ATOM 3246 N N . ASN A 1 417 ? 15.888 -23.838 13.546 1.00 89.44 417 ASN A N 1
ATOM 3247 C CA . ASN A 1 417 ? 15.053 -24.390 12.473 1.00 89.44 417 ASN A CA 1
ATOM 3248 C C . ASN A 1 417 ? 15.838 -24.743 11.196 1.00 89.44 417 ASN A C 1
ATOM 3250 O O . ASN A 1 417 ? 16.795 -24.068 10.822 1.00 89.44 417 ASN A O 1
ATOM 3254 N N . ASP A 1 418 ? 15.382 -25.768 10.476 1.00 92.88 418 ASP A N 1
ATOM 3255 C CA . ASP A 1 418 ? 16.026 -26.242 9.239 1.00 92.88 418 ASP A CA 1
ATOM 3256 C C . ASP A 1 418 ? 15.373 -25.675 7.962 1.00 92.88 418 ASP A C 1
ATOM 3258 O O . ASP A 1 418 ? 15.696 -26.091 6.846 1.00 92.88 418 ASP A O 1
ATOM 3262 N N . LEU A 1 419 ? 14.465 -24.699 8.097 1.00 95.06 419 LEU A N 1
ATOM 3263 C CA . LEU A 1 419 ? 13.726 -24.139 6.965 1.00 95.06 419 LEU A CA 1
ATOM 3264 C C . LEU A 1 419 ? 14.650 -23.479 5.928 1.00 95.06 419 LEU A C 1
ATOM 3266 O O . LEU A 1 419 ? 15.431 -22.577 6.268 1.00 95.06 419 LEU A O 1
ATOM 3270 N N . PRO A 1 420 ? 14.519 -23.825 4.633 1.00 95.38 420 PRO A N 1
ATOM 3271 C CA . PRO A 1 420 ? 15.307 -23.202 3.583 1.00 95.38 420 PRO A CA 1
ATOM 3272 C C . PRO A 1 420 ? 14.983 -21.711 3.445 1.00 95.38 420 PRO A C 1
ATOM 3274 O O . PRO A 1 420 ? 13.940 -21.210 3.888 1.00 95.38 420 PRO A O 1
ATOM 3277 N N . ARG A 1 421 ? 15.906 -20.974 2.817 1.00 95.81 421 ARG A N 1
ATOM 3278 C CA . ARG A 1 421 ? 15.686 -19.562 2.496 1.00 95.81 421 ARG A CA 1
ATOM 3279 C C . ARG A 1 421 ? 14.530 -19.494 1.510 1.00 95.81 421 ARG A C 1
ATOM 3281 O O . ARG A 1 421 ? 14.544 -20.222 0.524 1.00 95.81 421 ARG A O 1
ATOM 3288 N N . GLY A 1 422 ? 13.550 -18.638 1.767 1.00 96.38 422 GLY A N 1
ATOM 3289 C CA . GLY A 1 422 ? 12.362 -18.599 0.925 1.00 96.38 422 GLY A CA 1
ATOM 3290 C C . GLY A 1 422 ? 11.320 -17.587 1.354 1.00 96.38 422 GLY A C 1
ATOM 3291 O O . GLY A 1 422 ? 11.417 -16.967 2.416 1.00 96.38 422 GLY A O 1
ATOM 3292 N N . VAL A 1 423 ? 10.323 -17.434 0.487 1.00 97.44 423 VAL A N 1
ATOM 3293 C CA . VAL A 1 423 ? 9.141 -16.611 0.726 1.00 97.44 423 VAL A CA 1
ATOM 3294 C C . VAL A 1 423 ? 7.951 -17.541 0.900 1.00 97.44 423 VAL A C 1
ATOM 3296 O O . VAL A 1 423 ? 7.522 -18.211 -0.038 1.00 97.44 423 VAL A O 1
ATOM 3299 N N . TYR A 1 424 ? 7.434 -17.582 2.120 1.00 98.06 424 TYR A N 1
ATOM 3300 C CA . TYR A 1 424 ? 6.366 -18.484 2.520 1.00 98.06 424 TYR A CA 1
ATOM 3301 C C . TYR A 1 424 ? 5.049 -17.721 2.539 1.00 98.06 424 TYR A C 1
ATOM 3303 O O . TYR A 1 424 ? 4.894 -16.751 3.286 1.00 98.06 424 TYR A O 1
ATOM 3311 N N . VAL A 1 425 ? 4.104 -18.152 1.712 1.00 98.25 425 VAL A N 1
ATOM 3312 C CA . VAL A 1 425 ? 2.757 -17.591 1.637 1.00 98.25 425 VAL A CA 1
ATOM 3313 C C . VAL A 1 425 ? 1.919 -18.216 2.750 1.00 98.25 425 VAL A C 1
ATOM 3315 O O . VAL A 1 425 ? 1.719 -19.432 2.793 1.00 98.25 425 VAL A O 1
ATOM 3318 N N . GLY A 1 426 ? 1.474 -17.366 3.672 1.00 97.06 426 GLY A N 1
ATOM 3319 C CA . GLY A 1 426 ? 0.586 -17.694 4.781 1.00 97.06 426 GLY A CA 1
ATOM 3320 C C . GLY A 1 426 ? -0.866 -17.382 4.411 1.00 97.06 426 GLY A C 1
ATOM 3321 O O . GLY A 1 426 ? -1.274 -17.678 3.294 1.00 97.06 426 GLY A O 1
ATOM 3322 N N . PRO A 1 427 ? -1.662 -16.766 5.301 1.00 97.62 427 PRO A N 1
ATOM 3323 C CA . PRO A 1 427 ? -3.053 -16.430 5.007 1.00 97.62 427 PRO A CA 1
ATOM 3324 C C . PRO A 1 427 ? -3.257 -15.628 3.705 1.00 97.62 427 PRO A C 1
ATOM 3326 O O . PRO A 1 427 ? -2.568 -14.634 3.460 1.00 97.62 427 PRO A O 1
ATOM 3329 N N . VAL A 1 428 ? -4.244 -16.017 2.894 1.00 98.06 428 VAL A N 1
ATOM 3330 C CA . VAL A 1 428 ? -4.629 -15.329 1.650 1.00 98.06 428 VAL A CA 1
ATOM 3331 C C . VAL A 1 428 ? -6.131 -15.078 1.633 1.00 98.06 428 VAL A C 1
ATOM 3333 O O . VAL A 1 428 ? -6.933 -15.926 2.009 1.00 98.06 428 VAL A O 1
ATOM 3336 N N . GLY A 1 429 ? -6.532 -13.900 1.160 1.00 95.94 429 GLY A N 1
ATOM 3337 C CA . GLY A 1 429 ? -7.935 -13.536 1.038 1.00 95.94 429 GLY A CA 1
ATOM 3338 C C . GLY A 1 429 ? -8.333 -12.574 2.137 1.00 95.94 429 GLY A C 1
ATOM 3339 O O . GLY A 1 429 ? -8.080 -11.382 2.002 1.00 95.94 429 GLY A O 1
ATOM 3340 N N . ARG A 1 430 ? -8.958 -13.042 3.220 1.00 93.25 430 ARG A N 1
ATOM 3341 C CA . ARG A 1 430 ? -9.448 -12.134 4.269 1.00 93.25 430 ARG A CA 1
ATOM 3342 C C . ARG A 1 430 ? -8.312 -11.368 4.938 1.00 93.25 430 ARG A C 1
ATOM 3344 O O . ARG A 1 430 ? -7.229 -11.883 5.201 1.00 93.25 430 ARG A O 1
ATOM 3351 N N . LYS A 1 431 ? -8.611 -10.120 5.280 1.00 91.88 431 LYS A N 1
ATOM 3352 C CA . LYS A 1 431 ? -7.776 -9.336 6.177 1.00 91.88 431 LYS A CA 1
ATOM 3353 C C . LYS A 1 431 ? -7.795 -9.965 7.578 1.00 91.88 431 LYS A C 1
ATOM 3355 O O . LYS A 1 431 ? -8.876 -10.231 8.101 1.00 91.88 431 LYS A O 1
ATOM 3360 N N . LEU A 1 432 ? -6.619 -10.174 8.167 1.00 91.50 432 LEU A N 1
ATOM 3361 C CA . LEU A 1 432 ? -6.490 -10.654 9.544 1.00 91.50 432 LEU A CA 1
ATOM 3362 C C . LEU A 1 432 ? -6.976 -9.594 10.549 1.00 91.50 432 LEU A C 1
ATOM 3364 O O . LEU A 1 432 ? -6.880 -8.397 10.250 1.00 91.50 432 LEU A O 1
ATOM 3368 N N . PRO A 1 433 ? -7.463 -10.006 11.736 1.00 86.38 433 PRO A N 1
ATOM 3369 C CA . PRO A 1 433 ? -7.915 -9.085 12.773 1.00 86.38 433 PRO A CA 1
ATOM 3370 C C . PRO A 1 433 ? -6.845 -8.051 13.154 1.00 86.38 433 PRO A C 1
ATOM 3372 O O . PRO A 1 433 ? -5.699 -8.385 13.456 1.00 86.38 433 PRO A O 1
ATOM 3375 N N . ASP A 1 434 ? -7.225 -6.777 13.137 1.00 81.38 434 ASP A N 1
ATOM 3376 C CA . ASP A 1 434 ? -6.413 -5.635 13.570 1.00 81.38 434 ASP A CA 1
ATOM 3377 C C . ASP A 1 434 ? -7.312 -4.522 14.145 1.00 81.38 434 ASP A C 1
ATOM 3379 O O . ASP A 1 434 ? -8.531 -4.673 14.224 1.00 81.38 434 ASP A O 1
ATOM 3383 N N . SER A 1 435 ? -6.747 -3.358 14.487 1.00 58.94 435 SER A N 1
ATOM 3384 C CA . SER A 1 435 ? -7.476 -2.227 15.103 1.00 58.94 435 SER A CA 1
ATOM 3385 C C . SER A 1 435 ? -8.553 -1.622 14.211 1.00 58.94 435 SER A C 1
ATOM 3387 O O . SER A 1 435 ? -9.279 -0.730 14.641 1.00 58.94 435 SER A O 1
ATOM 3389 N N . THR A 1 436 ? -8.624 -2.053 12.958 1.00 57.81 436 THR A N 1
ATOM 3390 C CA . THR A 1 436 ? -9.567 -1.563 11.954 1.00 57.81 436 THR A CA 1
ATOM 3391 C C . THR A 1 436 ? -10.470 -2.679 11.428 1.00 57.81 436 THR A C 1
ATOM 3393 O O . THR A 1 436 ? -11.235 -2.455 10.494 1.00 57.81 436 THR A O 1
ATOM 3396 N N . THR A 1 437 ? -10.384 -3.875 12.013 1.00 61.75 437 THR A N 1
ATOM 3397 C CA . THR A 1 437 ? -11.269 -5.006 11.734 1.00 61.75 437 THR A CA 1
ATOM 3398 C C . THR A 1 437 ? -12.391 -4.957 12.767 1.00 61.75 437 THR A C 1
ATOM 3400 O O . THR A 1 437 ? -12.247 -5.478 13.869 1.00 61.75 437 THR A O 1
ATOM 3403 N N . GLY A 1 438 ? -13.435 -4.188 12.448 1.00 47.19 438 GLY A N 1
ATOM 3404 C CA . GLY A 1 438 ? -14.644 -4.031 13.264 1.00 47.19 438 GLY A CA 1
ATOM 3405 C C . GLY A 1 438 ? -15.761 -4.975 12.860 1.00 47.19 438 GLY A C 1
ATOM 3406 O O . GLY A 1 438 ? -15.746 -5.430 11.691 1.00 47.19 438 GLY A O 1
#

Foldseek 3Di:
DDDDDDDDDDDDDDDDDDDDDDDDDDDDPPPDPPCDPVNVVVVVCVVVVVVVVVCVVVVPPVLVVVLVVLVVVLVVLVVVLVVLCVVVVNDPPDPDDPPDDPVSVVVNVVSVVVSVVSVVVSVVVVVVSVVVVVVVVVVVVVVVVVVVVVVVVVVVVVVVVVVVVVVVVVVLVVVLVVLVVVLVVLVVVLVVLVVVLVVLVVVLVVLVVVVVVVVPDPDDPDDDPVVVVVVVVVVVVSVVVNVVSVVVSVVSVVVSVVSVVVSVVSCVVSPPPPPPPPPPPPDDDDDQFLLRLVVSLVVVQPFEAEAPQANVQRVVFLAGCSVLVNVLSNLVSVLSVQCPDPVHVVDDSQVSSVVSPWQKDFADPPVCCVVPVVQQWDDDPNDIFGFTIKTWSADDPDLHGTWIWTWGADCADDPVGHDGGGIYTHYTRGDTDDPPPD

Solvent-accessible surface area (backbone atoms only — not comparable to full-atom values): 25201 Å² total; per-residue (Å²): 140,84,85,82,83,80,84,82,82,83,77,82,82,80,83,83,80,82,76,81,81,81,79,90,72,84,78,79,82,78,80,70,82,70,76,46,69,72,54,53,55,45,52,50,50,52,50,50,48,50,52,48,52,53,45,59,76,61,46,53,65,67,62,58,46,54,49,51,56,52,52,53,56,50,55,51,52,56,49,54,52,52,51,53,34,52,75,70,67,51,60,94,83,62,91,69,76,74,93,64,55,72,68,55,50,52,51,49,55,50,51,52,55,54,48,56,51,49,51,54,52,49,53,54,50,52,55,48,52,53,52,53,50,50,55,51,49,52,56,47,51,56,50,51,53,52,51,50,53,51,50,50,53,50,51,54,50,50,51,55,49,50,57,51,51,50,52,55,48,54,52,49,52,53,50,42,52,54,45,49,59,48,41,57,49,48,51,53,51,46,53,52,52,52,54,51,51,53,51,53,51,54,51,50,50,54,53,50,54,54,50,52,58,64,70,66,52,78,86,72,82,84,71,56,75,67,56,58,51,50,52,52,51,54,50,53,54,50,53,50,52,50,53,53,53,49,56,50,50,54,52,50,52,55,50,51,53,51,46,51,51,52,45,54,51,46,40,65,73,52,65,66,68,77,79,78,71,85,62,89,72,74,77,79,78,91,47,94,32,34,37,51,18,51,57,54,37,65,74,71,32,88,40,48,43,76,29,69,51,18,54,57,37,10,64,74,26,65,38,79,60,16,57,54,54,31,50,52,48,53,54,46,20,58,49,26,45,38,57,64,40,91,87,45,64,88,59,61,68,64,54,56,34,41,76,72,69,43,52,59,42,80,60,62,66,73,70,46,50,75,77,39,44,79,78,42,38,48,58,53,100,87,43,81,44,58,54,38,35,34,37,48,74,40,88,50,85,56,52,49,43,19,30,28,42,29,27,27,81,42,92,32,63,50,101,90,43,81,52,65,55,40,34,36,33,33,49,23,31,51,67,73,88,50,103,81,63,126

Sequence (438 aa):
MSTKKRNKAKRPGSPTHKRPEPASAARAEVVFDRIGRPEIDRILREQIGMSLAISVERSSVPAVQAFVDALEAEDDAVTAVREVEGELGIEPGAQELPELEPEQELKLLRADVDQERRIAEVDKRLLGICREALVTLDRRAVRAEKELEQAQRRTEQAQTQAGRHERRAEERVAESQQLRGRLDKAEAELESVRAELSKVRAHGEELADKLEDEAAAPAVPASTDGDVVELRARLAEREALLLDAHAEHERLEVALEAARRDVARLQHETGDEIVDGEDGEEPLPEVESVAEAVHVAAKRCSHLVFTERAFETAADSPFWRPDMILKDLVTLDKVAEAYLRPEGIGQPVGQLAQDLGLDWRSGVGEVWYGIHPNDYHFSHDGDTLRVAEHVRVANGAGAQRCARIYCAFHPGPTPDNDLPRGVYVGPVGRKLPDSTTG

Radius of gyration: 46.13 Å; Cα contacts (8 Å, |Δi|>4): 359; chains: 1; bounding box: 115×67×153 Å

Nearest PDB structures (foldseek):
  8i7o-assembly1_Cb  TM=4.166E-01  e=7.697E-01  Mus musculus
  9cpc-assembly1_3K  TM=3.033E-01  e=9.664E-01  Sus scrofa
  8i7r-assembly1_B1  TM=2.968E-01  e=8.625E-01  Mus musculus
  8i7r-assembly1_F8  TM=3.696E-01  e=5.327E+00  Mus musculus
  8otz-assembly1_EY  TM=2.975E-01  e=6.318E+00  Bos taurus

Secondary structure (DSSP, 8-state):
------PPPPPPPPP--PPPPPP-------------HHHHHHHHHHHHHHHHHHHHHSS-HHHHHHHHHHHHHHHHHHHHHHHHHHHTT--TT-SS-----HHHHHHHHHHHHHHHHHHHHHHHHHHHHHHHHHHHHHHHHHHHHHHHHHHHHHHHHHHHHHHHHHHHHHHHHHHHHHHHHHHHHHHHHHHHHHHHHHHHHHHHHHHHHHHHHHHSS---S---HHHHHHHHHHHHHHHHHHHHHHHHHHHHHHHHHHHHHHHHHHHHHHT-------S--PPPPP-SSHHHHHHHHHHH-SSEEE-HHHHHHHHT---S-HHHHHHHHHHHHHHHHHHHSTT--SS-HHHHHHHTT--EEE---HHHHHH-HHHHEEEETTEEEE--EEEEEE--SSTTT-EEEEEEEE-S-BTTB-PPSEEEEEEEESPPP-TT--

Organism: NCBI:txid1097667